Protein AF-U3U0E6-F1 (afdb_monomer_lite)

Foldseek 3Di:
DVQVLLVVLLVLLQVLCVVPVVLVCVVPCVVVVCCCVPVPVVSLLVLLVVLVLVPPPVLLVLCCLPPNDPVSVCCVPPGPVSSSVSNVSSLVSCCVVPVVCVVPSNLVSDDPVCSVVSVVVVVVVVVVSVVSVLLSVQSVVVVLVVVQLAPDFDWDQPDPVRPSRTDGPVSVVVVVVVVVCCCVVVVDPVLVSLLSQLVVLVVQLVCLVVVLVCCCPPVVDDNVVSVVSSCVSCVSSVSSNVSSVVSVPSDPNVVVVVVSVCSRVVRNVVVVVVVVVVQVPPPPCVVPPADDDPDDDDADDPDPPDDRVVVVVCSVPVPDDVVRVVVVVVVVVLVVLCVVCVQDKAALDDDPVLVVLLCCQANQDVNHRNVVVVVVVVVVVVVCCLPPDPLNVLVVVCVVPVVVSVVVVHPSVVSVVVVVVVVVVVVVVVQSSVCSNVSIRGSCPCVPVVLVVCLVPDQAEAEQCPPVNLVCQVVSSHQKYWHDDVVVVVVVVVVQVVCVVVVHDDDPDDDDDIDIGGD

pLDDT: mean 82.87, std 10.55, range [51.66, 96.69]

Radius of gyration: 38.77 Å; chains: 1; bounding box: 71×61×116 Å

Secondary structure (DSSP, 8-state):
-HHHHHHHHHHHHHHHHHH-GGGGGGGSHHHHHHHHHHHTHHHHHHHHHHHHHHTTTTHHHHTHHHH-HHHHHHHIIIIIHHHHHHHHHHHHHHHHH-GGGGG-HHHHTS-GGGHHHHHHHHHHHHHHHHHHHHHHHHHHHHHHHHHTSS-----EES-SS-TT-EE-HHHHHHHHHHHHHHHHHH-SHHHHHHHHHHHHHHHHHHHHHHHHHHHHHTS---HHHHHHHHHHHHHHHHHHHHHHHTTGGGSTHHHHHHHHHHHHHHHHHHHHHHHHHHHHT---GGGSPPPP-SS------S-TTS--HHHHHHHHH-S--HHHHHHHHHHHHHHHHHHHTTT--EE--SSHHHHHHHHHHH--GGGS-HHHHHHHHHHHHHHHHHHHSHHHHHHHHHHH-HHHHHHTT--HHHHHHHHHHHHHHHHHHHHHHHHHHHTEE-TTTTTTHHHHHHHTTS--EEEE--HHHHHHHHTTS-SEEEE--HHHHHHHHHHHHHHHHTT----S----PPEEEE-

Sequence (519 aa):
MMLLWFIILAVLGARSIINNSEVLKAMNPYWALHFFIQYKTVSFFALGAVVLAITGVEALYADMGHFGKFPIRLAWFVVVLPSLVLNYFGQGALLLEHPEAIKNPFFLLAPDWALIPMLILATLATVIASQAVISGVFSLTRQAVLLGYLPPMRIVHTSEEESGQIYIPVINWLLYFSVVIVIVGFEHSSNLAAAYGIAVTGTMVLTAILCSTVAIQNWHWNRYLVVLILIAMLCIDVSLFSANLVKVFSGGWLTLALIMFIVMTTWKSERFHLLRRMHEHGNSLEKSPPVRVPGTAIYMSRALNVIPFAMLHNLKHNKVQAFIATLVMMLLLRGVTMVYTNGSPINTGFSDNADLFGWFGIGRPLGIPTPVWLMAVVFALAWYMLHHTRLGRYIYALGGNEAATRLSGINVNRVKVIVYSLCGLLAALAGTIEVARLSSAQPTAGTGYELDAIAAVVLVVGFDGTADGVKAVESGKLSATVAQMPDKIGMIGVDTADKVLKGEKVQAINPVDLKLVTK

Structure (mmCIF, N/CA/C/O backbone):
data_AF-U3U0E6-F1
#
_entry.id   AF-U3U0E6-F1
#
loop_
_atom_site.group_PDB
_atom_site.id
_atom_site.type_symbol
_atom_site.label_atom_id
_atom_site.label_alt_id
_atom_site.label_comp_id
_atom_site.label_asym_id
_atom_site.label_entity_id
_atom_site.label_seq_id
_atom_site.pdbx_PDB_ins_code
_atom_site.Cartn_x
_atom_site.Cartn_y
_atom_site.Cartn_z
_atom_site.occupancy
_atom_site.B_iso_or_equiv
_atom_site.auth_seq_id
_atom_site.auth_comp_id
_atom_site.auth_asym_id
_atom_site.auth_atom_id
_atom_site.pdbx_PDB_model_num
ATOM 1 N N . MET A 1 1 ? -24.612 -9.609 3.028 1.00 88.00 1 MET A N 1
ATOM 2 C CA . MET A 1 1 ? -23.872 -10.487 3.961 1.00 88.00 1 MET A CA 1
ATOM 3 C C . MET A 1 1 ? -23.559 -9.764 5.273 1.00 88.00 1 MET A C 1
ATOM 5 O O . MET A 1 1 ? -24.195 -10.096 6.258 1.00 88.00 1 MET A O 1
ATOM 9 N N . MET A 1 2 ? -22.678 -8.751 5.310 1.00 90.44 2 MET A N 1
ATOM 10 C CA . MET A 1 2 ? -22.266 -8.109 6.580 1.00 90.44 2 MET A CA 1
ATOM 11 C C . MET A 1 2 ? -23.425 -7.540 7.416 1.00 90.44 2 MET A C 1
ATOM 13 O O . MET A 1 2 ? -23.400 -7.622 8.637 1.00 90.44 2 MET A O 1
ATOM 17 N N . LEU A 1 3 ? -24.478 -7.024 6.775 1.00 93.25 3 LEU A N 1
ATOM 18 C CA . LEU A 1 3 ? -25.683 -6.579 7.482 1.00 93.25 3 LEU A CA 1
ATOM 19 C C . LEU A 1 3 ? -26.368 -7.728 8.248 1.00 93.25 3 LEU A C 1
ATOM 21 O O . LEU A 1 3 ? -26.750 -7.552 9.398 1.00 93.25 3 LEU A O 1
ATOM 25 N N . LEU A 1 4 ? -26.468 -8.913 7.635 1.00 94.31 4 LEU A N 1
ATOM 26 C CA . LEU A 1 4 ? -27.022 -10.111 8.274 1.00 94.31 4 LEU A CA 1
ATOM 27 C C . LEU A 1 4 ? -26.171 -10.529 9.480 1.00 94.31 4 LEU A C 1
ATOM 29 O O . LEU A 1 4 ? -26.723 -10.842 10.529 1.00 94.31 4 LEU A O 1
ATOM 33 N N . TRP A 1 5 ? -24.842 -10.483 9.339 1.00 95.06 5 TRP A N 1
ATOM 34 C CA . TRP A 1 5 ? -23.906 -10.736 10.436 1.00 95.06 5 TRP A CA 1
ATOM 35 C C . TRP A 1 5 ? -24.186 -9.829 11.638 1.00 95.06 5 TRP A C 1
ATOM 37 O O . TRP A 1 5 ? -24.451 -10.331 12.727 1.00 95.06 5 TRP A O 1
ATOM 47 N N . PHE A 1 6 ? -24.227 -8.509 11.440 1.00 95.31 6 PHE A N 1
ATOM 48 C CA . PHE A 1 6 ? -24.470 -7.568 12.537 1.00 95.31 6 PHE A CA 1
ATOM 49 C C . PHE A 1 6 ? -25.872 -7.689 13.146 1.00 95.31 6 PHE A C 1
ATOM 51 O O . PHE A 1 6 ? -26.000 -7.641 14.366 1.00 95.31 6 PHE A O 1
ATOM 58 N N . ILE A 1 7 ? -26.909 -7.933 12.338 1.00 95.75 7 ILE A N 1
ATOM 59 C CA . ILE A 1 7 ? -28.266 -8.171 12.854 1.00 95.75 7 ILE A CA 1
ATOM 60 C C . ILE A 1 7 ? -28.297 -9.410 13.758 1.00 95.75 7 ILE A C 1
ATOM 62 O O . ILE A 1 7 ? -28.878 -9.359 14.838 1.00 95.75 7 ILE A O 1
ATOM 66 N N . ILE A 1 8 ? -27.649 -10.509 13.363 1.00 95.44 8 ILE A N 1
ATOM 67 C CA . ILE A 1 8 ? -27.600 -11.729 14.183 1.00 95.44 8 ILE A CA 1
ATOM 68 C C . ILE A 1 8 ? -26.853 -11.475 15.498 1.00 95.44 8 ILE A C 1
ATOM 70 O O . ILE A 1 8 ? -27.334 -11.886 16.554 1.00 95.44 8 ILE A O 1
ATOM 74 N N . LEU A 1 9 ? -25.728 -10.750 15.459 1.00 95.38 9 LEU A N 1
ATOM 75 C CA . LEU A 1 9 ? -25.005 -10.351 16.671 1.00 95.38 9 LEU A CA 1
ATOM 76 C C . LEU A 1 9 ? -25.882 -9.527 17.621 1.00 95.38 9 LEU A C 1
ATOM 78 O O . LEU A 1 9 ? -25.882 -9.787 18.826 1.00 95.38 9 LEU A O 1
ATOM 82 N N . ALA A 1 10 ? -26.638 -8.571 17.075 1.00 96.69 10 ALA A N 1
ATOM 83 C CA . ALA A 1 10 ? -27.550 -7.726 17.834 1.00 96.69 10 ALA A CA 1
ATOM 84 C C . ALA A 1 10 ? -28.692 -8.536 18.463 1.00 96.69 10 ALA A C 1
ATOM 86 O O . ALA A 1 10 ? -28.978 -8.362 19.643 1.00 96.69 10 ALA A O 1
ATOM 87 N N . VAL A 1 11 ? -29.315 -9.447 17.707 1.00 96.12 11 VAL A N 1
ATOM 88 C CA . VAL A 1 11 ? -30.431 -10.282 18.185 1.00 96.12 11 VAL A CA 1
ATOM 89 C C . VAL A 1 11 ? -29.986 -11.226 19.301 1.00 96.12 11 VAL A C 1
ATOM 91 O O . VAL A 1 11 ? -30.653 -11.311 20.331 1.00 96.12 11 VAL A O 1
ATOM 94 N N . LEU A 1 12 ? -28.855 -11.915 19.132 1.00 95.56 12 LEU A N 1
ATOM 95 C CA . LEU A 1 12 ? -28.332 -12.821 20.159 1.00 95.56 12 LEU A CA 1
ATOM 96 C C . LEU A 1 12 ? -27.872 -12.061 21.405 1.00 95.56 12 LEU A C 1
ATOM 98 O O . LEU A 1 12 ? -28.167 -12.476 22.525 1.00 95.56 12 LEU A O 1
ATOM 102 N N . GLY A 1 13 ? -27.220 -10.913 21.205 1.00 96.00 13 GLY A N 1
ATOM 103 C CA . GLY A 1 13 ? -26.839 -10.015 22.287 1.00 96.00 13 GLY A CA 1
ATOM 104 C C . GLY A 1 13 ? -28.048 -9.543 23.092 1.00 96.00 13 GLY A C 1
ATOM 105 O O . GLY A 1 13 ? -28.101 -9.732 24.305 1.00 96.00 13 GLY A O 1
ATOM 106 N N . ALA A 1 14 ? -29.065 -9.015 22.406 1.00 96.00 14 ALA A N 1
ATOM 107 C CA . ALA A 1 14 ? -30.305 -8.552 23.020 1.00 96.00 14 ALA A CA 1
ATOM 108 C C . ALA A 1 14 ? -31.036 -9.669 23.776 1.00 96.00 14 ALA A C 1
ATOM 110 O O . ALA A 1 14 ? -31.476 -9.446 24.901 1.00 96.00 14 ALA A O 1
ATOM 111 N N . ARG A 1 15 ? -31.118 -10.881 23.207 1.00 94.88 15 ARG A N 1
ATOM 112 C CA . ARG A 1 15 ? -31.719 -12.042 23.881 1.00 94.88 15 ARG A CA 1
ATOM 113 C C . ARG A 1 15 ? -31.037 -12.331 25.220 1.00 94.88 15 ARG A C 1
ATOM 115 O O . ARG A 1 15 ? -31.725 -12.517 26.216 1.00 94.88 15 ARG A O 1
ATOM 122 N N . SER A 1 16 ? -29.705 -12.346 25.252 1.00 94.31 16 SER A N 1
ATOM 123 C CA . SER A 1 16 ? -28.969 -12.618 26.490 1.00 94.31 16 SER A CA 1
ATOM 124 C C . SER A 1 16 ? -29.086 -11.476 27.506 1.00 94.31 16 SER A C 1
ATOM 126 O O . SER A 1 16 ? -29.188 -11.737 28.700 1.00 94.31 16 SER A O 1
ATOM 128 N N . ILE A 1 17 ? -29.129 -10.216 27.054 1.00 95.69 17 ILE A N 1
ATOM 129 C CA . ILE A 1 17 ? -29.351 -9.053 27.934 1.00 95.69 17 ILE A CA 1
ATOM 130 C C . ILE A 1 17 ? -30.744 -9.099 28.574 1.00 95.69 17 ILE A C 1
ATOM 132 O O . ILE A 1 17 ? -30.890 -8.734 29.736 1.00 95.69 17 ILE A O 1
ATOM 136 N N . ILE A 1 18 ? -31.771 -9.540 27.840 1.00 95.00 18 ILE A N 1
ATOM 137 C CA . ILE A 1 18 ? -33.128 -9.686 28.388 1.00 95.00 18 ILE A CA 1
ATOM 138 C C . ILE A 1 18 ? -33.148 -10.726 29.515 1.00 95.00 18 ILE A C 1
ATOM 140 O O . ILE A 1 18 ? -33.811 -10.498 30.525 1.00 95.00 18 ILE A O 1
ATOM 144 N N . ASN A 1 19 ? -32.399 -11.824 29.370 1.00 91.62 19 ASN A N 1
ATOM 145 C CA . ASN A 1 19 ? -32.288 -12.848 30.410 1.00 91.62 19 ASN A CA 1
ATOM 146 C C . ASN A 1 19 ? -31.588 -12.317 31.668 1.00 91.62 19 ASN A C 1
ATOM 148 O O . ASN A 1 19 ? -32.043 -12.584 32.777 1.00 91.62 19 ASN A O 1
ATOM 152 N N . ASN A 1 20 ? -30.520 -11.530 31.507 1.00 92.12 20 ASN A N 1
ATOM 153 C CA . ASN A 1 20 ? -29.811 -10.925 32.629 1.00 92.12 20 ASN A CA 1
ATOM 154 C C . ASN A 1 20 ? -29.525 -9.434 32.388 1.00 92.12 20 ASN A C 1
ATOM 156 O O . ASN A 1 20 ? -28.468 -9.033 31.891 1.00 92.12 20 ASN A O 1
ATOM 160 N N . SER A 1 21 ? -30.492 -8.600 32.783 1.00 93.12 21 SER A N 1
ATOM 161 C CA . SER A 1 21 ? -30.453 -7.146 32.582 1.00 93.12 21 SER A CA 1
ATOM 162 C C . SER A 1 21 ? -29.457 -6.423 33.492 1.00 93.12 21 SER A C 1
ATOM 164 O O . SER A 1 21 ? -29.158 -5.247 33.267 1.00 93.12 21 SER A O 1
ATOM 166 N N . GLU A 1 22 ? -28.883 -7.115 34.482 1.00 93.06 22 GLU A N 1
ATOM 167 C CA . GLU A 1 22 ? -27.881 -6.541 35.376 1.00 93.06 22 GLU A CA 1
ATOM 168 C C . GLU A 1 22 ? -26.630 -6.076 34.620 1.00 93.06 22 GLU A C 1
ATOM 170 O O . GLU A 1 22 ? -26.013 -5.082 35.012 1.00 93.06 22 GLU A O 1
ATOM 175 N N . VAL A 1 23 ? -26.310 -6.705 33.483 1.00 92.94 23 VAL A N 1
ATOM 176 C CA . VAL A 1 23 ? -25.166 -6.305 32.655 1.00 92.94 23 VAL A CA 1
ATOM 177 C C . VAL A 1 23 ? -25.248 -4.847 32.188 1.00 92.94 23 VAL A C 1
ATOM 179 O O . VAL A 1 23 ? -24.220 -4.199 32.010 1.00 92.94 23 VAL A O 1
ATOM 182 N N . LEU A 1 24 ? -26.453 -4.274 32.053 1.00 92.06 24 LEU A N 1
ATOM 183 C CA . LEU A 1 24 ? -26.635 -2.875 31.647 1.00 92.06 24 LEU A CA 1
ATOM 184 C C . LEU A 1 24 ? -26.053 -1.886 32.663 1.00 92.06 24 LEU A C 1
ATOM 186 O O . LEU A 1 24 ? -25.689 -0.769 32.291 1.00 92.06 24 LEU A O 1
ATOM 190 N N . LYS A 1 25 ? -25.872 -2.299 33.927 1.00 90.94 25 LYS A N 1
ATOM 191 C CA . LYS A 1 25 ? -25.176 -1.486 34.933 1.00 90.94 25 LYS A CA 1
ATOM 192 C C . LYS A 1 25 ? -23.745 -1.145 34.501 1.00 90.94 25 LYS A C 1
ATOM 194 O O . LYS A 1 25 ? -23.248 -0.099 34.913 1.00 90.94 25 LYS A O 1
ATOM 199 N N . ALA A 1 26 ? -23.122 -1.942 33.625 1.00 88.25 26 ALA A N 1
ATOM 200 C CA . ALA A 1 26 ? -21.796 -1.674 33.068 1.00 88.25 26 ALA A CA 1
ATOM 201 C C . ALA A 1 26 ? -21.711 -0.367 32.255 1.00 88.25 26 ALA A C 1
ATOM 203 O O . ALA A 1 26 ? -20.613 0.140 32.041 1.00 88.25 26 ALA A O 1
ATOM 204 N N . MET A 1 27 ? -22.842 0.227 31.843 1.00 88.00 27 MET A N 1
ATOM 205 C CA . MET A 1 27 ? -22.858 1.568 31.240 1.00 88.00 27 MET A CA 1
ATOM 206 C C . MET A 1 27 ? -22.451 2.671 32.226 1.00 88.00 27 MET A C 1
ATOM 208 O O . MET A 1 27 ? -22.037 3.751 31.806 1.00 88.00 27 MET A O 1
ATOM 212 N N . ASN A 1 28 ? -22.572 2.426 33.533 1.00 92.75 28 ASN A N 1
ATOM 213 C CA . ASN A 1 28 ? -22.134 3.372 34.546 1.00 92.75 28 ASN A CA 1
ATOM 214 C C . ASN A 1 28 ? -20.602 3.276 34.723 1.00 92.75 28 ASN A C 1
ATOM 216 O O . ASN A 1 28 ? -20.112 2.227 35.159 1.00 92.75 28 ASN A O 1
ATOM 220 N N . PRO A 1 29 ? -19.837 4.362 34.473 1.00 88.69 29 PRO A N 1
ATOM 221 C CA . PRO A 1 29 ? -18.374 4.367 34.590 1.00 88.69 29 PRO A CA 1
ATOM 222 C C . PRO A 1 29 ? -17.867 4.035 36.001 1.00 88.69 29 PRO A C 1
ATOM 224 O O . PRO A 1 29 ? -16.703 3.665 36.158 1.00 88.69 29 PRO A O 1
ATOM 227 N N . TYR A 1 30 ? -18.731 4.109 37.019 1.00 92.62 30 TYR A N 1
ATOM 228 C CA . TYR A 1 30 ? -18.443 3.629 38.368 1.00 92.62 30 TYR A CA 1
ATOM 229 C C . TYR A 1 30 ? -17.883 2.201 38.382 1.00 92.62 30 TYR A C 1
ATOM 231 O O . TYR A 1 30 ? -16.914 1.944 39.088 1.00 92.62 30 TYR A O 1
ATOM 239 N N . TRP A 1 31 ? -18.429 1.284 37.576 1.00 90.19 31 TRP A N 1
ATOM 240 C CA . TRP A 1 31 ? -17.968 -0.109 37.553 1.00 90.19 31 TRP A CA 1
ATOM 241 C C . TRP A 1 31 ? -16.559 -0.252 36.990 1.00 90.19 31 TRP A C 1
ATOM 243 O O . TRP A 1 31 ? -15.766 -1.027 37.520 1.00 90.19 31 TRP A O 1
ATOM 253 N N . ALA A 1 32 ? -16.221 0.536 35.967 1.00 87.88 32 ALA A N 1
ATOM 254 C CA . ALA A 1 32 ? -14.866 0.581 35.435 1.00 87.88 32 ALA A CA 1
ATOM 255 C C . ALA A 1 32 ? -13.889 1.120 36.492 1.00 87.88 32 ALA A C 1
ATOM 257 O O . ALA A 1 32 ? -12.872 0.487 36.768 1.00 87.88 32 ALA A O 1
ATOM 258 N N . LEU A 1 33 ? -14.220 2.241 37.144 1.00 89.00 33 LEU A N 1
ATOM 259 C CA . LEU A 1 33 ? -13.394 2.820 38.211 1.00 89.00 33 LEU A CA 1
ATOM 260 C C . LEU A 1 33 ? -13.222 1.859 39.393 1.00 89.00 33 LEU A C 1
ATOM 262 O O . LEU A 1 33 ? -12.104 1.651 39.858 1.00 89.00 33 LEU A O 1
ATOM 266 N N . HIS A 1 34 ? -14.309 1.234 39.846 1.00 91.44 34 HIS A N 1
ATOM 267 C CA . HIS A 1 34 ? -14.287 0.245 40.918 1.00 91.44 34 HIS A CA 1
ATOM 268 C C . HIS A 1 34 ? -13.407 -0.956 40.550 1.00 91.44 34 HIS A C 1
ATOM 270 O O . HIS A 1 34 ? -12.599 -1.396 41.364 1.00 91.44 34 HIS A O 1
ATOM 276 N N . PHE A 1 35 ? -13.492 -1.442 39.307 1.00 89.94 35 PHE A N 1
ATOM 277 C CA . PHE A 1 35 ? -12.628 -2.509 38.807 1.00 89.94 35 PHE A CA 1
ATOM 278 C C . PHE A 1 35 ? -11.141 -2.123 38.874 1.00 89.94 35 PHE A C 1
ATOM 280 O O . PHE A 1 35 ? -10.334 -2.905 39.377 1.00 89.94 35 PHE A O 1
ATOM 287 N N . PHE A 1 36 ? -10.776 -0.901 38.468 1.00 89.19 36 PHE A N 1
ATOM 288 C CA . PHE A 1 36 ? -9.393 -0.415 38.569 1.00 89.19 36 PHE A CA 1
ATOM 289 C C . PHE A 1 36 ? -8.897 -0.273 40.011 1.00 89.19 36 PHE A C 1
ATOM 291 O O . PHE A 1 36 ? -7.761 -0.644 40.314 1.00 89.19 36 PHE A O 1
ATOM 298 N N . ILE A 1 37 ? -9.737 0.250 40.907 1.00 92.69 37 ILE A N 1
ATOM 299 C CA . ILE A 1 37 ? -9.381 0.452 42.319 1.00 92.69 37 ILE A CA 1
ATOM 300 C C . ILE A 1 37 ? -9.207 -0.896 43.031 1.00 92.69 37 ILE A C 1
ATOM 302 O O . ILE A 1 37 ? -8.247 -1.074 43.786 1.00 92.69 37 ILE A O 1
ATOM 306 N N . GLN A 1 38 ? -10.106 -1.847 42.764 1.00 94.38 38 GLN A N 1
ATOM 307 C CA . GLN A 1 38 ? -10.139 -3.146 43.429 1.00 94.38 38 GLN A CA 1
ATOM 308 C C . GLN A 1 38 ? -9.045 -4.092 42.921 1.00 94.38 38 GLN A C 1
ATOM 310 O O . GLN A 1 38 ? -8.350 -4.718 43.719 1.00 94.38 38 GLN A O 1
ATOM 315 N N . TYR A 1 39 ? -8.877 -4.198 41.599 1.00 90.88 39 TYR A N 1
ATOM 316 C CA . TYR A 1 39 ? -8.040 -5.230 40.979 1.00 90.88 39 TYR A CA 1
ATOM 317 C C . TYR A 1 39 ? -6.659 -4.731 40.519 1.00 90.88 39 TYR A C 1
ATOM 319 O O . TYR A 1 39 ? -5.820 -5.551 40.139 1.00 90.88 39 TYR A O 1
ATOM 327 N N . LYS A 1 40 ? -6.391 -3.416 40.592 1.00 90.88 40 LYS A N 1
ATOM 328 C CA . LYS A 1 40 ? -5.098 -2.739 40.356 1.00 90.88 40 LYS A CA 1
ATOM 329 C C . LYS A 1 40 ? -4.299 -3.317 39.175 1.00 90.88 40 LYS A C 1
ATOM 331 O O . LYS A 1 40 ? -4.547 -2.980 38.016 1.00 90.88 40 LYS A O 1
ATOM 336 N N . THR A 1 41 ? -3.348 -4.204 39.460 1.00 86.81 41 THR A N 1
ATOM 337 C CA . THR A 1 41 ? -2.459 -4.838 38.480 1.00 86.81 41 THR A CA 1
ATOM 338 C C . THR A 1 41 ? -3.218 -5.694 37.465 1.00 86.81 41 THR A C 1
ATOM 340 O O . THR A 1 41 ? -2.915 -5.648 36.276 1.00 86.81 41 THR A O 1
ATOM 343 N N . VAL A 1 42 ? -4.234 -6.446 37.898 1.00 87.88 42 VAL A N 1
ATOM 344 C CA . VAL A 1 42 ? -5.032 -7.298 36.999 1.00 87.88 42 VAL A CA 1
ATOM 345 C C . VAL A 1 42 ? -5.824 -6.435 36.023 1.00 87.88 42 VAL A C 1
ATOM 347 O O . VAL A 1 42 ? -5.845 -6.714 34.827 1.00 87.88 42 VAL A O 1
ATOM 350 N N . SER A 1 43 ? -6.402 -5.333 36.502 1.00 87.00 43 SER A N 1
ATOM 351 C CA . SER A 1 43 ? -7.102 -4.363 35.658 1.00 87.00 43 SER A CA 1
ATOM 352 C C . SER A 1 43 ? -6.179 -3.663 34.650 1.00 87.00 43 SER A C 1
ATOM 354 O O . SER A 1 43 ? -6.599 -3.397 33.525 1.00 87.00 43 SER A O 1
ATOM 356 N N . PHE A 1 44 ? -4.904 -3.440 34.992 1.00 86.31 44 PHE A N 1
ATOM 357 C CA . PHE A 1 44 ? -3.905 -2.948 34.037 1.00 86.31 44 PHE A CA 1
ATOM 358 C C . PHE A 1 44 ? -3.625 -3.961 32.917 1.00 86.31 44 PHE A C 1
ATOM 360 O O . PHE A 1 44 ? -3.627 -3.596 31.745 1.00 86.31 44 PHE A O 1
ATOM 367 N N . PHE A 1 45 ? -3.457 -5.248 33.237 1.00 83.25 45 PHE A N 1
ATOM 368 C CA . PHE A 1 45 ? -3.289 -6.281 32.207 1.00 83.25 45 PHE A CA 1
ATOM 369 C C . PHE A 1 45 ? -4.559 -6.505 31.375 1.00 83.25 45 PHE A C 1
ATOM 371 O O . PHE A 1 45 ? -4.468 -6.744 30.168 1.00 83.25 45 PHE A O 1
ATOM 378 N N . ALA A 1 46 ? -5.739 -6.364 31.985 1.00 86.50 46 ALA A N 1
ATOM 379 C CA . ALA A 1 46 ? -7.023 -6.462 31.297 1.00 86.50 46 ALA A CA 1
ATOM 380 C C . ALA A 1 46 ? -7.191 -5.378 30.219 1.00 86.50 46 ALA A C 1
ATOM 382 O O . ALA A 1 46 ? -7.698 -5.681 29.139 1.00 86.50 46 ALA A O 1
ATOM 383 N N . LEU A 1 47 ? -6.688 -4.154 30.441 1.00 84.62 47 LEU A N 1
ATOM 384 C CA . LEU A 1 47 ? -6.668 -3.103 29.408 1.00 84.62 47 LEU A CA 1
ATOM 385 C C . LEU A 1 47 ? -5.965 -3.564 28.127 1.00 84.62 47 LEU A C 1
ATOM 387 O O . LEU A 1 47 ? -6.419 -3.259 27.025 1.00 84.62 47 LEU A O 1
ATOM 391 N N . GLY A 1 48 ? -4.903 -4.361 28.259 1.00 79.81 48 GLY A N 1
ATOM 392 C CA . GLY A 1 48 ? -4.192 -4.930 27.119 1.00 79.81 48 GLY A CA 1
ATOM 393 C C . GLY A 1 48 ? -5.029 -5.915 26.295 1.00 79.81 48 GLY A C 1
ATOM 394 O O . GLY A 1 48 ? -4.729 -6.119 25.122 1.00 79.81 48 GLY A O 1
ATOM 395 N N . ALA A 1 49 ? -6.054 -6.541 26.881 1.00 80.44 49 ALA A N 1
ATOM 396 C CA . ALA A 1 49 ? -7.005 -7.396 26.168 1.00 80.44 49 ALA A CA 1
ATOM 397 C C . ALA A 1 49 ? -8.163 -6.584 25.565 1.00 80.44 49 ALA A C 1
ATOM 399 O O . ALA A 1 49 ? -8.571 -6.854 24.438 1.00 80.44 49 ALA A O 1
ATOM 400 N N . VAL A 1 50 ? -8.635 -5.546 26.269 1.00 85.25 50 VAL A N 1
ATOM 401 C CA . VAL A 1 50 ? -9.715 -4.651 25.806 1.00 85.25 50 VAL A CA 1
ATOM 402 C C . VAL A 1 50 ? -9.366 -3.965 24.484 1.00 85.25 50 VAL A C 1
ATOM 404 O O . VAL A 1 50 ? -10.248 -3.778 23.650 1.00 85.25 50 VAL A O 1
ATOM 407 N N . VAL A 1 51 ? -8.086 -3.653 24.246 1.00 81.00 51 VAL A N 1
ATOM 408 C CA . VAL A 1 51 ? -7.622 -3.076 22.970 1.00 81.00 51 VAL A CA 1
ATOM 409 C C . VAL A 1 51 ? -8.119 -3.863 21.763 1.00 81.00 51 VAL A C 1
ATOM 411 O O . VAL A 1 51 ? -8.539 -3.247 20.788 1.00 81.00 51 VAL A O 1
ATOM 414 N N . LEU A 1 52 ? -8.150 -5.198 21.837 1.00 78.06 52 LEU A N 1
ATOM 415 C CA . LEU A 1 52 ? -8.581 -6.060 20.731 1.00 78.06 52 LEU A CA 1
ATOM 416 C C . LEU A 1 52 ? -10.036 -5.800 20.307 1.00 78.06 52 LEU A C 1
ATOM 418 O O . LEU A 1 52 ? -10.363 -6.004 19.144 1.00 78.06 52 LEU A O 1
ATOM 422 N N . ALA A 1 53 ? -10.891 -5.280 21.191 1.00 81.31 53 ALA A N 1
ATOM 423 C CA . ALA A 1 53 ? -12.265 -4.908 20.845 1.00 81.31 53 ALA A CA 1
ATOM 424 C C . ALA A 1 53 ? -12.360 -3.609 20.019 1.00 81.31 53 ALA A C 1
ATOM 426 O O . ALA A 1 53 ? -13.353 -3.386 19.333 1.00 81.31 53 ALA A O 1
ATOM 427 N N . ILE A 1 54 ? -11.340 -2.746 20.084 1.00 76.88 54 ILE A N 1
ATOM 428 C CA . ILE A 1 54 ? -11.283 -1.457 19.367 1.00 76.88 54 ILE A CA 1
ATOM 429 C C . ILE A 1 54 ? -10.520 -1.600 18.038 1.00 76.88 54 ILE A C 1
ATOM 431 O O . ILE A 1 54 ? -10.612 -0.750 17.148 1.00 76.88 54 ILE A O 1
ATOM 435 N N . THR A 1 55 ? -9.776 -2.694 17.875 1.00 76.44 55 THR A N 1
ATOM 436 C CA . THR A 1 55 ? -9.024 -2.968 16.650 1.00 76.44 55 THR A CA 1
ATOM 437 C C . THR A 1 55 ? -9.923 -3.045 15.415 1.00 76.44 55 THR A C 1
ATOM 439 O O . THR A 1 55 ? -11.039 -3.554 15.466 1.00 76.44 55 THR A O 1
ATOM 442 N N . GLY A 1 56 ? -9.447 -2.502 14.291 1.00 73.31 56 GLY A N 1
ATOM 443 C CA . GLY A 1 56 ? -10.196 -2.449 13.030 1.00 73.31 56 GLY A CA 1
ATOM 444 C C . GLY A 1 56 ? -10.907 -1.120 12.757 1.00 73.31 56 GLY A C 1
ATOM 445 O O . GLY A 1 56 ? -11.206 -0.831 11.599 1.00 73.31 56 GLY A O 1
ATOM 446 N N . VAL A 1 57 ? -11.090 -0.248 13.759 1.00 75.75 57 VAL A N 1
ATOM 447 C CA . VAL A 1 57 ? -11.620 1.112 13.521 1.00 75.75 57 VAL A CA 1
ATOM 448 C C . VAL A 1 57 ? -10.651 1.955 12.685 1.00 75.75 57 VAL A C 1
ATOM 450 O O . VAL A 1 57 ? -11.063 2.777 11.873 1.00 75.75 57 VAL A O 1
ATOM 453 N N . GLU A 1 58 ? -9.350 1.711 12.827 1.00 73.50 58 GLU A N 1
ATOM 454 C CA . GLU A 1 58 ? -8.301 2.333 12.012 1.00 73.50 58 GLU A CA 1
ATOM 455 C C . GLU A 1 58 ? -8.439 2.012 10.511 1.00 73.50 58 GLU A C 1
ATOM 457 O O . GLU A 1 58 ? -8.172 2.868 9.667 1.00 73.50 58 GLU A O 1
ATOM 462 N N . ALA A 1 59 ? -8.932 0.816 10.168 1.00 69.94 59 ALA A N 1
ATOM 463 C CA . ALA A 1 59 ? -9.105 0.385 8.785 1.00 69.94 59 ALA A CA 1
ATOM 464 C C . ALA A 1 59 ? -10.240 1.146 8.078 1.00 69.94 59 ALA A C 1
ATOM 466 O O . ALA A 1 59 ? -10.157 1.376 6.874 1.00 69.94 59 ALA A O 1
ATOM 467 N N . LEU A 1 60 ? -11.241 1.645 8.821 1.00 71.88 60 LEU A N 1
ATOM 468 C CA . LEU A 1 60 ? -12.301 2.505 8.266 1.00 71.88 60 LEU A CA 1
ATOM 469 C C . LEU A 1 60 ? -11.731 3.781 7.629 1.00 71.88 60 LEU A C 1
ATOM 471 O O . LEU A 1 60 ? -12.319 4.318 6.692 1.00 71.88 60 LEU A O 1
ATOM 475 N N . TYR A 1 61 ? -10.590 4.273 8.122 1.00 66.06 61 TYR A N 1
ATOM 476 C CA . TYR A 1 61 ? -9.932 5.455 7.565 1.00 66.06 61 TYR A CA 1
ATOM 477 C C . TYR A 1 61 ? -9.112 5.144 6.312 1.00 66.06 61 TYR A C 1
ATOM 479 O O . TYR A 1 61 ? -8.955 6.027 5.470 1.00 66.06 61 TYR A O 1
ATOM 487 N N . ALA A 1 62 ? -8.631 3.908 6.145 1.00 63.44 62 ALA A N 1
ATOM 488 C CA . ALA A 1 62 ? -7.971 3.489 4.909 1.00 63.44 62 ALA A CA 1
ATOM 489 C C . ALA A 1 62 ? -8.952 3.499 3.720 1.00 63.44 62 ALA A C 1
ATOM 491 O O . ALA A 1 62 ? -8.576 3.912 2.624 1.00 63.44 62 ALA A O 1
ATOM 492 N N . ASP A 1 63 ? -10.222 3.161 3.973 1.00 64.81 63 ASP A N 1
ATOM 493 C CA . ASP A 1 63 ? -11.295 3.113 2.968 1.00 64.81 63 ASP A CA 1
ATOM 494 C C . ASP A 1 63 ? -12.075 4.438 2.816 1.00 64.81 63 ASP A C 1
ATOM 496 O O . ASP A 1 63 ? -13.012 4.538 2.016 1.00 64.81 63 ASP A O 1
ATOM 500 N N . MET A 1 64 ? -11.684 5.508 3.529 1.00 66.44 64 MET A N 1
ATOM 501 C CA . MET A 1 64 ? -12.279 6.841 3.329 1.00 66.44 64 MET A CA 1
ATOM 502 C C . MET A 1 64 ? -12.116 7.348 1.892 1.00 66.44 64 MET A C 1
ATOM 504 O O . MET A 1 64 ? -12.934 8.153 1.444 1.00 66.44 64 MET A O 1
ATOM 508 N N . GLY A 1 65 ? -11.083 6.882 1.182 1.00 61.09 65 GLY A N 1
ATOM 509 C CA . GLY A 1 65 ? -10.850 7.208 -0.223 1.00 61.09 65 GLY A CA 1
ATOM 510 C C . GLY A 1 65 ? -11.916 6.663 -1.178 1.00 61.09 65 GLY A C 1
ATOM 511 O O . GLY A 1 65 ? -12.069 7.228 -2.255 1.00 61.09 65 GLY A O 1
ATOM 512 N N . HIS A 1 66 ? -12.659 5.622 -0.786 1.00 66.19 66 HIS A N 1
ATOM 513 C CA . HIS A 1 66 ? -13.623 4.925 -1.648 1.00 66.19 66 HIS A CA 1
ATOM 514 C C . HIS A 1 66 ? -15.066 5.330 -1.367 1.00 66.19 66 HIS A C 1
ATOM 516 O O . HIS A 1 66 ? -15.836 5.565 -2.288 1.00 66.19 66 HIS A O 1
ATOM 522 N N . PHE A 1 67 ? -15.449 5.418 -0.091 1.00 72.44 67 PHE A N 1
ATOM 523 C CA . PHE A 1 67 ? -16.854 5.621 0.294 1.00 72.44 67 PHE A CA 1
ATOM 524 C C . PHE A 1 67 ? -17.152 7.033 0.810 1.00 72.44 67 PHE A C 1
ATOM 526 O O . PHE A 1 67 ? -18.311 7.442 0.894 1.00 72.44 67 PHE A O 1
ATOM 533 N N . GLY A 1 68 ? -16.119 7.793 1.182 1.00 78.62 68 GLY A N 1
ATOM 534 C CA . GLY A 1 68 ? -16.271 9.098 1.815 1.00 78.62 68 GLY A CA 1
ATOM 535 C C . GLY A 1 68 ? -16.846 9.039 3.240 1.00 78.62 68 GLY A C 1
ATOM 536 O O . GLY A 1 68 ? -17.232 8.002 3.776 1.00 78.62 68 GLY A O 1
ATOM 537 N N . LYS A 1 69 ? -16.900 10.200 3.902 1.00 85.75 69 LYS A N 1
ATOM 538 C CA . LYS A 1 69 ? -17.199 10.288 5.345 1.00 85.75 69 LYS A CA 1
ATOM 539 C C . LYS A 1 69 ? -18.646 9.957 5.738 1.00 85.75 69 LYS A C 1
ATOM 541 O O . LYS A 1 69 ? -18.872 9.524 6.864 1.00 85.75 69 LYS A O 1
ATOM 546 N N . PHE A 1 70 ? -19.630 10.225 4.875 1.00 88.44 70 PHE A N 1
ATOM 547 C CA . PHE A 1 70 ? -21.050 10.107 5.240 1.00 88.44 70 PHE A CA 1
ATOM 548 C C . PHE A 1 70 ? -21.530 8.645 5.300 1.00 88.44 70 PHE A C 1
ATOM 550 O O . PHE A 1 70 ? -22.030 8.258 6.358 1.00 88.44 70 PHE A O 1
ATOM 557 N N . PRO A 1 71 ? -21.317 7.803 4.267 1.00 88.50 71 PRO A N 1
ATOM 558 C CA . PRO A 1 71 ? -21.720 6.395 4.312 1.00 88.50 71 PRO A CA 1
ATOM 559 C C . PRO A 1 71 ? -21.041 5.621 5.445 1.00 88.50 71 PRO A C 1
ATOM 561 O O . PRO A 1 71 ? -21.698 4.849 6.139 1.00 88.50 71 PRO A O 1
ATOM 564 N N . ILE A 1 72 ? -19.754 5.894 5.691 1.00 86.62 72 ILE A N 1
ATOM 565 C CA . ILE A 1 72 ? -18.989 5.279 6.785 1.00 86.62 72 ILE A CA 1
ATOM 566 C C . ILE A 1 72 ? -19.621 5.608 8.142 1.00 86.62 72 ILE A C 1
ATOM 568 O O . ILE A 1 72 ? -19.853 4.711 8.950 1.00 86.62 72 ILE A O 1
ATOM 572 N N . ARG A 1 73 ? -19.952 6.883 8.391 1.00 90.06 73 ARG A N 1
ATOM 573 C CA . ARG A 1 73 ? -20.609 7.301 9.640 1.00 90.06 73 ARG A CA 1
ATOM 574 C C . ARG A 1 73 ? -21.983 6.662 9.797 1.00 90.06 73 ARG A C 1
ATOM 576 O O . ARG A 1 73 ? -22.296 6.194 10.887 1.00 90.06 73 ARG A O 1
ATOM 583 N N . LEU A 1 74 ? -22.782 6.627 8.731 1.00 91.50 74 LEU A N 1
ATOM 584 C CA . LEU A 1 74 ? -24.110 6.021 8.767 1.00 91.50 74 LEU A CA 1
ATOM 585 C C . LEU A 1 74 ? -24.020 4.528 9.115 1.00 91.50 74 LEU A C 1
ATOM 587 O O . LEU A 1 74 ? -24.664 4.085 10.061 1.00 91.50 74 LEU A O 1
ATOM 591 N N . ALA A 1 75 ? -23.171 3.770 8.416 1.00 90.25 75 ALA A N 1
ATOM 592 C CA . ALA A 1 75 ? -22.974 2.346 8.682 1.00 90.25 75 ALA A CA 1
ATOM 593 C C . ALA A 1 75 ? -22.458 2.090 10.108 1.00 90.25 75 ALA A C 1
ATOM 595 O O . ALA A 1 75 ? -22.958 1.199 10.799 1.00 90.25 75 ALA A O 1
ATOM 596 N N . TRP A 1 76 ? -21.497 2.899 10.567 1.00 90.25 76 TRP A N 1
ATOM 597 C CA . TRP A 1 76 ? -20.922 2.777 11.902 1.00 90.25 76 TRP A CA 1
ATOM 598 C C . TRP A 1 76 ? -21.956 3.018 13.004 1.00 90.25 76 TRP A C 1
ATOM 600 O O . TRP A 1 76 ? -22.165 2.148 13.846 1.00 90.25 76 TRP A O 1
ATOM 610 N N . PHE A 1 77 ? -22.625 4.174 12.994 1.00 92.56 77 PHE A N 1
ATOM 611 C CA . PHE A 1 77 ? -23.508 4.580 14.090 1.00 92.56 77 PHE A CA 1
ATOM 612 C C . PHE A 1 77 ? -24.878 3.894 14.072 1.00 92.56 77 PHE A C 1
ATOM 614 O O . PHE A 1 77 ? -25.477 3.749 15.133 1.00 92.56 77 PHE A O 1
ATOM 621 N N . VAL A 1 78 ? -25.374 3.458 12.909 1.00 94.75 78 VAL A N 1
ATOM 622 C CA . VAL A 1 78 ? -26.701 2.823 12.800 1.00 94.75 78 VAL A CA 1
ATOM 623 C C . VAL A 1 78 ? -26.633 1.305 12.950 1.00 94.75 78 VAL A C 1
ATOM 625 O O . VAL A 1 78 ? -27.532 0.715 13.540 1.00 94.75 78 VAL A O 1
ATOM 628 N N . VAL A 1 79 ? -25.587 0.657 12.425 1.00 94.25 79 VAL A N 1
ATOM 629 C CA . VAL A 1 79 ? -25.531 -0.813 12.340 1.00 94.25 79 VAL A CA 1
ATOM 630 C C . VAL A 1 79 ? -24.416 -1.382 13.204 1.00 94.25 79 VAL A C 1
ATOM 632 O O . VAL A 1 79 ? -24.685 -2.185 14.095 1.00 94.25 79 VAL A O 1
ATOM 635 N N . VAL A 1 80 ? -23.167 -0.987 12.953 1.00 92.44 80 VAL A N 1
ATOM 636 C CA . VAL A 1 80 ? -21.994 -1.667 13.527 1.00 92.44 80 VAL A CA 1
ATOM 637 C C . VAL A 1 80 ? -21.896 -1.440 15.033 1.00 92.44 80 VAL A C 1
ATOM 639 O O . VAL A 1 80 ? -21.882 -2.404 15.796 1.00 92.44 80 VAL A O 1
ATOM 642 N N . LEU A 1 81 ? -21.873 -0.178 15.471 1.00 92.00 81 LEU A N 1
ATOM 643 C CA . LEU A 1 81 ? -21.702 0.180 16.876 1.00 92.00 81 LEU A CA 1
ATOM 644 C C . LEU A 1 81 ? -22.828 -0.390 17.761 1.00 92.00 81 LEU A C 1
ATOM 646 O O . LEU A 1 81 ? -22.493 -1.065 18.735 1.00 92.00 81 LEU A O 1
ATOM 650 N N . PRO A 1 82 ? -24.131 -0.221 17.441 1.00 95.25 82 PRO A N 1
ATOM 651 C CA . PRO A 1 82 ? -25.197 -0.796 18.264 1.00 95.25 82 PRO A CA 1
ATOM 652 C C . PRO A 1 82 ? -25.118 -2.323 18.350 1.00 95.25 82 PRO A C 1
ATOM 654 O O . PRO A 1 82 ? -25.274 -2.889 19.429 1.00 95.25 82 PRO A O 1
ATOM 657 N N . SER A 1 83 ? -24.819 -2.993 17.234 1.00 95.62 83 SER A N 1
ATOM 658 C CA . SER A 1 83 ? -24.741 -4.457 17.188 1.00 95.62 83 SER A CA 1
ATOM 659 C C . SER A 1 83 ? -23.581 -5.004 18.018 1.00 95.62 83 SER A C 1
ATOM 661 O O . SER A 1 83 ? -23.751 -5.994 18.726 1.00 95.62 83 SER A O 1
ATOM 663 N N . LEU A 1 84 ? -22.411 -4.356 17.966 1.00 92.88 84 LEU A N 1
ATOM 664 C CA . LEU A 1 84 ? -21.250 -4.744 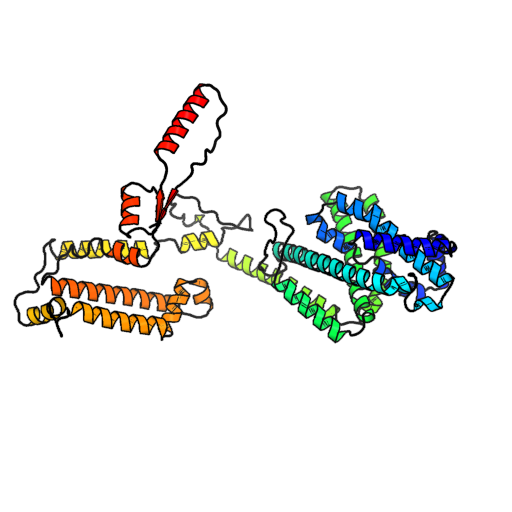18.769 1.00 92.88 84 LEU A CA 1
ATOM 665 C C . LEU A 1 84 ? -21.493 -4.513 20.261 1.00 92.88 84 LEU A C 1
ATOM 667 O O . LEU A 1 84 ? -21.197 -5.395 21.062 1.00 92.88 84 LEU A O 1
ATOM 671 N N . VAL A 1 85 ? -22.073 -3.368 20.637 1.00 93.12 85 VAL A N 1
ATOM 672 C CA . VAL A 1 85 ? -22.419 -3.078 22.038 1.00 93.12 85 VAL A CA 1
ATOM 673 C C . VAL A 1 85 ? -23.385 -4.131 22.577 1.00 93.12 85 VAL A C 1
ATOM 675 O O . VAL A 1 85 ? -23.108 -4.725 23.617 1.00 93.12 85 VAL A O 1
ATOM 678 N N . LEU A 1 86 ? -24.468 -4.426 21.849 1.00 95.69 86 LEU A N 1
ATOM 679 C CA . LEU A 1 86 ? -25.416 -5.474 22.235 1.00 95.69 86 LEU A CA 1
ATOM 680 C C . LEU A 1 86 ? -24.740 -6.840 22.355 1.00 95.69 86 LEU A C 1
ATOM 682 O O . LEU A 1 86 ? -25.030 -7.584 23.287 1.00 95.69 86 LEU A O 1
ATOM 686 N N . ASN A 1 87 ? -23.824 -7.175 21.446 1.00 95.25 87 ASN A N 1
ATOM 687 C CA . ASN A 1 87 ? -23.133 -8.456 21.484 1.00 95.25 87 ASN A CA 1
ATOM 688 C C . ASN A 1 87 ? -22.193 -8.585 22.693 1.00 95.25 87 ASN A C 1
ATOM 690 O O . ASN A 1 87 ? -22.262 -9.589 23.396 1.00 95.25 87 ASN A O 1
ATOM 694 N N . TYR A 1 88 ? -21.365 -7.575 22.976 1.00 93.56 88 TYR A N 1
ATOM 695 C CA . TYR A 1 88 ? -20.463 -7.596 24.134 1.00 93.56 88 TYR A CA 1
ATOM 696 C C . TYR A 1 88 ? -21.226 -7.599 25.462 1.00 93.56 88 TYR A C 1
ATOM 698 O O . TYR A 1 88 ? -20.882 -8.364 26.362 1.00 93.56 88 TYR A O 1
ATOM 706 N N . PHE A 1 89 ? -22.292 -6.801 25.579 1.00 94.62 89 PHE A N 1
ATOM 707 C CA . PHE A 1 89 ? -23.160 -6.829 26.758 1.00 94.62 89 PHE A CA 1
ATOM 708 C C . PHE A 1 89 ? -23.888 -8.174 26.876 1.00 94.62 89 PHE A C 1
ATOM 710 O O . PHE A 1 89 ? -23.983 -8.714 27.970 1.00 94.62 89 PHE A O 1
ATOM 717 N N . GLY A 1 90 ? -24.330 -8.771 25.768 1.00 95.81 90 GLY A N 1
ATOM 718 C CA . GLY A 1 90 ? -24.908 -10.114 25.768 1.00 95.81 90 GLY A CA 1
ATOM 719 C C . GLY A 1 90 ? -23.937 -11.183 26.271 1.00 95.81 90 GLY A C 1
ATOM 720 O O . GLY A 1 90 ? -24.307 -11.984 27.120 1.00 95.81 90 GLY A O 1
ATOM 721 N N . GLN A 1 91 ? -22.677 -11.156 25.827 1.00 94.81 91 GLN A N 1
ATOM 722 C CA . GLN A 1 91 ? -21.641 -12.056 26.350 1.00 94.81 91 GLN A CA 1
ATOM 723 C C . GLN A 1 91 ? -21.401 -11.840 27.852 1.00 94.81 91 GLN A C 1
ATOM 725 O O . GLN A 1 91 ? -21.239 -12.805 28.594 1.00 94.81 91 GLN A O 1
ATOM 730 N N . GLY A 1 92 ? -21.422 -10.587 28.319 1.00 93.69 92 GLY A N 1
ATOM 731 C CA . GLY A 1 92 ? -21.348 -10.270 29.747 1.00 93.69 92 GLY A CA 1
ATOM 732 C C . GLY A 1 92 ? -22.537 -10.822 30.541 1.00 93.69 92 GLY A C 1
ATOM 733 O O . GLY A 1 92 ? -22.333 -11.429 31.586 1.00 93.69 92 GLY A O 1
ATOM 734 N N . ALA A 1 93 ? -23.761 -10.675 30.026 1.00 94.88 93 ALA A N 1
ATOM 735 C CA . ALA A 1 93 ? -24.971 -11.231 30.634 1.00 94.88 93 ALA A CA 1
ATOM 736 C C . ALA A 1 93 ? -24.908 -12.759 30.744 1.00 94.88 93 ALA A C 1
ATOM 738 O O . ALA A 1 93 ? -25.210 -13.307 31.802 1.00 94.88 93 ALA A O 1
ATOM 739 N N . LEU A 1 94 ? -24.453 -13.435 29.683 1.00 94.44 94 LEU A N 1
ATOM 740 C CA . LEU A 1 94 ? -24.253 -14.883 29.681 1.00 94.44 94 LEU A CA 1
ATOM 741 C C . LEU A 1 94 ? -23.254 -15.317 30.761 1.00 94.44 94 LEU A C 1
ATOM 743 O O . LEU A 1 94 ? -23.494 -16.294 31.461 1.00 94.44 94 LEU A O 1
ATOM 747 N N . LEU A 1 95 ? -22.148 -14.585 30.923 1.00 94.44 95 LEU A N 1
ATOM 748 C CA . LEU A 1 95 ? -21.119 -14.903 31.918 1.00 94.44 95 LEU A CA 1
ATOM 749 C C . LEU A 1 95 ? -21.569 -14.671 33.365 1.00 94.44 95 LEU A C 1
ATOM 751 O O . LEU A 1 95 ? -21.047 -15.330 34.263 1.00 94.44 95 LEU A O 1
ATOM 755 N N . LEU A 1 96 ? -22.518 -13.759 33.600 1.00 92.62 96 LEU A N 1
ATOM 756 C CA . LEU A 1 96 ? -23.111 -13.556 34.925 1.00 92.62 96 LEU A CA 1
ATOM 757 C C . LEU A 1 96 ? -23.989 -14.742 35.352 1.00 92.62 96 LEU A C 1
ATOM 759 O O . LEU A 1 96 ? -24.064 -15.040 36.539 1.00 92.62 96 LEU A O 1
ATOM 763 N N . GLU A 1 97 ? -24.642 -15.412 34.400 1.00 91.62 97 GLU A N 1
ATOM 764 C CA . GLU A 1 97 ? -25.513 -16.567 34.661 1.00 91.62 97 GLU A CA 1
ATOM 765 C C . GLU A 1 97 ? -24.745 -17.899 34.610 1.00 91.62 97 GLU A C 1
ATOM 767 O O . GLU A 1 97 ? -24.922 -18.771 35.461 1.00 91.62 97 GLU A O 1
ATOM 772 N N . HIS A 1 98 ? -23.834 -18.035 33.645 1.00 92.44 98 HIS A N 1
ATOM 773 C CA . HIS A 1 98 ? -23.046 -19.239 33.396 1.00 92.44 98 HIS A CA 1
ATOM 774 C C . HIS A 1 98 ? -21.549 -18.903 33.277 1.00 92.44 98 HIS A C 1
ATOM 776 O O . HIS A 1 98 ? -21.023 -18.769 32.167 1.00 92.44 98 HIS A O 1
ATOM 782 N N . PRO A 1 99 ? -20.810 -18.831 34.403 1.00 91.88 99 PRO A N 1
ATOM 783 C CA . PRO A 1 99 ? -19.375 -18.519 34.402 1.00 91.88 99 PRO A CA 1
ATOM 784 C C . PRO A 1 99 ? -18.527 -19.493 33.567 1.00 91.88 99 PRO A C 1
ATOM 786 O O . PRO A 1 99 ? -17.477 -19.137 33.033 1.00 91.88 99 PRO A O 1
ATOM 789 N N . GLU A 1 100 ? -18.999 -20.730 33.412 1.00 91.38 100 GLU A N 1
ATOM 790 C CA . GLU A 1 100 ? -18.371 -21.788 32.613 1.00 91.38 100 GLU A CA 1
ATOM 791 C C . GLU A 1 100 ? -18.295 -21.445 31.114 1.00 91.38 100 GLU A C 1
ATOM 793 O O . GLU A 1 100 ? -17.418 -21.950 30.402 1.00 91.38 100 GLU A O 1
ATOM 798 N N . ALA A 1 101 ? -19.158 -20.538 30.637 1.00 89.88 101 ALA A N 1
ATOM 799 C CA . ALA A 1 101 ? -19.193 -20.088 29.249 1.00 89.88 101 ALA A CA 1
ATOM 800 C C . ALA A 1 101 ? -17.950 -19.278 28.835 1.00 89.88 101 ALA A C 1
ATOM 802 O O . ALA A 1 101 ? -17.756 -19.023 27.646 1.00 89.88 101 ALA A O 1
ATOM 803 N N . ILE A 1 102 ? -17.054 -18.942 29.776 1.00 88.19 102 ILE A N 1
ATOM 804 C CA . ILE A 1 102 ? -15.797 -18.221 29.515 1.00 88.19 102 ILE A CA 1
ATOM 805 C C . ILE A 1 102 ? -14.890 -18.914 28.488 1.00 88.19 102 ILE A C 1
ATOM 807 O O . ILE A 1 102 ? -14.071 -18.255 27.851 1.00 88.19 102 ILE A O 1
ATOM 811 N N . LYS A 1 103 ? -15.056 -20.229 28.281 1.00 86.19 103 LYS A N 1
ATOM 812 C CA . LYS A 1 103 ? -14.328 -20.982 27.249 1.00 86.19 103 LYS A CA 1
ATOM 813 C C . LYS A 1 103 ? -14.613 -20.464 25.843 1.00 86.19 103 LYS A C 1
ATOM 815 O O . LYS A 1 103 ? -13.701 -20.412 25.023 1.00 86.19 103 LYS A O 1
ATOM 820 N N . ASN A 1 104 ? -15.872 -20.135 25.549 1.00 87.25 104 ASN A N 1
ATOM 821 C CA . ASN A 1 104 ? -16.256 -19.604 24.247 1.00 87.25 104 ASN A CA 1
ATOM 822 C C . ASN A 1 104 ? -17.560 -18.783 24.310 1.00 87.25 104 ASN A C 1
ATOM 824 O O . ASN A 1 104 ? -18.596 -19.228 23.806 1.00 87.25 104 ASN A O 1
ATOM 828 N N . PRO A 1 105 ? -17.522 -17.576 24.907 1.00 90.19 105 PRO A N 1
ATOM 829 C CA . PRO A 1 105 ? -18.725 -16.780 25.159 1.00 90.19 105 PRO A CA 1
ATOM 830 C C . PRO A 1 105 ? -19.474 -16.425 23.877 1.00 90.19 105 PRO A C 1
ATOM 832 O O . PRO A 1 105 ? -20.693 -16.313 23.878 1.00 90.19 105 PRO A O 1
ATOM 835 N N . PHE A 1 106 ? -18.741 -16.261 22.772 1.00 90.94 106 PHE A N 1
ATOM 836 C CA . PHE A 1 106 ? -19.300 -15.881 21.483 1.00 90.94 106 PHE A CA 1
ATOM 837 C C . PHE A 1 106 ? -20.224 -16.959 20.904 1.00 90.94 106 PHE A C 1
ATOM 839 O O . PHE A 1 106 ? -21.367 -16.665 20.561 1.00 90.94 106 PHE A O 1
ATOM 846 N N . PHE A 1 107 ? -19.745 -18.204 20.800 1.00 90.38 107 PHE A N 1
ATOM 847 C CA . PHE A 1 107 ? -20.537 -19.290 20.215 1.00 90.38 107 PHE A CA 1
ATOM 848 C C . PHE A 1 107 ? -21.609 -19.802 21.179 1.00 90.38 107 PHE A C 1
ATOM 850 O O . PHE A 1 107 ? -22.709 -20.113 20.738 1.00 90.38 107 PHE A O 1
ATOM 857 N N . LEU A 1 108 ? -21.334 -19.814 22.488 1.00 91.44 108 LEU A N 1
ATOM 858 C CA . LEU A 1 108 ? -22.307 -20.232 23.506 1.00 91.44 108 LEU A CA 1
ATOM 859 C C . LEU A 1 108 ? -23.459 -19.230 23.699 1.00 91.44 108 LEU A C 1
ATOM 861 O O . LEU A 1 108 ? -24.464 -19.566 24.315 1.00 91.44 108 LEU A O 1
ATOM 865 N N . LEU A 1 109 ? -23.345 -18.017 23.145 1.00 91.00 109 LEU A N 1
ATOM 866 C CA . LEU A 1 109 ? -24.448 -17.054 23.071 1.00 91.00 109 LEU A CA 1
ATOM 867 C C . LEU A 1 109 ? -25.560 -17.517 22.112 1.00 91.00 109 LEU A C 1
ATOM 869 O O . LEU A 1 109 ? -26.713 -17.096 22.232 1.00 91.00 109 LEU A O 1
ATOM 873 N N . ALA A 1 110 ? -25.216 -18.342 21.120 1.00 92.19 110 ALA A N 1
ATOM 874 C CA . ALA A 1 110 ? -26.167 -18.888 20.167 1.00 92.19 110 ALA A CA 1
ATOM 875 C C . ALA A 1 110 ? -26.787 -20.192 20.697 1.00 92.19 110 ALA A C 1
ATOM 877 O O . ALA A 1 110 ? -26.104 -20.977 21.348 1.00 92.19 110 ALA A O 1
ATOM 878 N N . PRO A 1 111 ? -28.070 -20.468 20.395 1.00 90.88 111 PRO A N 1
ATOM 879 C CA . PRO A 1 111 ? -28.656 -21.771 20.693 1.00 90.88 111 PRO A CA 1
ATOM 880 C C . PRO A 1 111 ? -27.956 -22.876 19.889 1.00 90.88 111 PRO A C 1
ATOM 882 O O . PRO A 1 111 ? -27.515 -22.628 18.766 1.00 90.88 111 PRO A O 1
ATOM 885 N N . ASP A 1 112 ? -27.937 -24.103 20.414 1.00 90.44 112 ASP A N 1
ATOM 886 C CA . ASP A 1 112 ? -27.160 -25.223 19.851 1.00 90.44 112 ASP A CA 1
ATOM 887 C C . ASP A 1 112 ? -27.409 -25.469 18.354 1.00 90.44 112 ASP A C 1
ATOM 889 O O . ASP A 1 112 ? -26.479 -25.710 17.584 1.00 90.44 112 ASP A O 1
ATOM 893 N N . TRP A 1 113 ? -28.661 -25.333 17.902 1.00 94.00 113 TRP A N 1
ATOM 894 C CA . TRP A 1 113 ? -29.023 -25.505 16.490 1.00 94.00 113 TRP A CA 1
ATOM 895 C C . TRP A 1 113 ? -28.403 -24.440 15.567 1.00 94.00 113 TRP A C 1
ATOM 897 O O . TRP A 1 113 ? -28.188 -24.693 14.381 1.00 94.00 113 TRP A O 1
ATOM 907 N N . ALA A 1 114 ? -28.116 -23.244 16.091 1.00 92.38 114 ALA A N 1
ATOM 908 C CA . ALA A 1 114 ? -27.593 -22.107 15.337 1.00 92.38 114 ALA A CA 1
ATOM 909 C C . ALA A 1 114 ? -26.057 -22.059 15.302 1.00 92.38 114 ALA A C 1
ATOM 911 O O . ALA A 1 114 ? -25.505 -21.231 14.575 1.00 92.38 114 ALA A O 1
ATOM 912 N N . LEU A 1 115 ? -25.361 -22.950 16.019 1.00 91.69 115 LEU A N 1
ATOM 913 C CA . LEU A 1 115 ? -23.896 -22.979 16.084 1.00 91.69 115 LEU A CA 1
ATOM 914 C C . LEU A 1 115 ? -23.247 -23.162 14.706 1.00 91.69 115 LEU A C 1
ATOM 916 O O . LEU A 1 115 ? -22.368 -22.388 14.331 1.00 91.69 115 LEU A O 1
ATOM 920 N N . ILE A 1 116 ? -23.699 -24.151 13.925 1.00 93.25 116 ILE A N 1
ATOM 921 C CA . ILE A 1 116 ? -23.144 -24.423 12.588 1.00 93.25 116 ILE A CA 1
ATOM 922 C C . ILE A 1 116 ? -23.432 -23.257 11.621 1.00 93.25 116 ILE A C 1
ATOM 924 O O . ILE A 1 116 ? -22.483 -22.758 11.008 1.00 93.25 116 ILE A O 1
ATOM 928 N N . PRO A 1 117 ? -24.680 -22.752 11.497 1.00 93.81 117 PRO A N 1
ATOM 929 C CA . PRO A 1 117 ? -24.955 -21.552 10.705 1.00 93.81 117 PRO A CA 1
ATOM 930 C C . PRO A 1 117 ? -24.115 -20.337 11.116 1.00 93.81 117 PRO A C 1
ATOM 932 O O . PRO A 1 117 ? -23.583 -19.635 10.255 1.00 93.81 117 PRO A O 1
ATOM 935 N N . MET A 1 118 ? -23.960 -20.101 12.422 1.00 93.44 118 MET A N 1
ATOM 936 C CA . MET A 1 118 ? -23.152 -19.004 12.948 1.00 93.44 118 MET A CA 1
ATOM 937 C C . MET A 1 118 ? -21.674 -19.173 12.591 1.00 93.44 118 MET A C 1
ATOM 939 O O . MET A 1 118 ? -21.044 -18.196 12.200 1.00 93.44 118 MET A O 1
ATOM 943 N N . LEU A 1 119 ? -21.124 -20.385 12.678 1.00 93.25 119 LEU A N 1
ATOM 944 C CA . LEU A 1 119 ? -19.736 -20.673 12.314 1.00 93.25 119 LEU A CA 1
ATOM 945 C C . LEU A 1 119 ? -19.462 -20.387 10.833 1.00 93.25 119 LEU A C 1
ATOM 947 O O . LEU A 1 119 ? -18.454 -19.762 10.496 1.00 93.25 119 LEU A O 1
ATOM 951 N N . ILE A 1 120 ? -20.369 -20.804 9.946 1.00 94.62 120 ILE A N 1
ATOM 952 C CA . ILE A 1 120 ? -20.272 -20.520 8.508 1.00 94.62 120 ILE A CA 1
ATOM 953 C C . ILE A 1 120 ? -20.317 -19.008 8.275 1.00 94.62 120 ILE A C 1
ATOM 955 O O . ILE A 1 120 ? -19.471 -18.458 7.568 1.00 94.62 120 ILE A O 1
ATOM 959 N N . LEU A 1 121 ? -21.274 -18.320 8.901 1.00 94.88 121 LEU A N 1
ATOM 960 C CA . LEU A 1 121 ? -21.427 -16.877 8.756 1.00 94.88 121 LEU A CA 1
ATOM 961 C C . LEU A 1 121 ? -20.213 -16.111 9.300 1.00 94.88 121 LEU A C 1
ATOM 963 O O . LEU A 1 121 ? -19.735 -15.195 8.635 1.00 94.88 121 LEU A O 1
ATOM 967 N N . ALA A 1 122 ? -19.686 -16.512 10.459 1.00 92.94 122 ALA A N 1
ATOM 968 C CA . ALA A 1 122 ? -18.485 -15.939 11.057 1.00 92.94 122 ALA A CA 1
ATOM 969 C C . ALA A 1 122 ? -17.282 -16.110 10.127 1.00 92.94 122 ALA A C 1
ATOM 971 O O . ALA A 1 122 ? -16.574 -15.145 9.863 1.00 92.94 122 ALA A O 1
ATOM 972 N N . THR A 1 123 ? -17.107 -17.301 9.551 1.00 93.69 123 THR A N 1
ATOM 973 C CA . THR A 1 123 ? -16.008 -17.596 8.623 1.00 93.69 123 THR A CA 1
ATOM 974 C C . THR A 1 123 ? -16.091 -16.723 7.371 1.00 93.69 123 THR A C 1
ATOM 976 O O . THR A 1 123 ? -15.103 -16.109 6.969 1.00 93.69 123 THR A O 1
ATOM 979 N N . LEU A 1 124 ? -17.280 -16.594 6.776 1.00 94.50 124 LEU A N 1
ATOM 980 C CA . LEU A 1 124 ? -17.500 -15.699 5.640 1.00 94.50 124 LEU A CA 1
ATOM 981 C C . LEU A 1 124 ? -17.238 -14.228 6.018 1.00 94.50 124 LEU A C 1
ATOM 983 O O . LEU A 1 124 ? -16.660 -13.487 5.223 1.00 94.50 124 LEU A O 1
ATOM 987 N N . ALA A 1 125 ? -17.627 -13.797 7.225 1.00 92.25 125 ALA A N 1
ATOM 988 C CA . ALA A 1 125 ? -17.370 -12.439 7.707 1.00 92.25 125 ALA A CA 1
ATOM 989 C C . ALA A 1 125 ? -15.864 -12.193 7.885 1.00 92.25 125 ALA A C 1
ATOM 991 O O . ALA A 1 125 ? -15.368 -11.138 7.491 1.00 92.25 125 ALA A O 1
ATOM 992 N N . THR A 1 126 ? -15.118 -13.179 8.394 1.00 90.00 126 THR A N 1
ATOM 993 C CA . THR A 1 126 ? -13.653 -13.131 8.508 1.00 90.00 126 THR A CA 1
ATOM 994 C C . THR A 1 126 ? -12.978 -13.013 7.142 1.00 90.00 126 THR A C 1
ATOM 996 O O . THR A 1 126 ? -12.045 -12.225 6.995 1.00 90.00 126 THR A O 1
ATOM 999 N N . VAL A 1 127 ? -13.466 -13.727 6.119 1.00 92.81 127 VAL A N 1
ATOM 1000 C CA . VAL A 1 127 ? -12.951 -13.595 4.743 1.00 92.81 127 VAL A CA 1
ATOM 1001 C C . VAL A 1 127 ? -13.167 -12.175 4.216 1.00 92.81 127 VAL A C 1
ATOM 1003 O O . VAL A 1 127 ? -12.228 -11.571 3.700 1.00 92.81 127 VAL A O 1
ATOM 1006 N N . ILE A 1 128 ? -14.365 -11.606 4.390 1.00 90.38 128 ILE A N 1
ATOM 1007 C CA . ILE A 1 128 ? -14.670 -10.231 3.954 1.00 90.38 128 ILE A CA 1
ATOM 1008 C C . ILE A 1 128 ? -13.795 -9.211 4.698 1.00 90.38 128 ILE A C 1
ATOM 1010 O O . ILE A 1 128 ? -13.228 -8.316 4.072 1.00 90.38 128 ILE A O 1
ATOM 1014 N N . ALA A 1 129 ? -13.636 -9.365 6.015 1.00 86.25 129 ALA A N 1
ATOM 1015 C CA . ALA A 1 129 ? -12.780 -8.497 6.820 1.00 86.25 129 ALA A CA 1
ATOM 1016 C C . ALA A 1 129 ? -11.312 -8.554 6.358 1.00 86.25 129 ALA A C 1
ATOM 1018 O O . ALA A 1 129 ? -10.665 -7.516 6.229 1.00 86.25 129 ALA A O 1
ATOM 1019 N N . SER A 1 130 ? -10.801 -9.747 6.036 1.00 88.06 130 SER A N 1
ATOM 1020 C CA . SER A 1 130 ? -9.450 -9.915 5.492 1.00 88.06 130 SER A CA 1
ATOM 1021 C C . SER A 1 130 ? -9.269 -9.179 4.160 1.00 88.06 130 SER A C 1
ATOM 1023 O O . SER A 1 130 ? -8.256 -8.506 3.973 1.00 88.06 130 SER A O 1
ATOM 1025 N N . GLN A 1 131 ? -10.263 -9.226 3.265 1.00 88.00 131 GLN A N 1
ATOM 1026 C CA . GLN A 1 131 ? -10.210 -8.499 1.991 1.00 88.00 131 GLN A CA 1
ATOM 1027 C C . GLN A 1 131 ? -10.139 -6.978 2.180 1.00 88.00 131 GLN A C 1
ATOM 1029 O O . GLN A 1 131 ? -9.352 -6.318 1.500 1.00 88.00 131 GLN A O 1
ATOM 1034 N N . ALA A 1 132 ? -10.900 -6.425 3.131 1.00 83.44 132 ALA A N 1
ATOM 1035 C CA . ALA A 1 132 ? -10.848 -4.996 3.444 1.00 83.44 132 ALA A CA 1
ATOM 1036 C C . ALA A 1 132 ? -9.448 -4.571 3.922 1.00 83.44 132 ALA A C 1
ATOM 1038 O O . ALA A 1 132 ? -8.891 -3.587 3.438 1.00 83.44 132 ALA A O 1
ATOM 1039 N N . VAL A 1 133 ? -8.818 -5.365 4.796 1.00 84.94 133 VAL A N 1
ATOM 1040 C CA . VAL A 1 133 ? -7.450 -5.092 5.270 1.00 84.94 133 VAL A CA 1
ATOM 1041 C C . VAL A 1 133 ? -6.431 -5.169 4.129 1.00 84.94 133 VAL A C 1
ATOM 1043 O O . VAL A 1 133 ? -5.575 -4.292 4.022 1.00 84.94 133 VAL A O 1
ATOM 1046 N N . ILE A 1 134 ? -6.530 -6.166 3.242 1.00 88.50 134 ILE A N 1
ATOM 1047 C CA . ILE A 1 134 ? -5.637 -6.295 2.075 1.00 88.50 134 ILE A CA 1
ATOM 1048 C C . ILE A 1 134 ? -5.750 -5.057 1.166 1.00 88.50 134 ILE A C 1
ATOM 1050 O O . ILE A 1 134 ? -4.731 -4.477 0.783 1.00 88.50 134 ILE A O 1
ATOM 1054 N N . SER A 1 135 ? -6.976 -4.605 0.882 1.00 85.62 135 SER A N 1
ATOM 1055 C CA . SER A 1 135 ? -7.234 -3.372 0.123 1.00 85.62 135 SER A CA 1
ATOM 1056 C C . SER A 1 135 ? -6.644 -2.130 0.810 1.00 85.62 135 SER A C 1
ATOM 1058 O O . SER A 1 135 ? -5.966 -1.311 0.176 1.00 85.62 135 SER A O 1
ATOM 1060 N N . GLY A 1 136 ? -6.813 -2.020 2.132 1.00 85.19 136 GLY A N 1
ATOM 1061 C CA . GLY A 1 136 ? -6.223 -0.950 2.936 1.00 85.19 136 GLY A CA 1
ATOM 1062 C C . GLY A 1 136 ? -4.694 -0.913 2.833 1.00 85.19 136 GLY A C 1
ATOM 1063 O O . GLY A 1 136 ? -4.106 0.154 2.636 1.00 85.19 136 GLY A O 1
ATOM 1064 N N . VAL A 1 137 ? -4.035 -2.076 2.859 1.00 88.38 137 VAL A N 1
ATOM 1065 C CA . VAL A 1 137 ? -2.576 -2.174 2.691 1.00 88.38 137 VAL A CA 1
ATOM 1066 C C . VAL A 1 137 ? -2.137 -1.729 1.292 1.00 88.38 137 VAL A C 1
ATOM 1068 O O . VAL A 1 137 ? -1.127 -1.029 1.176 1.00 88.38 137 VAL A O 1
ATOM 1071 N N . PHE A 1 138 ? -2.875 -2.056 0.225 1.00 89.50 138 PHE A N 1
ATOM 1072 C CA . PHE A 1 138 ? -2.564 -1.546 -1.119 1.00 89.50 138 PHE A CA 1
ATOM 1073 C C . PHE A 1 138 ? -2.637 -0.016 -1.181 1.00 89.50 138 PHE A C 1
ATOM 1075 O O . PHE A 1 138 ? -1.732 0.623 -1.731 1.00 89.50 138 PHE A O 1
ATOM 1082 N N . SER A 1 139 ? -3.653 0.578 -0.554 1.00 86.44 139 SER A N 1
ATOM 1083 C CA . SER A 1 139 ? -3.826 2.033 -0.482 1.00 86.44 139 SER A CA 1
ATOM 1084 C C . SER A 1 139 ? -2.686 2.715 0.284 1.00 86.44 139 SER A C 1
ATOM 1086 O O . SER A 1 139 ? -2.064 3.650 -0.232 1.00 86.44 139 SER A O 1
ATOM 1088 N N . LEU A 1 140 ? -2.334 2.199 1.466 1.00 87.12 140 LEU A N 1
ATOM 1089 C CA . LEU A 1 140 ? -1.211 2.700 2.271 1.00 87.12 140 LEU A CA 1
ATOM 1090 C C . LEU A 1 140 ? 0.133 2.534 1.548 1.00 87.12 140 LEU A C 1
ATOM 1092 O O . LEU A 1 140 ? 0.966 3.442 1.548 1.00 87.12 140 LEU A O 1
ATOM 1096 N N . THR A 1 141 ? 0.331 1.412 0.853 1.00 90.19 141 THR A N 1
ATOM 1097 C CA . THR A 1 141 ? 1.541 1.169 0.055 1.00 90.19 141 THR A CA 1
ATOM 1098 C C . THR A 1 141 ? 1.646 2.178 -1.087 1.00 90.19 141 THR A C 1
ATOM 1100 O O . THR A 1 141 ? 2.706 2.773 -1.285 1.00 90.19 141 THR A O 1
ATOM 1103 N N . ARG A 1 142 ? 0.554 2.444 -1.819 1.00 87.12 142 ARG A N 1
ATOM 1104 C CA . ARG A 1 142 ? 0.532 3.482 -2.861 1.00 87.12 142 ARG A CA 1
ATOM 1105 C C . ARG A 1 142 ? 0.919 4.846 -2.292 1.00 87.12 142 ARG A C 1
ATOM 1107 O O . ARG A 1 142 ? 1.741 5.534 -2.894 1.00 87.12 142 ARG A O 1
ATOM 1114 N N . GLN A 1 143 ? 0.370 5.227 -1.139 1.00 86.81 143 GLN A N 1
ATOM 1115 C CA . GLN A 1 143 ? 0.724 6.482 -0.468 1.00 86.81 143 GLN A CA 1
ATOM 1116 C C . GLN A 1 143 ? 2.214 6.522 -0.094 1.00 86.81 143 GLN A C 1
ATOM 1118 O O . GLN A 1 143 ? 2.891 7.509 -0.381 1.00 86.81 143 GLN A O 1
ATOM 1123 N N . ALA A 1 144 ? 2.764 5.434 0.448 1.00 89.12 144 ALA A N 1
ATOM 1124 C CA . ALA A 1 144 ? 4.184 5.331 0.775 1.00 89.12 144 ALA A CA 1
ATOM 1125 C C . ALA A 1 144 ? 5.095 5.427 -0.467 1.00 89.12 144 ALA A C 1
ATOM 1127 O O . ALA A 1 144 ? 6.132 6.094 -0.420 1.00 89.12 144 ALA A O 1
ATOM 1128 N N . VAL A 1 145 ? 4.703 4.831 -1.600 1.00 87.62 145 VAL A N 1
ATOM 1129 C CA . VAL A 1 145 ? 5.415 4.959 -2.888 1.00 87.62 145 VAL A CA 1
ATOM 1130 C C . VAL A 1 145 ? 5.362 6.399 -3.413 1.00 87.62 145 VAL 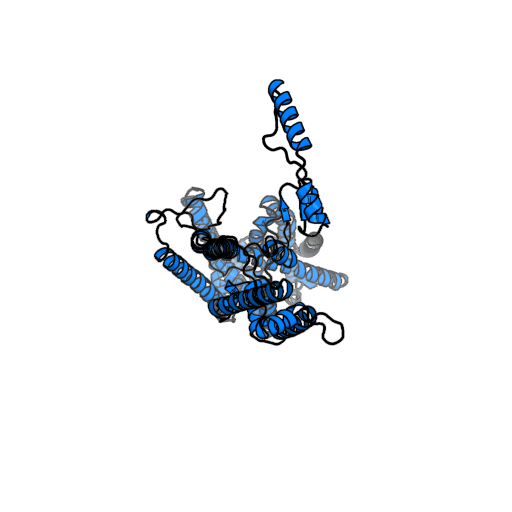A C 1
ATOM 1132 O O . VAL A 1 145 ? 6.370 6.914 -3.905 1.00 87.62 145 VAL A O 1
ATOM 1135 N N . LEU A 1 146 ? 4.217 7.081 -3.288 1.00 83.75 146 LEU A N 1
ATOM 1136 C CA . LEU A 1 146 ? 4.063 8.486 -3.689 1.00 83.75 146 LEU A CA 1
ATOM 1137 C C . LEU A 1 146 ? 4.925 9.422 -2.833 1.00 83.75 146 LEU A C 1
ATOM 1139 O O . LEU A 1 146 ? 5.615 10.286 -3.378 1.00 83.75 146 LEU A O 1
ATOM 1143 N N . LEU A 1 147 ? 4.955 9.196 -1.518 1.00 85.56 147 LEU A N 1
ATOM 1144 C CA . LEU A 1 147 ? 5.804 9.921 -0.569 1.00 85.56 147 LEU A CA 1
ATOM 1145 C C . LEU A 1 147 ? 7.290 9.549 -0.681 1.00 85.56 147 LEU A C 1
ATOM 1147 O O . LEU A 1 147 ? 8.148 10.252 -0.149 1.00 85.56 147 LEU A O 1
ATOM 1151 N N . GLY A 1 148 ? 7.621 8.475 -1.402 1.00 84.56 148 GLY A N 1
ATOM 1152 C CA . GLY A 1 148 ? 9.001 8.080 -1.652 1.00 84.56 148 GLY A CA 1
ATOM 1153 C C . GLY A 1 148 ? 9.649 7.190 -0.611 1.00 84.56 148 GLY A C 1
ATOM 1154 O O . GLY A 1 148 ? 10.869 7.068 -0.642 1.00 84.56 148 GLY A O 1
ATOM 1155 N N . TYR A 1 149 ? 8.865 6.612 0.292 1.00 88.12 149 TYR A N 1
ATOM 1156 C CA . TYR A 1 149 ? 9.348 5.678 1.306 1.00 88.12 149 TYR A CA 1
ATOM 1157 C C . TYR A 1 149 ? 9.507 4.253 0.770 1.00 88.12 149 TYR A C 1
ATOM 1159 O O . TYR A 1 149 ? 10.232 3.467 1.362 1.00 88.12 149 TYR A O 1
ATOM 1167 N N . LEU A 1 150 ? 8.851 3.914 -0.341 1.00 90.56 150 LEU A N 1
ATOM 1168 C CA . LEU A 1 150 ? 8.949 2.600 -0.974 1.00 90.56 150 LEU A CA 1
ATOM 1169 C C . LEU A 1 150 ? 9.363 2.713 -2.448 1.00 90.56 150 LEU A C 1
ATOM 1171 O O . LEU A 1 150 ? 9.118 3.751 -3.081 1.00 90.56 150 LEU A O 1
ATOM 1175 N N . PRO A 1 151 ? 9.982 1.656 -3.011 1.00 86.88 151 PRO A N 1
ATOM 1176 C CA . PRO A 1 151 ? 10.314 1.598 -4.426 1.00 86.88 151 PRO A CA 1
ATOM 1177 C C . PRO A 1 151 ? 9.082 1.731 -5.319 1.00 86.88 151 PRO A C 1
ATOM 1179 O O . PRO A 1 151 ? 7.992 1.309 -4.931 1.00 86.88 151 PRO A O 1
ATOM 1182 N N . PRO A 1 152 ? 9.233 2.285 -6.537 1.00 83.12 152 PRO A N 1
ATOM 1183 C CA . PRO A 1 152 ? 8.181 2.227 -7.538 1.00 83.12 152 PRO A CA 1
ATOM 1184 C C . PRO A 1 152 ? 7.774 0.772 -7.772 1.00 83.12 152 PRO A C 1
ATOM 1186 O O . PRO A 1 152 ? 8.590 -0.060 -8.161 1.00 83.12 152 PRO A O 1
ATOM 1189 N N . MET A 1 153 ? 6.504 0.476 -7.530 1.00 87.75 153 MET A N 1
ATOM 1190 C CA . MET A 1 153 ? 5.912 -0.838 -7.753 1.00 87.75 153 MET A CA 1
ATOM 1191 C C . MET A 1 153 ? 4.842 -0.737 -8.835 1.00 87.75 153 MET A C 1
ATOM 1193 O O . MET A 1 153 ? 4.277 0.334 -9.069 1.00 87.75 153 MET A O 1
ATOM 1197 N N . ARG A 1 154 ? 4.558 -1.858 -9.505 1.00 87.38 154 ARG A N 1
ATOM 1198 C CA . ARG A 1 154 ? 3.459 -1.937 -10.471 1.00 87.38 154 ARG A CA 1
ATOM 1199 C C . ARG A 1 154 ? 2.131 -1.818 -9.720 1.00 87.38 154 ARG A C 1
ATOM 1201 O O . ARG A 1 154 ? 1.756 -2.728 -8.988 1.00 87.38 154 ARG A O 1
ATOM 1208 N N . ILE A 1 155 ? 1.449 -0.699 -9.925 1.00 87.62 155 ILE A N 1
ATOM 1209 C CA . ILE A 1 155 ? 0.113 -0.408 -9.402 1.00 87.62 155 ILE A CA 1
ATOM 1210 C C . ILE A 1 155 ? -0.870 -0.672 -10.540 1.00 87.62 155 ILE A C 1
ATOM 1212 O O . ILE A 1 155 ? -0.816 0.004 -11.567 1.00 87.62 155 ILE A O 1
ATOM 1216 N N . VAL A 1 156 ? -1.719 -1.684 -10.387 1.00 86.75 156 VAL A N 1
ATOM 1217 C CA . VAL A 1 156 ? -2.778 -2.008 -11.348 1.00 86.75 156 VAL A CA 1
ATOM 1218 C C . VAL A 1 156 ? -4.067 -1.385 -10.832 1.00 86.75 156 VAL A C 1
ATOM 1220 O O . VAL A 1 156 ? -4.494 -1.707 -9.728 1.00 86.75 156 VAL A O 1
ATOM 1223 N N . HIS A 1 157 ? -4.669 -0.484 -11.603 1.00 82.81 157 HIS A N 1
ATOM 1224 C CA . HIS A 1 157 ? -6.005 0.024 -11.295 1.00 82.81 157 HIS A CA 1
ATOM 1225 C C . HIS A 1 157 ? -7.006 -1.000 -11.824 1.00 82.81 157 HIS A C 1
ATOM 1227 O O . HIS A 1 157 ? -6.932 -1.373 -12.994 1.00 82.81 157 HIS A O 1
ATOM 1233 N N . THR A 1 158 ? -7.856 -1.527 -10.949 1.00 81.56 158 THR A N 1
ATOM 1234 C CA . THR A 1 158 ? -8.814 -2.585 -11.303 1.00 81.56 158 THR A CA 1
ATOM 1235 C C . THR A 1 158 ? -10.151 -2.031 -11.783 1.00 81.56 158 THR A C 1
ATOM 1237 O O . THR A 1 158 ? -10.911 -2.770 -12.395 1.00 81.56 158 THR A O 1
ATOM 1240 N N . SER A 1 159 ? -10.422 -0.747 -11.536 1.00 75.19 159 SER A N 1
ATOM 1241 C CA . SER A 1 159 ? -11.578 -0.023 -12.065 1.00 75.19 159 SER A CA 1
ATOM 1242 C C . SER A 1 159 ? -11.122 1.168 -12.903 1.00 75.19 159 SER A C 1
ATOM 1244 O O . SER A 1 159 ? -10.139 1.832 -12.567 1.00 75.19 159 SER A O 1
ATOM 1246 N N . GLU A 1 160 ? -11.846 1.423 -13.991 1.00 64.38 160 GLU A N 1
ATOM 1247 C CA . GLU A 1 160 ? -11.658 2.593 -14.856 1.00 64.38 160 GLU A CA 1
ATOM 1248 C C . GLU A 1 160 ? -12.311 3.855 -14.267 1.00 64.38 160 GLU A C 1
ATOM 1250 O O . GLU A 1 160 ? -11.900 4.968 -14.589 1.00 64.38 160 GLU A O 1
ATOM 1255 N N . GLU A 1 161 ? -13.276 3.686 -13.360 1.00 61.72 161 GLU A N 1
ATOM 1256 C CA . GLU A 1 161 ? -14.049 4.775 -12.751 1.00 61.72 161 GLU A CA 1
ATOM 1257 C C . GLU A 1 161 ? -13.537 5.139 -11.347 1.00 61.72 161 GLU A C 1
ATOM 1259 O O . GLU A 1 161 ? -13.565 6.303 -10.950 1.00 61.72 161 GLU A O 1
ATOM 1264 N N . GLU A 1 162 ? -13.003 4.163 -10.602 1.00 65.06 162 GLU A N 1
ATOM 1265 C CA . GLU A 1 162 ? -12.655 4.322 -9.186 1.00 65.06 162 GLU A CA 1
ATOM 1266 C C . GLU A 1 162 ? -11.147 4.241 -8.932 1.00 65.06 162 GLU A C 1
ATOM 1268 O O . GLU A 1 162 ? -10.554 3.162 -8.840 1.00 65.06 162 GLU A O 1
ATOM 1273 N N . SER A 1 163 ? -10.519 5.402 -8.716 1.00 61.53 163 SER A N 1
ATOM 1274 C CA . SER A 1 163 ? -9.066 5.508 -8.490 1.00 61.53 163 SER A CA 1
ATOM 1275 C C . SER A 1 163 ? -8.556 4.776 -7.238 1.00 61.53 163 SER A C 1
ATOM 1277 O O . SER A 1 163 ? -7.357 4.502 -7.134 1.00 61.53 163 SER A O 1
ATOM 1279 N N . GLY A 1 164 ? -9.446 4.474 -6.286 1.00 62.53 164 GLY A N 1
ATOM 1280 C CA . GLY A 1 164 ? -9.127 3.742 -5.061 1.00 62.53 164 GLY A CA 1
ATOM 1281 C C . GLY A 1 164 ? -9.003 2.230 -5.261 1.00 62.53 164 GLY A C 1
ATOM 1282 O O . GLY A 1 164 ? -8.375 1.559 -4.441 1.00 62.53 164 GLY A O 1
ATOM 1283 N N . GLN A 1 165 ? -9.569 1.665 -6.331 1.00 76.50 165 GLN A N 1
ATOM 1284 C CA . GLN A 1 165 ? -9.517 0.222 -6.563 1.00 76.50 165 GLN A CA 1
ATOM 1285 C C . GLN A 1 165 ? -8.183 -0.167 -7.197 1.00 76.50 165 GLN A C 1
ATOM 1287 O O . GLN A 1 165 ? -7.970 -0.083 -8.409 1.00 76.50 165 GLN A O 1
ATOM 1292 N N . ILE A 1 166 ? -7.250 -0.540 -6.327 1.00 84.56 166 ILE A N 1
ATOM 1293 C CA . ILE A 1 166 ? -5.850 -0.735 -6.668 1.00 84.56 166 ILE A CA 1
ATOM 1294 C C . ILE A 1 166 ? -5.417 -2.134 -6.253 1.00 84.56 166 ILE A C 1
ATOM 1296 O O . ILE A 1 166 ? -5.603 -2.542 -5.113 1.00 84.56 166 ILE A O 1
ATOM 1300 N N . TYR A 1 167 ? -4.741 -2.825 -7.163 1.00 89.19 167 TYR A N 1
ATOM 1301 C CA . TYR A 1 167 ? -4.066 -4.085 -6.910 1.00 89.19 167 TYR A CA 1
ATOM 1302 C C . TYR A 1 167 ? -2.552 -3.915 -7.057 1.00 89.19 167 TYR A C 1
ATOM 1304 O O . TYR A 1 167 ? -2.054 -3.411 -8.071 1.00 89.19 167 TYR A O 1
ATOM 1312 N N . ILE A 1 168 ? -1.800 -4.351 -6.042 1.00 92.81 168 ILE A N 1
ATOM 1313 C CA . ILE A 1 168 ? -0.332 -4.332 -6.050 1.00 92.81 168 ILE A CA 1
ATOM 1314 C C . ILE A 1 168 ? 0.171 -5.779 -5.917 1.00 92.81 168 ILE A C 1
ATOM 1316 O O . ILE A 1 168 ? 0.263 -6.288 -4.797 1.00 92.81 168 ILE A O 1
ATOM 1320 N N . PRO A 1 169 ? 0.537 -6.454 -7.031 1.00 93.50 169 PRO A N 1
ATOM 1321 C CA . PRO A 1 169 ? 0.840 -7.888 -7.031 1.00 93.50 169 PRO A CA 1
ATOM 1322 C C . PRO A 1 169 ? 1.947 -8.289 -6.052 1.00 93.50 169 PRO A C 1
ATOM 1324 O O . PRO A 1 169 ? 1.844 -9.307 -5.375 1.00 93.50 169 PRO A O 1
ATOM 1327 N N . VAL A 1 170 ? 3.002 -7.472 -5.964 1.00 92.94 170 VAL A N 1
ATOM 1328 C CA . VAL A 1 170 ? 4.149 -7.727 -5.079 1.00 92.94 170 VAL A CA 1
ATOM 1329 C C . VAL A 1 170 ? 3.711 -7.741 -3.617 1.00 92.94 170 VAL A C 1
ATOM 1331 O O . VAL A 1 170 ? 4.104 -8.628 -2.869 1.00 92.94 170 VAL A O 1
ATOM 1334 N N . ILE A 1 171 ? 2.858 -6.793 -3.224 1.00 93.12 171 ILE A N 1
ATOM 1335 C CA . ILE A 1 171 ? 2.356 -6.688 -1.853 1.00 93.12 171 ILE A CA 1
ATOM 1336 C C . ILE A 1 171 ? 1.386 -7.823 -1.541 1.00 93.12 171 ILE A C 1
ATOM 1338 O O . ILE A 1 171 ? 1.437 -8.358 -0.443 1.00 93.12 171 ILE A O 1
ATOM 1342 N N . ASN A 1 172 ? 0.565 -8.248 -2.504 1.00 93.62 172 ASN A N 1
ATOM 1343 C CA . ASN A 1 172 ? -0.331 -9.387 -2.315 1.00 93.62 172 ASN A CA 1
ATOM 1344 C C . ASN A 1 172 ? 0.439 -10.680 -2.003 1.00 93.62 172 ASN A C 1
ATOM 1346 O O . ASN A 1 172 ? 0.140 -11.366 -1.029 1.00 93.62 172 ASN A O 1
ATOM 1350 N N . TRP A 1 173 ? 1.469 -10.985 -2.799 1.00 94.00 173 TRP A N 1
ATOM 1351 C CA . TRP A 1 173 ? 2.325 -12.147 -2.553 1.00 94.00 173 TRP A CA 1
ATOM 1352 C C . TRP A 1 173 ? 3.113 -12.018 -1.251 1.00 94.00 173 TRP A C 1
ATOM 1354 O O . TRP A 1 173 ? 3.206 -12.987 -0.503 1.00 94.00 173 TRP A O 1
ATOM 1364 N N . LEU A 1 174 ? 3.639 -10.828 -0.951 1.00 91.06 174 LEU A N 1
ATOM 1365 C CA . LEU A 1 174 ? 4.340 -10.573 0.306 1.00 91.06 174 LEU A CA 1
ATOM 1366 C C . LEU A 1 174 ? 3.419 -10.827 1.505 1.00 91.06 174 LEU A C 1
ATOM 1368 O O . LEU A 1 174 ? 3.796 -11.587 2.390 1.00 91.06 174 LEU A O 1
ATOM 1372 N N . LEU A 1 175 ? 2.201 -10.273 1.499 1.00 90.69 175 LEU A N 1
ATOM 1373 C CA . LEU A 1 175 ? 1.198 -10.509 2.540 1.00 90.69 175 LEU A CA 1
ATOM 1374 C C . LEU A 1 175 ? 0.873 -11.997 2.684 1.00 90.69 175 LEU A C 1
ATOM 1376 O O . LEU A 1 175 ? 0.852 -12.495 3.805 1.00 90.69 175 LEU A O 1
ATOM 1380 N N . TYR A 1 176 ? 0.679 -12.717 1.574 1.00 91.94 176 TYR A N 1
ATOM 1381 C CA . TYR A 1 176 ? 0.437 -14.160 1.601 1.00 91.94 176 TYR A CA 1
ATOM 1382 C C . TYR A 1 176 ? 1.563 -14.911 2.323 1.00 91.94 176 TYR A C 1
ATOM 1384 O O . TYR A 1 176 ? 1.304 -15.632 3.287 1.00 91.94 176 TYR A O 1
ATOM 1392 N N . PHE A 1 177 ? 2.820 -14.705 1.915 1.00 90.69 177 PHE A N 1
ATOM 1393 C CA . PHE A 1 177 ? 3.957 -15.370 2.555 1.00 90.69 177 PHE A CA 1
ATOM 1394 C C . PHE A 1 177 ? 4.119 -14.954 4.019 1.00 90.69 177 PHE A C 1
ATOM 1396 O O . PHE A 1 177 ? 4.371 -15.810 4.863 1.00 90.69 177 PHE A O 1
ATOM 1403 N N . SER A 1 178 ? 3.930 -13.672 4.347 1.00 84.94 178 SER A N 1
ATOM 1404 C CA . SER A 1 178 ? 3.974 -13.193 5.731 1.00 84.94 178 SER A CA 1
ATOM 1405 C C . SER A 1 178 ? 2.916 -13.863 6.602 1.00 84.94 178 SER A C 1
ATOM 1407 O O . SER A 1 178 ? 3.236 -14.301 7.702 1.00 84.94 178 SER A O 1
ATOM 1409 N N . VAL A 1 179 ? 1.682 -14.000 6.110 1.00 85.44 179 VAL A N 1
ATOM 1410 C CA . VAL A 1 179 ? 0.605 -14.685 6.835 1.00 85.44 179 VAL A CA 1
ATOM 1411 C C . VAL A 1 179 ? 0.937 -16.164 7.035 1.00 85.44 179 VAL A C 1
ATOM 1413 O O . VAL A 1 179 ? 0.799 -16.654 8.151 1.00 85.44 179 VAL A O 1
ATOM 1416 N N . VAL A 1 180 ? 1.442 -16.865 6.013 1.00 87.19 180 VAL A N 1
ATOM 1417 C CA . VAL A 1 180 ? 1.855 -18.275 6.150 1.00 87.19 180 VAL A CA 1
ATOM 1418 C C . VAL A 1 180 ? 2.973 -18.432 7.184 1.00 87.19 180 VAL A C 1
ATOM 1420 O O . VAL A 1 180 ? 2.872 -19.288 8.058 1.00 87.19 180 VAL A O 1
ATOM 1423 N N . ILE A 1 181 ? 4.006 -17.585 7.134 1.00 83.25 181 ILE A N 1
ATOM 1424 C CA . ILE A 1 181 ? 5.115 -17.603 8.102 1.00 83.25 181 ILE A CA 1
ATOM 1425 C C . ILE A 1 181 ? 4.597 -17.373 9.522 1.00 83.25 181 ILE A C 1
ATOM 1427 O O . ILE A 1 181 ? 5.009 -18.064 10.449 1.00 83.25 181 ILE A O 1
ATOM 1431 N N . VAL A 1 182 ? 3.682 -16.420 9.698 1.00 78.38 182 VAL A N 1
ATOM 1432 C CA . VAL A 1 182 ? 3.091 -16.111 11.001 1.00 78.38 182 VAL A CA 1
ATOM 1433 C C . VAL A 1 182 ? 2.248 -17.274 11.527 1.00 78.38 182 VAL A C 1
ATOM 1435 O O . VAL A 1 182 ? 2.376 -17.620 12.697 1.00 78.38 182 VAL A O 1
ATOM 1438 N N . ILE A 1 183 ? 1.423 -17.902 10.684 1.00 80.50 183 ILE A N 1
ATOM 1439 C CA . ILE A 1 183 ? 0.594 -19.052 11.077 1.00 80.50 183 ILE A CA 1
ATOM 1440 C C . ILE A 1 183 ? 1.476 -20.220 11.527 1.00 80.50 183 ILE A C 1
ATOM 1442 O O . ILE A 1 183 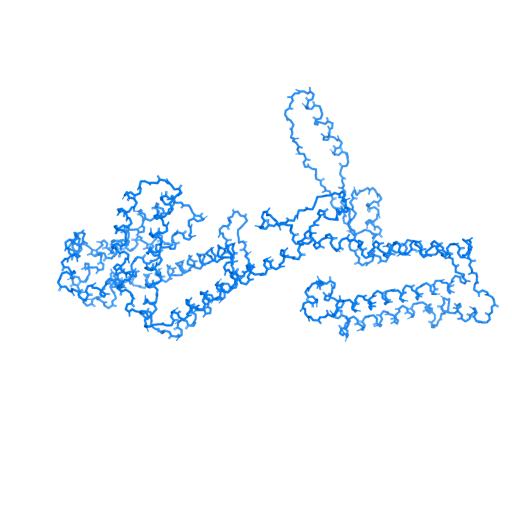? 1.242 -20.784 12.592 1.00 80.50 183 ILE A O 1
ATOM 1446 N N . VAL A 1 184 ? 2.509 -20.547 10.745 1.00 81.69 184 VAL A N 1
ATOM 1447 C CA . VAL A 1 184 ? 3.438 -21.644 11.059 1.00 81.69 184 VAL A CA 1
ATOM 1448 C C . VAL A 1 184 ? 4.309 -21.315 12.275 1.00 81.69 184 VAL A C 1
ATOM 1450 O O . VAL A 1 184 ? 4.615 -22.203 13.057 1.00 81.69 184 VAL A O 1
ATOM 1453 N N . GLY A 1 185 ? 4.713 -20.055 12.449 1.00 75.81 185 GLY A N 1
ATOM 1454 C CA . GLY A 1 185 ? 5.632 -19.653 13.514 1.00 75.81 185 GLY A CA 1
ATOM 1455 C C . GLY A 1 185 ? 4.987 -19.435 14.884 1.00 75.81 185 GLY A C 1
ATOM 1456 O O . GLY A 1 185 ? 5.664 -19.607 15.893 1.00 75.81 185 GLY A O 1
ATOM 1457 N N . PHE A 1 186 ? 3.715 -19.022 14.943 1.00 70.44 186 PHE A N 1
ATOM 1458 C CA . PHE A 1 186 ? 3.051 -18.671 16.207 1.00 70.44 186 PHE A CA 1
ATOM 1459 C C . PHE A 1 186 ? 2.044 -19.710 16.710 1.00 70.44 186 PHE A C 1
ATOM 1461 O O . PHE A 1 186 ? 1.746 -19.660 17.906 1.00 70.44 186 PHE A O 1
ATOM 1468 N N . GLU A 1 187 ? 1.563 -20.612 15.837 1.00 71.75 187 GLU A N 1
ATOM 1469 C CA . GLU A 1 187 ? 0.641 -21.753 16.051 1.00 71.75 187 GLU A CA 1
ATOM 1470 C C . GLU A 1 187 ? -0.728 -21.419 16.689 1.00 71.75 187 GLU A C 1
ATOM 1472 O O . GLU A 1 187 ? -1.775 -21.823 16.181 1.00 71.75 187 GLU A O 1
ATOM 1477 N N . HIS A 1 188 ? -0.749 -20.636 17.770 1.00 68.06 188 HIS A N 1
ATOM 1478 C CA . HIS A 1 188 ? -1.927 -20.193 18.509 1.00 68.06 188 HIS A CA 1
ATOM 1479 C C . HIS A 1 188 ? -2.266 -18.715 18.260 1.00 68.06 188 HIS A C 1
ATOM 1481 O O . HIS A 1 188 ? -1.415 -17.823 18.325 1.00 68.06 188 HIS A O 1
ATOM 1487 N N . SER A 1 189 ? -3.559 -18.430 18.072 1.00 66.25 189 SER A N 1
ATOM 1488 C CA . SER A 1 189 ? -4.096 -17.080 17.828 1.00 66.25 189 SER A CA 1
ATOM 1489 C C . SER A 1 189 ? -3.816 -16.083 18.962 1.00 66.25 189 SER A C 1
ATOM 1491 O O . SER A 1 189 ? -3.655 -14.887 18.708 1.00 66.25 189 SER A O 1
ATOM 1493 N N . SER A 1 190 ? -3.690 -16.560 20.204 1.00 65.00 190 SER A N 1
ATOM 1494 C CA . SER A 1 190 ? -3.361 -15.743 21.378 1.00 65.00 190 SER A CA 1
ATOM 1495 C C . SER A 1 190 ? -1.989 -15.072 21.277 1.00 65.00 190 SER A C 1
ATOM 1497 O O . SER A 1 190 ? -1.825 -13.945 21.745 1.00 65.00 190 SER A O 1
ATOM 1499 N N . ASN A 1 191 ? -1.019 -15.726 20.632 1.00 64.94 191 ASN A N 1
ATOM 1500 C CA . ASN A 1 191 ? 0.336 -15.195 20.494 1.00 64.94 191 ASN A CA 1
ATOM 1501 C C . ASN A 1 191 ? 0.394 -14.054 19.468 1.00 64.94 191 ASN A C 1
ATOM 1503 O O . ASN A 1 191 ? 1.169 -13.111 19.623 1.00 64.94 191 ASN A O 1
ATOM 1507 N N . LEU A 1 192 ? -0.473 -14.097 18.451 1.00 64.19 192 LEU A N 1
ATOM 1508 C CA . LEU A 1 192 ? -0.551 -13.059 17.424 1.00 64.19 192 LEU A CA 1
ATOM 1509 C C . LEU A 1 192 ? -1.252 -11.786 17.924 1.00 64.19 192 LEU A C 1
ATOM 1511 O O . LEU A 1 192 ? -0.870 -10.672 17.559 1.00 64.19 192 LEU A O 1
ATOM 1515 N N . ALA A 1 193 ? -2.243 -11.944 18.806 1.00 65.50 193 ALA A N 1
ATOM 1516 C CA . ALA A 1 193 ? -3.013 -10.839 19.376 1.00 65.50 193 ALA A CA 1
ATOM 1517 C C . ALA A 1 193 ? -2.141 -9.834 20.157 1.00 65.50 193 ALA A C 1
ATOM 1519 O O . ALA A 1 193 ? -2.435 -8.638 20.201 1.00 65.50 193 ALA A O 1
ATOM 1520 N N . ALA A 1 194 ? -1.037 -10.304 20.746 1.00 64.06 194 ALA A N 1
ATOM 1521 C CA . ALA A 1 194 ? -0.095 -9.480 21.494 1.00 64.06 194 ALA A CA 1
ATOM 1522 C C . ALA A 1 194 ? 0.648 -8.452 20.619 1.00 64.06 194 ALA A C 1
ATOM 1524 O O . ALA A 1 194 ? 0.752 -7.286 20.997 1.00 64.06 194 ALA A O 1
ATOM 1525 N N . ALA A 1 195 ? 1.126 -8.873 19.444 1.00 66.94 195 ALA A N 1
ATOM 1526 C CA . ALA A 1 195 ? 1.863 -8.022 18.508 1.00 66.94 195 ALA A CA 1
ATOM 1527 C C . ALA A 1 195 ? 0.980 -6.922 17.902 1.00 66.94 195 ALA A C 1
ATOM 1529 O O . ALA A 1 195 ? 1.399 -5.772 17.765 1.00 66.94 195 ALA A O 1
ATOM 1530 N N . TYR A 1 196 ? -0.262 -7.276 17.569 1.00 74.88 196 TYR A N 1
ATOM 1531 C CA . TYR A 1 196 ? -1.206 -6.371 16.924 1.00 74.88 196 TYR A CA 1
ATOM 1532 C C . TYR A 1 196 ? -1.594 -5.194 17.838 1.00 74.88 196 TYR A C 1
ATOM 1534 O O . TYR A 1 196 ? -1.601 -4.043 17.404 1.00 74.88 196 TYR A O 1
ATOM 1542 N N . GLY A 1 197 ? -1.838 -5.454 19.130 1.00 79.00 197 GLY A N 1
ATOM 1543 C CA . GLY A 1 197 ? -2.277 -4.426 20.081 1.00 79.00 197 GLY A CA 1
ATOM 1544 C C . GLY A 1 197 ? -1.292 -3.264 20.261 1.00 79.00 197 GLY A C 1
ATOM 1545 O O . GLY A 1 197 ? -1.721 -2.122 20.431 1.00 79.00 197 GLY A O 1
ATOM 1546 N N . ILE A 1 198 ? 0.018 -3.522 20.180 1.00 80.31 198 ILE A N 1
ATOM 1547 C CA . ILE A 1 198 ? 1.057 -2.486 20.320 1.00 80.31 198 ILE A CA 1
ATOM 1548 C C . ILE A 1 198 ? 1.065 -1.555 19.107 1.00 80.31 198 ILE A C 1
ATOM 1550 O O . ILE A 1 198 ? 1.133 -0.337 19.267 1.00 80.31 198 ILE A O 1
ATOM 1554 N N . ALA A 1 199 ? 0.977 -2.117 17.898 1.00 81.75 199 ALA A N 1
ATOM 1555 C CA . ALA A 1 199 ? 0.970 -1.331 16.670 1.00 81.75 199 ALA A CA 1
ATOM 1556 C C . ALA A 1 199 ? -0.237 -0.384 16.641 1.00 81.75 199 ALA A C 1
ATOM 1558 O O . ALA A 1 199 ? -0.063 0.821 16.466 1.00 81.75 199 ALA A O 1
ATOM 1559 N N . VAL A 1 200 ? -1.436 -0.902 16.917 1.00 84.56 200 VAL A N 1
ATOM 1560 C CA . VAL A 1 200 ? -2.670 -0.104 16.912 1.00 84.56 200 VAL A CA 1
ATOM 1561 C C . VAL A 1 200 ? -2.642 0.991 17.964 1.00 84.56 200 VAL A C 1
ATOM 1563 O O . VAL A 1 200 ? -2.806 2.161 17.634 1.00 84.56 200 VAL A O 1
ATOM 1566 N N . THR A 1 201 ? -2.356 0.659 19.223 1.00 87.31 201 THR A N 1
ATOM 1567 C CA . THR A 1 201 ? -2.312 1.677 20.287 1.00 87.31 201 THR A CA 1
ATOM 1568 C C . THR A 1 201 ? -1.227 2.725 20.042 1.00 87.31 201 THR A C 1
ATOM 1570 O O . THR A 1 201 ? -1.455 3.909 20.283 1.00 87.31 201 THR A O 1
ATOM 1573 N N . GLY A 1 202 ? -0.084 2.332 19.470 1.00 88.25 202 GLY A N 1
ATOM 1574 C CA . GLY A 1 202 ? 0.947 3.266 19.024 1.00 88.25 202 GLY A CA 1
ATOM 1575 C C . GLY A 1 202 ? 0.446 4.206 17.924 1.00 88.25 202 GLY A C 1
ATOM 1576 O O . GLY A 1 202 ? 0.665 5.416 17.996 1.00 88.25 202 GLY A O 1
ATOM 1577 N N . THR A 1 203 ? -0.280 3.681 16.930 1.00 87.75 203 THR A N 1
ATOM 1578 C CA . THR A 1 203 ? -0.888 4.523 15.888 1.00 87.75 203 THR A CA 1
ATOM 1579 C C . THR A 1 203 ? -1.962 5.454 16.441 1.00 87.75 203 THR A C 1
ATOM 1581 O O . THR A 1 203 ? -2.028 6.591 15.986 1.00 87.75 203 THR A O 1
ATOM 1584 N N . MET A 1 204 ? -2.747 5.045 17.442 1.00 89.19 204 MET A N 1
ATOM 1585 C CA . MET A 1 204 ? -3.743 5.907 18.093 1.00 89.19 204 MET A CA 1
ATOM 1586 C C . MET A 1 204 ? -3.072 7.108 18.772 1.00 89.19 204 MET A C 1
ATOM 1588 O O . MET A 1 204 ? -3.410 8.248 18.450 1.00 89.19 204 MET A O 1
ATOM 1592 N N . VAL A 1 205 ? -2.032 6.867 19.584 1.00 92.00 205 VAL A N 1
ATOM 1593 C CA . VAL A 1 205 ? -1.240 7.930 20.235 1.00 92.00 205 VAL A CA 1
ATOM 1594 C C . VAL A 1 205 ? -0.650 8.893 19.200 1.00 92.00 205 VAL A C 1
ATOM 1596 O O . VAL A 1 205 ? -0.800 10.111 19.314 1.00 92.00 205 VAL A O 1
ATOM 1599 N N . LEU A 1 206 ? -0.000 8.362 18.159 1.00 93.00 206 LEU A N 1
ATOM 1600 C CA . LEU A 1 206 ? 0.590 9.182 17.098 1.00 93.00 206 LEU A CA 1
ATOM 1601 C C . LEU A 1 206 ? -0.473 9.979 16.336 1.00 93.00 206 LEU A C 1
ATOM 1603 O O . LEU A 1 206 ? -0.265 11.155 16.037 1.00 93.00 206 LEU A O 1
ATOM 1607 N N . THR A 1 207 ? -1.622 9.370 16.049 1.00 90.88 207 THR A N 1
ATOM 1608 C CA . THR A 1 207 ? -2.720 10.017 15.324 1.00 90.88 207 THR A CA 1
ATOM 1609 C C . THR A 1 207 ? -3.357 11.121 16.160 1.00 90.88 207 THR A C 1
ATOM 1611 O O . THR A 1 207 ? -3.643 12.181 15.613 1.00 90.88 207 THR A O 1
ATOM 1614 N N . ALA A 1 208 ? -3.517 10.943 17.474 1.00 93.25 208 ALA A N 1
ATOM 1615 C CA . ALA A 1 208 ? -4.012 11.988 18.370 1.00 93.25 208 ALA A CA 1
ATOM 1616 C C . ALA A 1 208 ? -3.095 13.226 18.349 1.00 93.25 208 ALA A C 1
ATOM 1618 O O . ALA A 1 208 ? -3.568 14.360 18.211 1.00 93.25 208 ALA A O 1
ATOM 1619 N N . ILE A 1 209 ? -1.774 13.008 18.396 1.00 94.88 209 ILE A N 1
ATOM 1620 C CA . ILE A 1 209 ? -0.769 14.076 18.318 1.00 94.88 209 ILE A CA 1
ATOM 1621 C C . ILE A 1 209 ? -0.812 14.763 16.945 1.00 94.88 209 ILE A C 1
ATOM 1623 O O . ILE A 1 209 ? -0.925 15.986 16.879 1.00 94.88 209 ILE A O 1
ATOM 1627 N N . LEU A 1 210 ? -0.768 13.998 15.849 1.00 94.12 210 LEU A N 1
ATOM 1628 C CA . LEU A 1 210 ? -0.779 14.539 14.484 1.00 94.12 210 LEU A CA 1
ATOM 1629 C C . LEU A 1 210 ? -2.095 15.252 14.139 1.00 94.12 210 LEU A C 1
ATOM 1631 O O . LEU A 1 210 ? -2.090 16.295 13.493 1.00 94.12 210 LEU A O 1
ATOM 1635 N N . CYS A 1 211 ? -3.235 14.728 14.582 1.00 93.12 211 CYS A N 1
ATOM 1636 C CA . CYS A 1 211 ? -4.528 15.377 14.388 1.00 93.12 211 CYS A CA 1
ATOM 1637 C C . CYS A 1 211 ? -4.571 16.723 15.121 1.00 93.12 211 CYS A C 1
ATOM 1639 O O . CYS A 1 211 ? -5.029 17.721 14.568 1.00 93.12 211 CYS A O 1
ATOM 1641 N N . SER A 1 212 ? -4.006 16.783 16.329 1.00 94.56 212 SER A N 1
ATOM 1642 C CA . SER A 1 212 ? -3.918 18.020 17.108 1.00 94.56 212 SER A CA 1
ATOM 1643 C C . SER A 1 212 ? -3.000 19.058 16.459 1.00 94.56 212 SER A C 1
ATOM 1645 O O . SER A 1 212 ? -3.342 20.242 16.423 1.00 94.56 212 SER A O 1
ATOM 1647 N N . THR A 1 213 ? -1.860 18.645 15.889 1.00 94.69 213 THR A N 1
ATOM 1648 C CA . THR A 1 213 ? -0.985 19.577 15.157 1.00 94.69 213 THR A CA 1
ATOM 1649 C C . THR A 1 213 ? -1.671 20.119 13.907 1.00 94.69 213 THR A C 1
ATOM 1651 O O . THR A 1 213 ? -1.628 21.327 13.679 1.00 94.69 213 THR A O 1
ATOM 1654 N N . VAL A 1 214 ? -2.376 19.274 13.149 1.00 95.12 214 VAL A N 1
ATOM 1655 C CA . VAL A 1 214 ? -3.172 19.694 11.983 1.00 95.12 214 VAL A CA 1
ATOM 1656 C C . VAL A 1 214 ? -4.314 20.630 12.391 1.00 95.12 214 VAL A C 1
ATOM 1658 O O . VAL A 1 214 ? -4.520 21.653 11.739 1.00 95.12 214 VAL A O 1
ATOM 1661 N N . ALA A 1 215 ? -5.024 20.343 13.485 1.00 96.12 215 ALA A N 1
ATOM 1662 C CA . ALA A 1 215 ? -6.117 21.185 13.969 1.00 96.12 215 ALA A CA 1
ATOM 1663 C C . ALA A 1 215 ? -5.641 22.603 14.335 1.00 96.12 215 ALA A C 1
ATOM 1665 O O . ALA A 1 215 ? -6.332 23.582 14.054 1.00 96.12 215 ALA A O 1
ATOM 1666 N N . ILE A 1 216 ? -4.443 22.727 14.915 1.00 95.25 216 ILE A N 1
ATOM 1667 C CA . ILE A 1 216 ? -3.846 24.024 15.266 1.00 95.25 216 ILE A CA 1
ATOM 1668 C C . ILE A 1 216 ? -3.280 24.728 14.026 1.00 95.25 216 ILE A C 1
ATOM 1670 O O . ILE A 1 216 ? -3.553 25.908 13.811 1.00 95.25 216 ILE A O 1
ATOM 1674 N N . GLN A 1 217 ? -2.475 24.028 13.224 1.00 94.25 217 GLN A N 1
ATOM 1675 C CA . GLN A 1 217 ? -1.690 24.646 12.150 1.00 94.25 217 GLN A CA 1
ATOM 1676 C C . GLN A 1 217 ? -2.491 24.860 10.865 1.00 94.25 217 GLN A C 1
ATOM 1678 O O . GLN A 1 217 ? -2.364 25.916 10.253 1.00 94.25 217 GLN A O 1
ATOM 1683 N N . ASN A 1 218 ? -3.326 23.894 10.472 1.00 95.00 218 ASN A N 1
ATOM 1684 C CA . ASN A 1 218 ? -4.045 23.929 9.196 1.00 95.00 218 ASN A CA 1
ATOM 1685 C C . ASN A 1 218 ? -5.506 24.355 9.352 1.00 95.00 218 ASN A C 1
ATOM 1687 O O . ASN A 1 218 ? -6.046 24.995 8.455 1.00 95.00 218 ASN A O 1
ATOM 1691 N N . TRP A 1 219 ? -6.176 23.960 10.441 1.00 96.44 219 TRP A N 1
ATOM 1692 C CA . TRP A 1 219 ? -7.589 24.309 10.666 1.00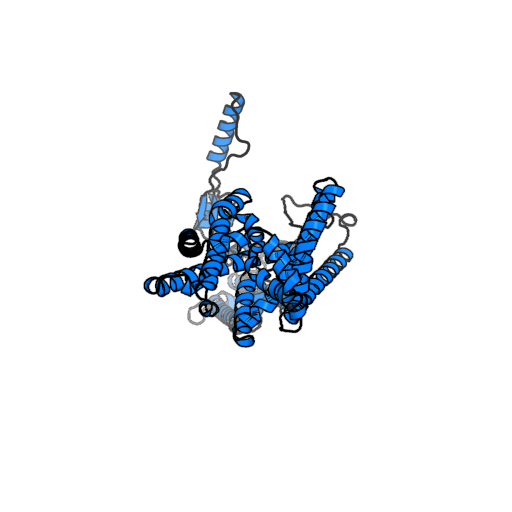 96.44 219 TRP A CA 1
ATOM 1693 C C . TRP A 1 219 ? -7.776 25.533 11.564 1.00 96.44 219 TRP A C 1
ATOM 1695 O O . TRP A 1 219 ? -8.900 26.012 11.702 1.00 96.44 219 TRP A O 1
ATOM 1705 N N . HIS A 1 220 ? -6.693 26.045 12.156 1.00 94.19 220 HIS A N 1
ATOM 1706 C CA . HIS A 1 220 ? -6.683 27.235 13.011 1.00 94.19 220 HIS A CA 1
ATOM 1707 C C . HIS A 1 220 ? -7.664 27.170 14.195 1.00 94.19 220 HIS A C 1
ATOM 1709 O O . HIS A 1 220 ? -8.242 28.178 14.601 1.00 94.19 220 HIS A O 1
ATOM 1715 N N . TRP A 1 221 ? -7.865 25.982 14.771 1.00 96.19 221 TRP A N 1
ATOM 1716 C CA . TRP A 1 221 ? -8.702 25.816 15.959 1.00 96.19 221 TRP A CA 1
ATOM 1717 C C . TRP A 1 221 ? -8.068 26.462 17.193 1.00 96.19 221 TRP A C 1
ATOM 1719 O O . TRP A 1 221 ? -6.853 26.652 17.284 1.00 96.19 221 TRP A O 1
ATOM 1729 N N . ASN A 1 222 ? -8.899 26.766 18.194 1.00 95.75 222 ASN A N 1
ATOM 1730 C CA . ASN A 1 222 ? -8.412 27.295 19.462 1.00 95.75 222 ASN A CA 1
ATOM 1731 C C . ASN A 1 222 ? -7.462 26.288 20.139 1.00 95.75 222 ASN A C 1
ATOM 1733 O O . ASN A 1 222 ? -7.877 25.215 20.574 1.00 95.75 222 ASN A O 1
ATOM 1737 N N . ARG A 1 223 ? -6.193 26.681 20.275 1.00 94.12 223 ARG A N 1
ATOM 1738 C CA . ARG A 1 223 ? -5.110 25.911 20.907 1.00 94.12 223 ARG A CA 1
ATOM 1739 C C . ARG A 1 223 ? -5.470 25.334 22.278 1.00 94.12 223 ARG A C 1
ATOM 1741 O O . ARG A 1 223 ? -5.128 24.187 22.537 1.00 94.12 223 ARG A O 1
ATOM 1748 N N . TYR A 1 224 ? -6.202 26.059 23.124 1.00 95.31 224 TYR A N 1
ATOM 1749 C CA . TYR A 1 224 ? -6.603 25.539 24.440 1.00 95.31 224 TYR A CA 1
ATOM 1750 C C . TYR A 1 224 ? -7.614 24.396 24.330 1.00 95.31 224 TYR A C 1
ATOM 1752 O O . TYR A 1 224 ? -7.487 23.390 25.024 1.00 95.31 224 TYR A O 1
ATOM 1760 N N . LEU A 1 225 ? -8.583 24.524 23.419 1.00 95.44 225 LEU A N 1
ATOM 1761 C CA . LEU A 1 225 ? -9.567 23.478 23.150 1.00 95.44 225 LEU A CA 1
ATOM 1762 C C . LEU A 1 225 ? -8.889 22.230 22.574 1.00 95.44 225 LEU A C 1
ATOM 1764 O O . LEU A 1 225 ? -9.184 21.120 23.004 1.00 95.44 225 LEU A O 1
ATOM 1768 N N . VAL A 1 226 ? -7.949 22.410 21.641 1.00 96.00 226 VAL A N 1
ATOM 1769 C CA . VAL A 1 226 ? -7.197 21.290 21.058 1.00 96.00 226 VAL A CA 1
ATOM 1770 C C . VAL A 1 226 ? -6.351 20.582 22.115 1.00 96.00 226 VAL A C 1
ATOM 1772 O O . VAL A 1 226 ? -6.369 19.359 22.173 1.00 96.00 226 VAL A O 1
ATOM 1775 N N . VAL A 1 227 ? -5.660 21.321 22.989 1.00 95.62 227 VAL A N 1
ATOM 1776 C CA . VAL A 1 227 ? -4.879 20.727 24.087 1.00 95.62 227 VAL A CA 1
ATOM 1777 C C . VAL A 1 227 ? -5.777 19.961 25.060 1.00 95.62 227 VAL A C 1
ATOM 1779 O O . VAL A 1 227 ? -5.414 18.862 25.467 1.00 95.62 227 VAL A O 1
ATOM 1782 N N . LEU A 1 228 ? -6.962 20.484 25.392 1.00 96.19 228 LEU A N 1
ATOM 1783 C CA . LEU A 1 228 ? -7.928 19.777 26.237 1.00 96.19 228 LEU A CA 1
ATOM 1784 C C . LEU A 1 228 ? -8.370 18.447 25.603 1.00 96.19 228 LEU A C 1
ATOM 1786 O O . LEU A 1 228 ? -8.364 17.416 26.274 1.00 96.19 228 LEU A O 1
ATOM 1790 N N . ILE A 1 229 ? -8.712 18.463 24.310 1.00 95.50 229 ILE A N 1
ATOM 1791 C CA . ILE A 1 229 ? -9.091 17.256 23.559 1.00 95.50 229 ILE A CA 1
ATOM 1792 C C . ILE A 1 229 ? -7.920 16.268 23.510 1.00 95.50 229 ILE A C 1
ATOM 1794 O O . ILE A 1 229 ? -8.111 15.083 23.771 1.00 95.50 229 ILE A O 1
ATOM 1798 N N . LEU A 1 230 ? -6.706 16.748 23.234 1.00 95.94 230 LEU A N 1
ATOM 1799 C CA . LEU A 1 230 ? -5.505 15.918 23.187 1.00 95.94 230 LEU A CA 1
ATOM 1800 C C . LEU A 1 230 ? -5.238 15.238 24.533 1.00 95.94 230 LEU A C 1
ATOM 1802 O O . LEU A 1 230 ? -4.955 14.046 24.553 1.00 95.94 230 LEU A O 1
ATOM 1806 N N . ILE A 1 231 ? -5.353 15.963 25.649 1.00 96.19 231 ILE A N 1
ATOM 1807 C CA . ILE A 1 231 ? -5.183 15.391 26.993 1.00 96.19 231 ILE A CA 1
ATOM 1808 C C . ILE A 1 231 ? -6.233 14.308 27.248 1.00 96.19 231 ILE A C 1
ATOM 1810 O O . ILE A 1 231 ? -5.886 13.231 27.732 1.00 96.19 231 ILE A O 1
ATOM 1814 N N . ALA A 1 232 ? -7.496 14.561 26.894 1.00 94.19 232 ALA A N 1
ATOM 1815 C CA . ALA A 1 232 ? -8.563 13.577 27.051 1.00 94.19 232 ALA A CA 1
ATOM 1816 C C . ALA A 1 232 ? -8.297 12.300 26.231 1.00 94.19 232 ALA A C 1
ATOM 1818 O O . ALA A 1 232 ? -8.462 11.198 26.751 1.00 94.19 232 ALA A O 1
ATOM 1819 N N . MET A 1 233 ? -7.833 12.435 24.983 1.00 93.75 233 MET A N 1
ATOM 1820 C CA . MET A 1 233 ? -7.485 11.293 24.127 1.00 93.75 233 MET A CA 1
ATOM 1821 C C . MET A 1 233 ? -6.248 10.546 24.639 1.00 93.75 233 MET A C 1
ATOM 1823 O O . MET A 1 233 ? -6.296 9.334 24.829 1.00 93.75 233 MET A O 1
ATOM 1827 N N . LEU A 1 234 ? -5.160 11.260 24.947 1.00 94.88 234 LEU A N 1
ATOM 1828 C CA . LEU A 1 234 ? -3.919 10.652 25.432 1.00 94.88 234 LEU A CA 1
ATOM 1829 C C . LEU A 1 234 ? -4.089 9.966 26.787 1.00 94.88 234 LEU A C 1
ATOM 1831 O O . LEU A 1 234 ? -3.407 8.979 27.038 1.00 94.88 234 LEU A O 1
ATOM 1835 N N . CYS A 1 235 ? -4.998 10.435 27.646 1.00 92.31 235 CYS A N 1
ATOM 1836 C CA . CYS A 1 235 ? -5.300 9.757 28.905 1.00 92.31 235 CYS A CA 1
ATOM 1837 C C . CYS A 1 235 ? -5.773 8.312 28.675 1.00 92.31 235 CYS A C 1
ATOM 1839 O O . CYS A 1 235 ? -5.375 7.418 29.413 1.00 92.31 235 CYS A O 1
ATOM 1841 N N . ILE A 1 236 ? -6.557 8.070 27.622 1.00 89.06 236 ILE A N 1
ATOM 1842 C CA . ILE A 1 236 ? -7.029 6.731 27.254 1.00 89.06 236 ILE A CA 1
ATOM 1843 C C . ILE A 1 236 ? -5.945 5.992 26.459 1.00 89.06 236 ILE A C 1
ATOM 1845 O O . ILE A 1 236 ? -5.559 4.875 26.813 1.00 89.06 236 ILE A O 1
ATOM 1849 N N . ASP A 1 237 ? -5.410 6.629 25.416 1.00 91.19 237 ASP A N 1
ATOM 1850 C CA . ASP A 1 237 ? -4.503 5.988 24.462 1.00 91.19 237 ASP A CA 1
ATOM 1851 C C . ASP A 1 237 ? -3.174 5.579 25.109 1.00 91.19 237 ASP A C 1
ATOM 1853 O O . ASP A 1 237 ? -2.690 4.471 24.880 1.00 91.19 237 ASP A O 1
ATOM 1857 N N . VAL A 1 238 ? -2.596 6.427 25.971 1.00 92.62 238 VAL A N 1
ATOM 1858 C CA . VAL A 1 238 ? -1.341 6.118 26.675 1.00 92.62 238 VAL A CA 1
ATOM 1859 C C . VAL A 1 238 ? -1.545 4.995 27.685 1.00 92.62 238 VAL A C 1
ATOM 1861 O O . VAL A 1 238 ? -0.660 4.151 27.828 1.00 92.62 238 VAL A O 1
ATOM 1864 N N . SER A 1 239 ? -2.697 4.923 28.358 1.00 89.81 239 SER A N 1
ATOM 1865 C CA . SER A 1 239 ? -3.010 3.805 29.255 1.00 89.81 239 SER A CA 1
ATOM 1866 C C . SER A 1 239 ? -3.120 2.481 28.495 1.00 89.81 239 SER A C 1
ATOM 1868 O O . SER A 1 239 ? -2.519 1.489 28.911 1.00 89.81 239 SER A O 1
ATOM 1870 N N . LEU A 1 240 ? -3.814 2.469 27.353 1.00 88.75 240 LEU A N 1
ATOM 1871 C CA . LEU A 1 240 ? -3.935 1.286 26.492 1.00 88.75 240 LEU A CA 1
ATOM 1872 C C . LEU A 1 240 ? -2.586 0.874 25.878 1.00 88.75 240 LEU A C 1
ATOM 1874 O O . LEU A 1 240 ? -2.264 -0.317 25.829 1.00 88.75 240 LEU A O 1
ATOM 1878 N N . PHE A 1 241 ? -1.776 1.845 25.450 1.00 89.62 241 PHE A N 1
ATOM 1879 C CA . PHE A 1 241 ? -0.423 1.612 24.945 1.00 89.62 241 PHE A CA 1
ATOM 1880 C C . PHE A 1 241 ? 0.486 1.030 26.033 1.00 89.62 241 PHE A C 1
ATOM 1882 O O . PHE A 1 241 ? 1.139 0.008 25.823 1.00 89.62 241 PHE A O 1
ATOM 1889 N N . SER A 1 242 ? 0.462 1.616 27.234 1.00 89.31 242 SER A N 1
ATOM 1890 C CA . SER A 1 242 ? 1.268 1.163 28.374 1.00 89.31 242 SER A CA 1
ATOM 1891 C C . SER A 1 242 ? 0.930 -0.268 28.787 1.00 89.31 242 SER A C 1
ATOM 1893 O O . SER A 1 242 ? 1.834 -1.061 29.040 1.00 89.31 242 SER A O 1
ATOM 1895 N N . ALA A 1 243 ? -0.355 -0.636 28.783 1.00 87.19 243 ALA A N 1
ATOM 1896 C CA . ALA A 1 243 ? -0.797 -2.002 29.068 1.00 87.19 243 ALA A CA 1
ATOM 1897 C C . ALA A 1 243 ? -0.280 -3.033 28.046 1.00 87.19 243 ALA A C 1
ATOM 1899 O O . ALA A 1 243 ? -0.102 -4.207 28.379 1.00 87.19 243 ALA A O 1
ATOM 1900 N N . ASN A 1 244 ? -0.010 -2.612 26.806 1.00 83.38 244 ASN A N 1
ATOM 1901 C CA . ASN A 1 244 ? 0.524 -3.484 25.761 1.00 83.38 244 ASN A CA 1
ATOM 1902 C C . ASN A 1 244 ? 2.056 -3.468 25.664 1.00 83.38 244 ASN A C 1
ATOM 1904 O O . ASN A 1 244 ? 2.618 -4.423 25.130 1.00 83.38 244 ASN A O 1
ATOM 1908 N N . LEU A 1 245 ? 2.750 -2.478 26.242 1.00 83.25 245 LEU A N 1
ATOM 1909 C CA . LEU A 1 245 ? 4.221 -2.436 26.272 1.00 83.25 245 LEU A CA 1
ATOM 1910 C C . LEU A 1 245 ? 4.844 -3.675 26.930 1.00 83.25 245 LEU A C 1
ATOM 1912 O O . LEU A 1 245 ? 5.919 -4.113 26.526 1.00 83.25 245 LEU A O 1
ATOM 1916 N N . VAL A 1 246 ? 4.155 -4.294 27.893 1.00 76.94 246 VAL A N 1
ATOM 1917 C CA . VAL A 1 246 ? 4.639 -5.521 28.554 1.00 76.94 246 VAL A CA 1
ATOM 1918 C C . VAL A 1 246 ? 4.785 -6.685 27.561 1.00 76.94 246 VAL A C 1
ATOM 1920 O O . VAL A 1 246 ? 5.607 -7.575 27.761 1.00 76.94 246 VAL A O 1
ATOM 1923 N N . LYS A 1 247 ? 4.040 -6.654 26.451 1.00 74.81 247 LYS A N 1
ATOM 1924 C CA . LYS A 1 247 ? 4.043 -7.689 25.410 1.00 74.81 247 LYS A CA 1
ATOM 1925 C C . LYS A 1 247 ? 5.100 -7.459 24.320 1.00 74.81 247 LYS A C 1
ATOM 1927 O O . LYS A 1 247 ? 5.196 -8.255 23.387 1.00 74.81 247 LYS A O 1
ATOM 1932 N N . VAL A 1 248 ? 5.900 -6.386 24.409 1.00 74.12 248 VAL A N 1
ATOM 1933 C CA . VAL A 1 248 ? 6.893 -6.021 23.378 1.00 74.12 248 VAL A CA 1
ATOM 1934 C C . VAL A 1 248 ? 7.918 -7.129 23.154 1.00 74.12 248 VAL A C 1
ATOM 1936 O O . VAL A 1 248 ? 8.263 -7.423 22.013 1.00 74.12 248 VAL A O 1
ATOM 1939 N N . PHE A 1 249 ? 8.360 -7.780 24.230 1.00 67.75 249 PHE A N 1
ATOM 1940 C CA . PHE A 1 249 ? 9.383 -8.827 24.180 1.00 67.75 249 PHE A CA 1
ATOM 1941 C C . PHE A 1 249 ? 8.828 -10.215 23.836 1.00 67.75 249 PHE A C 1
ATOM 1943 O O . PHE A 1 249 ? 9.593 -11.157 23.658 1.00 67.75 249 PHE A O 1
ATOM 1950 N N . SER A 1 250 ? 7.506 -10.354 23.736 1.00 66.06 250 SER A N 1
ATOM 1951 C CA . SER A 1 250 ? 6.826 -11.646 23.614 1.00 66.06 250 SER A CA 1
ATOM 1952 C C . SER A 1 250 ? 6.667 -12.135 22.167 1.00 66.06 250 SER A C 1
ATOM 1954 O O . SER A 1 250 ? 6.041 -13.170 21.958 1.00 66.06 250 SER A O 1
ATOM 1956 N N . GLY A 1 251 ? 7.194 -11.430 21.153 1.00 62.00 251 GLY A N 1
ATOM 1957 C CA . GLY A 1 251 ? 7.023 -11.852 19.757 1.00 62.00 251 GLY A CA 1
ATOM 1958 C C . GLY A 1 251 ? 8.006 -11.263 18.741 1.00 62.00 251 GLY A C 1
ATOM 1959 O O . GLY A 1 251 ? 8.561 -10.185 18.923 1.00 62.00 251 GLY A O 1
ATOM 1960 N N . GLY A 1 252 ? 8.165 -11.961 17.611 1.00 59.53 252 GLY A N 1
ATOM 1961 C CA . GLY A 1 252 ? 9.005 -11.572 16.464 1.00 59.53 252 GLY A CA 1
ATOM 1962 C C . GLY A 1 252 ? 8.438 -10.452 15.577 1.00 59.53 252 GLY A C 1
ATOM 1963 O O . GLY A 1 252 ? 8.817 -10.332 14.419 1.00 59.53 252 GLY A O 1
ATOM 1964 N N . TRP A 1 253 ? 7.506 -9.638 16.072 1.00 71.12 253 TRP A N 1
ATOM 1965 C CA . TRP A 1 253 ? 6.930 -8.523 15.309 1.00 71.12 253 TRP A CA 1
ATOM 1966 C C . TRP A 1 253 ? 7.863 -7.303 15.283 1.00 71.12 253 TRP A C 1
ATOM 1968 O O . TRP A 1 253 ? 7.912 -6.582 14.286 1.00 71.12 253 TRP A O 1
ATOM 1978 N N . LEU A 1 254 ? 8.646 -7.101 16.352 1.00 72.06 254 LEU A N 1
ATOM 1979 C CA . LEU A 1 254 ? 9.609 -6.004 16.456 1.00 72.06 254 LEU A CA 1
ATOM 1980 C C . LEU A 1 254 ? 10.681 -6.111 15.364 1.00 72.06 254 LEU A C 1
ATOM 1982 O O . LEU A 1 254 ? 11.078 -5.104 14.783 1.00 72.06 254 LEU A O 1
ATOM 1986 N N . THR A 1 255 ? 11.115 -7.333 15.040 1.00 73.06 255 THR A N 1
ATOM 1987 C CA . THR A 1 255 ? 12.090 -7.575 13.970 1.00 73.06 255 THR A CA 1
ATOM 1988 C C . THR A 1 255 ? 11.508 -7.220 12.601 1.00 73.06 255 THR A C 1
ATOM 1990 O O . THR A 1 255 ? 12.182 -6.556 11.820 1.00 73.06 255 THR A O 1
ATOM 1993 N N . LEU A 1 256 ? 10.243 -7.561 12.326 1.00 74.81 256 LEU A N 1
ATOM 1994 C CA . LEU A 1 256 ? 9.556 -7.180 11.084 1.00 74.81 256 LEU A CA 1
ATOM 1995 C C . LEU A 1 256 ? 9.373 -5.660 10.964 1.00 74.81 256 LEU A C 1
ATOM 1997 O O . LEU A 1 256 ? 9.645 -5.088 9.906 1.00 74.81 256 LEU A O 1
ATOM 2001 N N . ALA A 1 257 ? 8.964 -4.996 12.048 1.00 78.69 257 ALA A N 1
ATOM 2002 C CA . ALA A 1 257 ? 8.833 -3.541 12.089 1.00 78.69 257 ALA A CA 1
ATOM 2003 C C . ALA A 1 257 ? 10.184 -2.847 11.855 1.00 78.69 257 ALA A C 1
ATOM 2005 O O . ALA A 1 257 ? 10.262 -1.893 11.080 1.00 78.69 257 ALA A O 1
ATOM 2006 N N . LEU A 1 258 ? 11.259 -3.361 12.463 1.00 84.12 258 LEU A N 1
ATOM 2007 C CA . LEU A 1 258 ? 12.615 -2.851 12.277 1.00 84.12 258 LEU A CA 1
ATOM 2008 C C . LEU A 1 258 ? 13.098 -3.039 10.833 1.00 84.12 258 LEU A C 1
ATOM 2010 O O . LEU A 1 258 ? 13.644 -2.104 10.255 1.00 84.12 258 LEU A O 1
ATOM 2014 N N . ILE A 1 259 ? 12.857 -4.206 10.227 1.00 86.44 259 ILE A N 1
ATOM 2015 C CA . ILE A 1 259 ? 13.195 -4.466 8.819 1.00 86.44 259 ILE A CA 1
ATOM 2016 C C . ILE A 1 259 ? 12.474 -3.468 7.911 1.00 86.44 259 ILE A C 1
ATOM 2018 O O . ILE A 1 259 ? 13.114 -2.831 7.075 1.00 86.44 259 ILE A O 1
ATOM 2022 N N . MET A 1 260 ? 11.165 -3.279 8.094 1.00 85.81 260 MET A N 1
ATOM 2023 C CA . MET A 1 260 ? 10.399 -2.314 7.302 1.00 85.81 260 MET A CA 1
ATOM 2024 C C . MET A 1 260 ? 10.881 -0.878 7.515 1.00 85.81 260 MET A C 1
ATOM 2026 O O . MET A 1 260 ? 11.009 -0.128 6.549 1.00 85.81 260 MET A O 1
ATOM 2030 N N . PHE A 1 261 ? 11.211 -0.501 8.752 1.00 89.25 261 PHE A N 1
ATOM 2031 C CA . PHE A 1 261 ? 11.780 0.807 9.059 1.00 89.25 261 PHE A CA 1
ATOM 2032 C C . PHE A 1 261 ? 13.126 1.023 8.356 1.00 89.25 261 PHE A C 1
ATOM 2034 O O . PHE A 1 261 ? 13.328 2.067 7.733 1.00 89.25 261 PHE A O 1
ATOM 2041 N N . ILE A 1 262 ? 14.024 0.032 8.386 1.00 91.88 262 ILE A N 1
ATOM 2042 C CA . ILE A 1 262 ? 15.307 0.068 7.671 1.00 91.88 262 ILE A CA 1
ATOM 2043 C C . ILE A 1 262 ? 15.059 0.209 6.168 1.00 91.88 262 ILE A C 1
ATOM 2045 O O . ILE A 1 262 ? 15.569 1.140 5.556 1.00 91.88 262 ILE A O 1
ATOM 2049 N N . VAL A 1 263 ? 14.209 -0.631 5.572 1.00 90.12 263 VAL A N 1
ATOM 2050 C CA . VAL A 1 263 ? 13.887 -0.557 4.137 1.00 90.12 263 VAL A CA 1
ATOM 2051 C C . VAL A 1 263 ? 13.365 0.829 3.755 1.00 90.12 263 VAL A C 1
ATOM 2053 O O . VAL A 1 263 ? 13.854 1.425 2.794 1.00 90.12 263 VAL A O 1
ATOM 2056 N N . MET A 1 264 ? 12.412 1.375 4.515 1.00 92.12 264 MET A N 1
ATOM 2057 C CA . MET A 1 264 ? 11.806 2.674 4.219 1.00 92.12 264 MET A CA 1
ATOM 2058 C C . MET A 1 264 ? 12.787 3.840 4.389 1.00 92.12 264 MET A C 1
ATOM 2060 O O . MET A 1 264 ? 12.801 4.766 3.573 1.00 92.12 264 MET A O 1
ATOM 2064 N N . THR A 1 265 ? 13.611 3.815 5.440 1.00 91.00 265 THR A N 1
ATOM 2065 C CA . THR A 1 265 ? 14.600 4.871 5.709 1.00 91.00 265 THR A CA 1
ATOM 2066 C C . THR A 1 265 ? 15.763 4.819 4.724 1.00 91.00 265 THR A C 1
ATOM 2068 O O . THR A 1 265 ? 16.104 5.858 4.155 1.00 91.00 265 THR A O 1
ATOM 2071 N N . THR A 1 266 ? 16.303 3.631 4.439 1.00 91.38 266 THR A N 1
ATOM 2072 C CA . THR A 1 266 ? 17.327 3.424 3.409 1.00 91.38 266 THR A CA 1
ATOM 2073 C C . THR A 1 266 ? 16.807 3.867 2.047 1.00 91.38 266 THR A C 1
ATOM 2075 O O . THR A 1 266 ? 17.457 4.672 1.388 1.00 91.38 266 THR A O 1
ATOM 2078 N N . TRP A 1 267 ? 15.607 3.441 1.638 1.00 90.31 267 TRP A N 1
ATOM 2079 C CA . TRP A 1 267 ? 15.061 3.818 0.333 1.00 90.31 267 TRP A CA 1
ATOM 2080 C C . TRP A 1 267 ? 14.872 5.330 0.196 1.00 90.31 267 TRP A C 1
ATOM 2082 O O . TRP A 1 267 ? 15.274 5.924 -0.807 1.00 90.31 267 TRP A O 1
ATOM 2092 N N . LYS A 1 268 ? 14.298 5.976 1.217 1.00 88.06 268 LYS A N 1
ATOM 2093 C CA . LYS A 1 268 ? 14.108 7.430 1.226 1.00 88.06 268 LYS A CA 1
ATOM 2094 C C . LYS A 1 268 ? 15.445 8.173 1.152 1.00 88.06 268 LYS A C 1
ATOM 2096 O O . LYS A 1 268 ? 15.563 9.115 0.366 1.00 88.06 268 LYS A O 1
ATOM 2101 N N . SER A 1 269 ? 16.430 7.751 1.947 1.00 86.62 269 SER A N 1
ATOM 2102 C CA . SER A 1 269 ? 17.762 8.361 1.998 1.00 86.62 269 SER A CA 1
ATOM 2103 C C . SER A 1 269 ? 18.499 8.213 0.666 1.00 86.62 269 SER A C 1
ATOM 2105 O O . SER A 1 269 ? 18.874 9.206 0.043 1.00 86.62 269 SER A O 1
ATOM 2107 N N . GLU A 1 270 ? 18.623 6.985 0.162 1.00 85.25 270 GLU A N 1
ATOM 2108 C CA . GLU A 1 270 ? 19.342 6.696 -1.081 1.00 85.25 270 GLU A CA 1
ATOM 2109 C C . GLU A 1 270 ? 18.672 7.342 -2.292 1.00 85.25 270 GLU A C 1
ATOM 2111 O O . GLU A 1 270 ? 19.346 7.915 -3.148 1.00 85.25 270 GLU A O 1
ATOM 2116 N N . ARG A 1 271 ? 17.333 7.348 -2.350 1.00 79.56 271 ARG A N 1
ATOM 2117 C CA . ARG A 1 271 ? 16.604 8.071 -3.397 1.00 79.56 271 ARG A CA 1
ATOM 2118 C C . ARG A 1 271 ? 16.917 9.564 -3.360 1.00 79.56 271 ARG A C 1
ATOM 2120 O O . ARG A 1 271 ? 17.083 10.171 -4.417 1.00 79.56 271 ARG A O 1
ATOM 2127 N N . PHE A 1 272 ? 16.977 10.167 -2.175 1.00 77.69 272 PHE A N 1
ATOM 2128 C CA . PHE A 1 272 ? 17.311 11.580 -2.032 1.00 77.69 272 PHE A CA 1
ATOM 2129 C C . PHE A 1 272 ? 18.749 11.866 -2.490 1.00 77.69 272 PHE A C 1
ATOM 2131 O O . PHE A 1 272 ? 18.971 12.808 -3.253 1.00 77.69 272 PHE A O 1
ATOM 2138 N N . HIS A 1 273 ? 19.711 11.016 -2.118 1.00 79.19 273 HIS A N 1
ATOM 2139 C CA . HIS A 1 273 ? 21.097 11.115 -2.583 1.00 79.19 273 HIS A CA 1
ATOM 2140 C C . HIS A 1 273 ? 21.233 10.930 -4.099 1.00 79.19 273 HIS A C 1
ATOM 2142 O O . HIS A 1 273 ? 21.943 11.702 -4.746 1.00 79.19 273 HIS A O 1
ATOM 2148 N N . LEU A 1 274 ? 20.526 9.956 -4.679 1.00 75.50 274 LEU A N 1
ATOM 2149 C CA . LEU A 1 274 ? 20.478 9.727 -6.121 1.00 75.50 274 LEU A CA 1
ATOM 2150 C C . LEU A 1 274 ? 19.930 10.960 -6.841 1.00 75.50 274 LEU A C 1
ATOM 2152 O O . LEU A 1 274 ? 20.576 11.473 -7.751 1.00 75.50 274 LEU A O 1
ATOM 2156 N N . LEU A 1 275 ? 18.775 11.474 -6.403 1.00 68.88 275 LEU A N 1
ATOM 2157 C CA . LEU A 1 275 ? 18.178 12.674 -6.984 1.00 68.88 275 LEU A CA 1
ATOM 2158 C C . LEU A 1 275 ? 19.152 13.852 -6.903 1.00 68.88 275 LEU A C 1
ATOM 2160 O O . LEU A 1 275 ? 19.374 14.504 -7.919 1.00 68.88 275 LEU A O 1
ATOM 2164 N N . ARG A 1 276 ? 19.801 14.079 -5.756 1.00 70.38 276 ARG A N 1
ATOM 2165 C CA . ARG A 1 276 ? 20.788 15.154 -5.584 1.00 70.38 276 ARG A CA 1
ATOM 2166 C C . ARG A 1 276 ? 21.992 15.018 -6.527 1.00 70.38 276 ARG A C 1
ATOM 2168 O O . ARG A 1 276 ? 22.314 15.977 -7.220 1.00 70.38 276 ARG A O 1
ATOM 2175 N N . ARG A 1 277 ? 22.601 13.830 -6.640 1.00 70.19 277 ARG A N 1
ATOM 2176 C CA . ARG A 1 277 ? 23.718 13.584 -7.580 1.00 70.19 277 ARG A CA 1
ATOM 2177 C C . ARG A 1 277 ? 23.314 13.774 -9.038 1.00 70.19 277 ARG A C 1
ATOM 2179 O O . ARG A 1 277 ? 24.109 14.251 -9.846 1.00 70.19 277 ARG A O 1
ATOM 2186 N N . MET A 1 278 ? 22.084 13.395 -9.380 1.00 61.44 278 MET A N 1
ATOM 2187 C CA . MET A 1 278 ? 21.555 13.610 -10.723 1.00 61.44 278 MET A CA 1
ATOM 2188 C C . MET A 1 278 ? 21.361 15.109 -11.021 1.00 61.44 278 MET A C 1
ATOM 2190 O O . MET A 1 278 ? 21.547 15.512 -12.165 1.00 61.44 278 MET A O 1
ATOM 2194 N N . HIS A 1 279 ? 21.054 15.945 -10.019 1.00 62.06 279 HIS A N 1
ATOM 2195 C CA . HIS A 1 279 ? 20.968 17.405 -10.189 1.00 62.06 279 HIS A CA 1
ATOM 2196 C C . HIS A 1 279 ? 22.337 18.058 -10.391 1.00 62.06 279 HIS A C 1
ATOM 2198 O O . HIS A 1 279 ? 22.456 18.953 -11.220 1.00 62.06 279 HIS A O 1
ATOM 2204 N N . GLU A 1 280 ? 23.373 17.591 -9.690 1.00 62.25 280 GLU A N 1
ATOM 2205 C CA . GLU A 1 280 ? 24.741 18.121 -9.828 1.00 62.25 280 GLU A CA 1
ATOM 2206 C C . GLU A 1 280 ? 25.323 17.914 -11.242 1.00 62.25 280 GLU A C 1
ATOM 2208 O O . GLU A 1 280 ? 26.186 18.675 -11.669 1.00 62.25 280 GLU A O 1
ATOM 2213 N N . HIS A 1 281 ? 24.809 16.940 -12.004 1.00 53.94 281 HIS A N 1
ATOM 2214 C CA . HIS A 1 281 ? 25.213 16.657 -13.391 1.00 53.94 281 HIS A CA 1
ATOM 2215 C C . HIS A 1 281 ? 24.260 17.237 -14.457 1.00 53.94 281 HIS A C 1
ATOM 2217 O O . HIS A 1 281 ? 24.456 17.012 -15.656 1.00 53.94 281 HIS A O 1
ATOM 2223 N N . GLY A 1 282 ? 23.208 17.959 -14.057 1.00 53.75 282 GLY A N 1
ATOM 2224 C CA . GLY A 1 282 ? 22.287 18.618 -14.981 1.00 53.75 282 GLY A CA 1
ATOM 2225 C C . GLY A 1 282 ? 22.911 19.885 -15.565 1.00 53.75 282 GLY A C 1
ATOM 2226 O O . GLY A 1 282 ? 22.802 20.953 -14.974 1.00 53.75 282 GLY A O 1
ATOM 2227 N N . ASN A 1 283 ? 23.562 19.784 -16.728 1.00 53.62 283 ASN A N 1
ATOM 2228 C CA . ASN A 1 283 ? 24.064 20.953 -17.457 1.00 53.62 283 ASN A CA 1
ATOM 2229 C C . ASN A 1 283 ? 22.936 21.982 -17.667 1.00 53.62 283 ASN A C 1
ATOM 2231 O O . ASN A 1 283 ? 21.888 21.640 -18.217 1.00 53.62 283 ASN A O 1
ATOM 2235 N N . SER A 1 284 ? 23.157 23.240 -17.260 1.00 56.06 284 SER A N 1
ATOM 2236 C CA . SER A 1 284 ? 22.196 24.323 -17.506 1.00 56.06 284 SER A CA 1
ATOM 2237 C C . SER A 1 284 ? 21.997 24.509 -19.014 1.00 56.06 284 SER A C 1
ATOM 2239 O O . SER A 1 284 ? 22.944 24.826 -19.739 1.00 56.06 284 SER A O 1
ATOM 2241 N N . LEU A 1 285 ? 20.755 24.323 -19.475 1.00 57.75 285 LEU A N 1
ATOM 2242 C CA . LEU A 1 285 ? 20.326 24.559 -20.860 1.00 57.75 285 LEU A CA 1
ATOM 2243 C C . LEU A 1 285 ? 20.542 26.017 -21.306 1.00 57.75 285 LEU A C 1
ATOM 2245 O O . LEU A 1 285 ? 20.557 26.284 -22.504 1.00 57.75 285 LEU A O 1
ATOM 2249 N N . GLU A 1 286 ? 20.748 26.948 -20.370 1.00 57.84 286 GLU A N 1
ATOM 2250 C CA . GLU A 1 286 ? 21.035 28.358 -20.664 1.00 57.84 286 GLU A CA 1
ATOM 2251 C C . GLU A 1 286 ? 22.402 28.555 -21.326 1.00 57.84 286 GLU A C 1
ATOM 2253 O O . GLU A 1 286 ? 22.558 29.445 -22.157 1.00 57.84 286 GLU A O 1
ATOM 2258 N N . LYS A 1 287 ? 23.393 27.708 -21.010 1.00 60.59 287 LYS A N 1
ATOM 2259 C CA . LYS A 1 287 ? 24.746 27.829 -21.581 1.00 60.59 287 LYS A CA 1
ATOM 2260 C C . LYS A 1 287 ? 24.827 27.354 -23.034 1.00 60.59 287 LYS A C 1
ATOM 2262 O O . LYS A 1 287 ? 25.806 27.638 -23.719 1.00 60.59 287 LYS A O 1
ATOM 2267 N N . SER A 1 288 ? 23.851 26.580 -23.506 1.00 61.00 288 SER A N 1
ATOM 2268 C CA . SER A 1 288 ? 23.828 26.022 -24.863 1.00 61.00 288 SER A CA 1
ATOM 2269 C C . SER A 1 288 ? 22.382 25.743 -25.291 1.00 61.00 288 SER A C 1
ATOM 2271 O O . SER A 1 288 ? 21.902 24.617 -25.119 1.00 61.00 288 SER A O 1
ATOM 2273 N N . PRO A 1 289 ? 21.665 26.748 -25.829 1.00 62.22 289 PRO A N 1
ATOM 2274 C CA . PRO A 1 289 ? 20.261 26.597 -26.187 1.00 62.22 289 PRO A CA 1
ATOM 2275 C C . PRO A 1 289 ? 20.084 25.535 -27.291 1.00 62.22 289 PRO A C 1
ATOM 2277 O O . PRO A 1 289 ? 20.778 25.578 -28.311 1.00 62.22 289 PRO A O 1
ATOM 2280 N N . PRO A 1 290 ? 19.179 24.554 -27.113 1.00 65.00 290 PRO A N 1
ATOM 2281 C CA . PRO A 1 290 ? 18.966 23.505 -28.101 1.00 65.00 290 PRO A CA 1
ATOM 2282 C C . PRO A 1 290 ? 18.187 24.015 -29.320 1.00 65.00 290 PRO A C 1
ATOM 2284 O O . PRO A 1 290 ? 17.354 24.916 -29.222 1.00 65.00 290 PRO A O 1
ATOM 2287 N N . VAL A 1 291 ? 18.419 23.376 -30.470 1.00 66.88 291 VAL A N 1
ATOM 2288 C CA . VAL A 1 291 ? 17.624 23.579 -31.691 1.00 66.88 291 VAL A CA 1
ATOM 2289 C C . VAL A 1 291 ? 16.174 23.191 -31.403 1.00 66.88 291 VAL A C 1
ATOM 2291 O O . VAL A 1 291 ? 15.911 22.090 -30.915 1.00 66.88 291 VAL A O 1
ATOM 2294 N N . ARG A 1 292 ? 15.237 24.098 -31.689 1.00 66.75 292 ARG A N 1
ATOM 2295 C CA . ARG A 1 292 ? 13.800 23.857 -31.528 1.00 66.75 292 ARG A CA 1
ATOM 2296 C C . ARG A 1 292 ? 13.240 23.242 -32.806 1.00 66.75 292 ARG A C 1
ATOM 2298 O O . ARG A 1 292 ? 13.504 23.743 -33.893 1.00 66.75 292 ARG A O 1
ATOM 2305 N N . VAL A 1 293 ? 12.460 22.179 -32.657 1.00 70.00 293 VAL A N 1
ATOM 2306 C CA . VAL A 1 293 ? 11.710 21.543 -33.747 1.00 70.00 293 VAL A CA 1
ATOM 2307 C C . VAL A 1 293 ? 10.211 21.766 -33.529 1.00 70.00 293 VAL A C 1
ATOM 2309 O O . VAL A 1 293 ? 9.786 21.824 -32.372 1.00 70.00 293 VAL A O 1
ATOM 2312 N N . PRO A 1 294 ? 9.406 21.923 -34.595 1.00 58.81 294 PRO A N 1
ATOM 2313 C CA . PRO A 1 294 ? 7.957 22.047 -34.466 1.00 58.81 294 PRO A CA 1
ATOM 2314 C C . PRO A 1 294 ? 7.352 20.765 -33.868 1.00 58.81 294 PRO A C 1
ATOM 2316 O O . PRO A 1 294 ? 7.672 19.660 -34.300 1.00 58.81 294 PRO A O 1
ATOM 2319 N N . GLY A 1 295 ? 6.499 20.920 -32.852 1.00 66.69 295 GLY A N 1
ATOM 2320 C CA . GLY A 1 295 ? 5.861 19.826 -32.112 1.00 66.69 295 GLY A CA 1
ATOM 2321 C C . GLY A 1 295 ? 5.810 20.082 -30.601 1.00 66.69 295 GLY A C 1
ATOM 2322 O O . GLY A 1 295 ? 6.532 20.928 -30.072 1.00 66.69 295 GLY A O 1
ATOM 2323 N N . THR A 1 296 ? 4.956 19.345 -29.887 1.00 74.94 296 THR A N 1
ATOM 2324 C CA . THR A 1 296 ? 4.825 19.434 -28.424 1.00 74.94 296 THR A CA 1
ATOM 2325 C C . THR A 1 296 ? 5.254 18.118 -27.789 1.00 74.94 296 THR A C 1
ATOM 2327 O O . THR A 1 296 ? 4.631 17.084 -28.007 1.00 74.94 296 THR A O 1
ATOM 2330 N N . ALA A 1 297 ? 6.317 18.153 -26.985 1.00 66.56 297 ALA A N 1
ATOM 2331 C CA . ALA A 1 297 ? 6.742 17.023 -26.166 1.00 66.56 297 ALA A CA 1
ATOM 2332 C C . ALA A 1 297 ? 6.377 17.289 -24.701 1.00 66.56 297 ALA A C 1
ATOM 2334 O O . ALA A 1 297 ? 6.759 18.316 -24.139 1.00 66.56 297 ALA A O 1
ATOM 2335 N N . ILE A 1 298 ? 5.650 16.358 -24.081 1.00 74.06 298 ILE A N 1
ATOM 2336 C CA . ILE A 1 298 ? 5.261 16.436 -22.670 1.00 74.06 298 ILE A CA 1
ATOM 2337 C C . ILE A 1 298 ? 6.205 15.541 -21.866 1.00 74.06 298 ILE A C 1
ATOM 2339 O O . ILE A 1 298 ? 6.214 14.323 -22.034 1.00 74.06 298 ILE A O 1
ATOM 2343 N N . TYR A 1 299 ? 6.993 16.138 -20.970 1.00 73.31 299 TYR A N 1
ATOM 2344 C CA . TYR A 1 299 ? 7.861 15.404 -20.049 1.00 73.31 299 TYR A CA 1
ATOM 2345 C C . TYR A 1 299 ? 7.299 15.495 -18.636 1.00 73.31 299 TYR A C 1
ATOM 2347 O O . TYR A 1 299 ? 7.342 16.551 -18.007 1.00 73.31 299 TYR A O 1
ATOM 2355 N N . MET A 1 300 ? 6.789 14.378 -18.121 1.00 65.69 300 MET A N 1
ATOM 2356 C CA . MET A 1 300 ? 6.304 14.324 -16.746 1.00 65.69 300 MET A CA 1
ATOM 2357 C C . MET A 1 300 ? 7.482 14.401 -15.769 1.00 65.69 300 MET A C 1
ATOM 2359 O O . MET A 1 300 ? 8.390 13.569 -15.800 1.00 65.69 300 MET A O 1
ATOM 2363 N N . SER A 1 301 ? 7.449 15.386 -14.876 1.00 66.75 301 SER A N 1
ATOM 2364 C CA . SER A 1 301 ? 8.385 15.515 -13.760 1.00 66.75 301 SER A CA 1
ATOM 2365 C C . SER A 1 301 ? 7.613 15.645 -12.459 1.00 66.75 301 SER A C 1
ATOM 2367 O O . SER A 1 301 ? 6.588 16.315 -12.394 1.00 66.75 301 SER A O 1
ATOM 2369 N N . ARG A 1 302 ? 8.122 14.999 -11.407 1.00 58.06 302 ARG A N 1
ATOM 2370 C CA . ARG A 1 302 ? 7.598 15.149 -10.042 1.00 58.06 302 ARG A CA 1
ATOM 2371 C C . ARG A 1 302 ? 8.226 16.329 -9.294 1.00 58.06 302 ARG A C 1
ATOM 2373 O O . ARG A 1 302 ? 7.769 16.649 -8.205 1.00 58.06 302 ARG A O 1
ATOM 2380 N N . ALA A 1 303 ? 9.281 16.939 -9.836 1.00 62.09 303 ALA A N 1
ATOM 2381 C CA . ALA A 1 303 ? 9.989 18.052 -9.216 1.00 62.09 303 ALA A CA 1
ATOM 2382 C C . ALA A 1 303 ? 9.758 19.336 -10.024 1.00 62.09 303 ALA A C 1
ATOM 2384 O O . ALA A 1 303 ? 9.964 19.342 -11.237 1.00 62.09 303 ALA A O 1
ATOM 2385 N N . LEU A 1 304 ? 9.326 20.401 -9.340 1.00 52.22 304 LEU A N 1
ATOM 2386 C CA . LEU A 1 304 ? 8.874 21.657 -9.955 1.00 52.22 304 LEU A CA 1
ATOM 2387 C C . LEU A 1 304 ? 10.021 22.580 -10.404 1.00 52.22 304 LEU A C 1
ATOM 2389 O O . LEU A 1 304 ? 9.809 23.422 -11.265 1.00 52.22 304 LEU A O 1
ATOM 2393 N N . ASN A 1 305 ? 11.241 22.379 -9.893 1.00 61.53 305 ASN A N 1
ATOM 2394 C CA . ASN A 1 305 ? 12.393 23.261 -10.140 1.00 61.53 305 ASN A CA 1
ATOM 2395 C C . ASN A 1 305 ? 13.564 22.533 -10.821 1.00 61.53 305 ASN A C 1
ATOM 2397 O O . ASN A 1 305 ? 14.728 22.795 -10.525 1.00 61.53 305 ASN A O 1
ATOM 2401 N N . VAL A 1 306 ? 13.265 21.549 -11.673 1.00 63.81 306 VAL A N 1
ATOM 2402 C CA . VAL A 1 306 ? 14.273 20.637 -12.232 1.00 63.81 306 VAL A CA 1
ATOM 2403 C C . VAL A 1 306 ? 13.951 20.341 -13.685 1.00 63.81 306 VAL A C 1
ATOM 2405 O O . VAL A 1 306 ? 12.809 20.017 -14.011 1.00 63.81 306 VAL A O 1
ATOM 2408 N N . ILE A 1 307 ? 14.966 20.388 -14.550 1.00 68.88 307 ILE A N 1
ATOM 2409 C CA . ILE A 1 307 ? 14.826 19.942 -15.938 1.00 68.88 307 ILE A CA 1
ATOM 2410 C C . ILE A 1 307 ? 14.537 18.430 -15.921 1.00 68.88 307 ILE A C 1
ATOM 2412 O O . ILE A 1 307 ? 15.350 17.668 -15.390 1.00 68.88 307 ILE A O 1
ATOM 2416 N N . PRO A 1 308 ? 13.416 17.957 -16.497 1.00 71.12 308 PRO A N 1
ATOM 2417 C CA . PRO A 1 308 ? 13.099 16.535 -16.511 1.00 71.12 308 PRO A CA 1
ATOM 2418 C C . PRO A 1 308 ? 14.225 15.736 -17.181 1.00 71.12 308 PRO A C 1
ATOM 2420 O O . PRO A 1 308 ? 14.609 16.023 -18.315 1.00 71.12 308 PRO A O 1
ATOM 2423 N N . PHE A 1 309 ? 14.736 14.686 -16.532 1.00 70.06 309 PHE A N 1
ATOM 2424 C CA . PHE A 1 309 ? 15.808 13.869 -17.124 1.00 70.06 309 PHE A CA 1
ATOM 2425 C C . PHE A 1 309 ? 15.404 13.241 -18.456 1.00 70.06 309 PHE A C 1
ATOM 2427 O O . PHE A 1 309 ? 16.234 13.130 -19.352 1.00 70.06 309 PHE A O 1
ATOM 2434 N N . ALA A 1 310 ? 14.125 12.894 -18.616 1.00 71.12 310 ALA A N 1
ATOM 2435 C CA . ALA A 1 310 ? 13.585 12.425 -19.885 1.00 71.12 310 ALA A CA 1
ATOM 2436 C C . ALA A 1 310 ? 13.771 13.461 -21.010 1.00 71.12 310 ALA A C 1
ATOM 2438 O O . ALA A 1 310 ? 14.090 13.075 -22.129 1.00 71.12 310 ALA A O 1
ATOM 2439 N N . MET A 1 311 ? 13.666 14.761 -20.707 1.00 72.31 311 MET A N 1
ATOM 2440 C CA . MET A 1 311 ? 13.924 15.851 -21.653 1.00 72.31 311 MET A CA 1
ATOM 2441 C C . MET A 1 311 ? 15.414 15.975 -21.976 1.00 72.31 311 MET A C 1
ATOM 2443 O O . MET A 1 311 ? 15.771 16.055 -23.146 1.00 72.31 311 MET A O 1
ATOM 2447 N N . LEU A 1 312 ? 16.299 15.943 -20.972 1.00 70.94 312 LEU A N 1
ATOM 2448 C CA . LEU A 1 312 ? 17.754 15.972 -21.197 1.00 70.94 312 LEU A CA 1
ATOM 2449 C C . LEU A 1 312 ? 18.228 14.767 -22.018 1.00 70.94 312 LEU A C 1
ATOM 2451 O O . LEU A 1 312 ? 19.045 14.910 -22.924 1.00 70.94 312 LEU A O 1
ATOM 2455 N N . HIS A 1 313 ? 17.693 13.581 -21.731 1.00 68.50 313 HIS A N 1
ATOM 2456 C CA . HIS A 1 313 ? 17.984 12.364 -22.479 1.00 68.50 313 HIS A CA 1
ATOM 2457 C C . HIS A 1 313 ? 17.426 12.450 -23.903 1.00 68.50 313 HIS A C 1
ATOM 2459 O O . HIS A 1 313 ? 18.132 12.128 -24.851 1.00 68.50 313 HIS A O 1
ATOM 2465 N N . ASN A 1 314 ? 16.204 12.958 -24.079 1.00 69.38 314 ASN A N 1
ATOM 2466 C CA . ASN A 1 314 ? 15.632 13.210 -25.398 1.00 69.38 314 ASN A CA 1
ATOM 2467 C C . ASN A 1 314 ? 16.504 14.181 -26.207 1.00 69.38 314 ASN A C 1
ATOM 2469 O O . ASN A 1 314 ? 16.915 13.847 -27.309 1.00 69.38 314 ASN A O 1
ATOM 2473 N N . LEU A 1 315 ? 16.911 15.312 -25.626 1.00 67.31 315 LEU A N 1
ATOM 2474 C CA . LEU A 1 315 ? 17.814 16.279 -26.260 1.00 67.31 315 LEU A CA 1
ATOM 2475 C C . LEU A 1 315 ? 19.190 15.687 -26.604 1.00 67.31 315 LEU A C 1
ATOM 2477 O O . LEU A 1 315 ? 19.782 16.061 -27.618 1.00 67.31 315 LEU A O 1
ATOM 2481 N N . LYS A 1 316 ? 19.701 14.768 -25.775 1.00 64.12 316 LYS A N 1
ATOM 2482 C CA . LYS A 1 316 ? 20.977 14.071 -25.997 1.00 64.12 316 LYS A CA 1
ATOM 2483 C C . LYS A 1 316 ? 20.885 12.995 -27.084 1.00 64.12 316 LYS A C 1
ATOM 2485 O O . LYS A 1 316 ? 21.867 12.774 -27.785 1.00 64.12 316 LYS A O 1
ATOM 2490 N N . HIS A 1 317 ? 19.737 12.332 -27.221 1.00 61.66 317 HIS A N 1
ATOM 2491 C CA . HIS A 1 317 ? 19.561 11.178 -28.106 1.00 61.66 317 HIS A CA 1
ATOM 2492 C C . HIS A 1 317 ? 18.836 11.484 -29.425 1.00 61.66 317 HIS A C 1
ATOM 2494 O O . HIS A 1 317 ? 19.047 10.760 -30.391 1.00 61.66 317 HIS A O 1
ATOM 2500 N N . ASN A 1 318 ? 18.059 12.567 -29.521 1.00 60.78 318 ASN A N 1
ATOM 2501 C CA . ASN A 1 318 ? 17.303 12.916 -30.733 1.00 60.78 318 ASN A CA 1
ATOM 2502 C C . ASN A 1 318 ? 18.084 13.717 -31.788 1.00 60.78 318 ASN A C 1
ATOM 2504 O O . ASN A 1 318 ? 17.486 14.276 -32.705 1.00 60.78 318 ASN A O 1
ATOM 2508 N N . LYS A 1 319 ? 19.418 13.760 -31.737 1.00 56.50 319 LYS A N 1
ATOM 2509 C CA . LYS A 1 319 ? 20.213 14.438 -32.776 1.00 56.50 319 LYS A CA 1
ATOM 2510 C C . LYS A 1 319 ? 20.634 13.484 -33.897 1.00 56.50 319 LYS A C 1
ATOM 2512 O O . LYS A 1 319 ? 21.811 13.192 -34.041 1.00 56.50 319 LYS A O 1
ATOM 2517 N N . VAL A 1 320 ? 19.651 13.108 -34.719 1.00 51.66 320 VAL A N 1
ATOM 2518 C CA . VAL A 1 320 ? 19.700 12.254 -35.928 1.00 51.66 320 VAL A CA 1
ATOM 2519 C C . VAL A 1 320 ? 19.347 10.787 -35.646 1.00 51.66 320 VAL A C 1
ATOM 2521 O O . VAL A 1 320 ? 20.170 9.978 -35.225 1.00 51.66 320 VAL A O 1
ATOM 2524 N N . GLN A 1 321 ? 18.087 10.435 -35.922 1.00 55.97 321 GLN A N 1
ATOM 2525 C CA . GLN A 1 321 ? 17.635 9.046 -36.012 1.00 55.97 321 GLN A CA 1
ATOM 2526 C C . GLN A 1 321 ? 18.522 8.306 -37.023 1.00 55.97 321 GLN A C 1
ATOM 2528 O O . GLN A 1 321 ? 18.806 8.851 -38.087 1.00 55.97 321 GLN A O 1
ATOM 2533 N N . ALA A 1 322 ? 18.968 7.082 -36.719 1.00 62.94 322 ALA A N 1
ATOM 2534 C CA . ALA A 1 322 ? 19.904 6.353 -37.587 1.00 62.94 322 ALA A CA 1
ATOM 2535 C C . ALA A 1 322 ? 19.400 6.219 -39.038 1.00 62.94 322 ALA A C 1
ATOM 2537 O O . ALA A 1 322 ? 20.190 6.231 -39.979 1.00 62.94 322 ALA A O 1
ATOM 2538 N N . PHE A 1 323 ? 18.079 6.193 -39.218 1.00 64.88 323 PHE A N 1
ATOM 2539 C CA . PHE A 1 323 ? 17.418 6.311 -40.514 1.00 64.88 323 PHE A CA 1
ATOM 2540 C C . PHE A 1 323 ? 17.806 7.593 -41.279 1.00 64.88 323 PHE A C 1
ATOM 2542 O O . PHE A 1 323 ? 18.251 7.527 -42.417 1.00 64.88 323 PHE A O 1
ATOM 2549 N N . ILE A 1 324 ? 17.721 8.761 -40.641 1.00 66.62 324 ILE A N 1
ATOM 2550 C CA . ILE A 1 324 ? 18.098 10.042 -41.254 1.00 66.62 324 ILE A CA 1
ATOM 2551 C C . ILE A 1 324 ? 19.605 10.067 -41.541 1.00 66.62 324 ILE A C 1
ATOM 2553 O O . ILE A 1 324 ? 20.014 10.493 -42.615 1.00 66.62 324 ILE A O 1
ATOM 2557 N N . ALA A 1 325 ? 20.438 9.567 -40.620 1.00 69.38 325 ALA A N 1
ATOM 2558 C CA . ALA A 1 325 ? 21.891 9.522 -40.815 1.00 69.38 325 ALA A CA 1
ATOM 2559 C C . ALA A 1 325 ? 22.286 8.660 -42.025 1.00 69.38 325 ALA A C 1
ATOM 2561 O O . ALA A 1 325 ? 23.137 9.057 -42.818 1.00 69.38 325 ALA A O 1
ATOM 2562 N N . THR A 1 326 ? 21.659 7.491 -42.175 1.00 74.88 326 THR A N 1
ATOM 2563 C CA . THR A 1 326 ? 21.918 6.571 -43.293 1.00 74.88 326 THR A CA 1
ATOM 2564 C C . THR A 1 326 ? 21.399 7.123 -44.617 1.00 74.88 326 THR A C 1
ATOM 2566 O O . THR A 1 326 ? 22.109 7.031 -45.614 1.00 74.88 326 THR A O 1
ATOM 2569 N N . LEU A 1 327 ? 20.237 7.783 -44.626 1.00 75.75 327 LEU A N 1
ATOM 2570 C CA . LEU A 1 327 ? 19.693 8.431 -45.821 1.00 75.75 327 LEU A CA 1
ATOM 2571 C C . LEU A 1 327 ? 20.549 9.626 -46.267 1.00 75.75 327 LEU A C 1
ATOM 2573 O O . LEU A 1 327 ? 20.852 9.764 -47.450 1.00 75.75 327 LEU A O 1
ATOM 2577 N N . VAL A 1 328 ? 21.027 10.445 -45.325 1.00 76.50 328 VAL A N 1
ATOM 2578 C CA . VAL A 1 328 ? 21.980 11.530 -45.615 1.00 76.50 328 VAL A CA 1
ATOM 2579 C C . VAL A 1 328 ? 23.300 10.972 -46.148 1.00 76.50 328 VAL A C 1
ATOM 2581 O O . VAL A 1 328 ? 23.806 11.467 -47.153 1.00 76.50 328 VAL A O 1
ATOM 2584 N N . MET A 1 329 ? 23.843 9.917 -45.531 1.00 82.00 329 MET A N 1
ATOM 2585 C CA . MET A 1 329 ? 25.069 9.271 -46.011 1.00 82.00 329 MET A CA 1
ATOM 2586 C C . MET A 1 329 ? 24.893 8.689 -47.419 1.00 82.00 329 MET A C 1
ATOM 2588 O O . MET A 1 329 ? 25.784 8.825 -48.252 1.00 82.00 329 MET A O 1
ATOM 2592 N N . MET A 1 330 ? 23.736 8.091 -47.712 1.00 81.00 330 MET A N 1
ATOM 2593 C CA . MET A 1 330 ? 23.397 7.591 -49.045 1.00 81.00 330 MET A CA 1
ATOM 2594 C C . MET A 1 330 ? 23.373 8.720 -50.081 1.00 81.00 330 MET A C 1
ATOM 2596 O O . MET A 1 330 ? 23.985 8.581 -51.137 1.00 81.00 330 MET A O 1
ATOM 2600 N N . LEU A 1 331 ? 22.704 9.841 -49.786 1.00 81.62 331 LEU A N 1
ATOM 2601 C CA . LEU A 1 331 ? 22.654 11.002 -50.683 1.00 81.62 331 LEU A CA 1
ATOM 2602 C C . LEU A 1 331 ? 24.050 11.582 -50.940 1.00 81.62 331 LEU A C 1
ATOM 2604 O O . LEU A 1 331 ? 24.377 11.904 -52.081 1.00 81.62 331 LEU A O 1
ATOM 2608 N N . LEU A 1 332 ? 24.889 11.659 -49.902 1.00 84.50 332 LEU A N 1
ATOM 2609 C CA . LEU A 1 332 ? 26.282 12.089 -50.027 1.00 84.50 332 LEU A CA 1
ATOM 2610 C C . LEU A 1 332 ? 27.088 11.139 -50.916 1.00 84.50 332 LEU A C 1
ATOM 2612 O O . LEU A 1 332 ? 27.715 11.592 -51.870 1.00 84.50 332 LEU A O 1
ATOM 2616 N N . LEU A 1 333 ? 27.046 9.831 -50.644 1.00 85.94 333 LEU A N 1
ATOM 2617 C CA . LEU A 1 333 ? 27.766 8.833 -51.439 1.00 85.94 333 LEU A CA 1
ATOM 2618 C C . LEU A 1 333 ? 27.299 8.827 -52.893 1.00 85.94 333 LEU A C 1
ATOM 2620 O O . LEU A 1 333 ? 28.132 8.829 -53.790 1.00 85.94 333 LEU A O 1
ATOM 2624 N N . ARG A 1 334 ? 25.988 8.908 -53.139 1.00 82.56 334 ARG A N 1
ATOM 2625 C CA . ARG A 1 334 ? 25.429 9.002 -54.491 1.00 82.56 334 ARG A CA 1
ATOM 2626 C C . ARG A 1 334 ? 25.882 10.277 -55.203 1.00 82.56 334 ARG A C 1
ATOM 2628 O O . ARG A 1 334 ? 26.233 10.215 -56.377 1.00 82.56 334 ARG A O 1
ATOM 2635 N N . GLY A 1 335 ? 25.932 11.411 -54.502 1.00 84.25 335 GLY A N 1
ATOM 2636 C CA . GLY A 1 335 ? 26.496 12.656 -55.027 1.00 84.25 335 GLY A CA 1
ATOM 2637 C C . GLY A 1 335 ? 27.970 12.507 -55.416 1.00 84.25 335 GLY A C 1
ATOM 2638 O O . GLY A 1 335 ? 28.354 12.875 -56.524 1.00 84.25 335 GLY A O 1
ATOM 2639 N N . VAL A 1 336 ? 28.780 11.887 -54.552 1.00 87.50 336 VAL A N 1
ATOM 2640 C CA . VAL A 1 336 ? 30.194 11.583 -54.835 1.00 87.50 336 VAL A CA 1
ATOM 2641 C C . VAL A 1 336 ? 30.329 10.659 -56.047 1.00 87.50 336 VAL A C 1
ATOM 2643 O O . VAL A 1 336 ? 31.142 10.930 -56.928 1.00 87.50 336 VAL A O 1
ATOM 2646 N N . THR A 1 337 ? 29.511 9.607 -56.146 1.00 85.06 337 THR A N 1
ATOM 2647 C CA . THR A 1 337 ? 29.500 8.705 -57.305 1.00 85.06 337 THR A CA 1
ATOM 2648 C C . THR A 1 337 ? 29.115 9.444 -58.586 1.00 85.06 337 THR A C 1
ATOM 2650 O O . THR A 1 337 ? 29.768 9.252 -59.607 1.00 85.06 337 THR A O 1
ATOM 2653 N N . MET A 1 338 ? 28.112 10.326 -58.556 1.00 85.31 338 MET A N 1
ATOM 2654 C CA . MET A 1 338 ? 27.707 11.128 -59.720 1.00 85.31 338 MET A CA 1
ATOM 2655 C C . MET A 1 338 ? 28.835 12.038 -60.215 1.00 85.31 338 MET A C 1
ATOM 2657 O O . MET A 1 338 ? 29.066 12.112 -61.419 1.00 85.31 338 MET A O 1
ATOM 2661 N N . VAL A 1 339 ? 29.568 12.681 -59.299 1.00 87.50 339 VAL A N 1
ATOM 2662 C CA . VAL A 1 339 ? 30.734 13.512 -59.644 1.00 87.50 339 VAL A CA 1
ATOM 2663 C C . VAL A 1 339 ? 31.863 12.658 -60.218 1.00 87.50 339 VAL A C 1
ATOM 2665 O O . VAL A 1 339 ? 32.415 12.994 -61.258 1.00 87.50 339 VAL A O 1
ATOM 2668 N N . TYR A 1 340 ? 32.180 11.528 -59.583 1.00 87.69 340 TYR A N 1
ATOM 2669 C CA . TYR A 1 340 ? 33.254 10.638 -60.033 1.00 87.69 340 TYR A CA 1
ATOM 2670 C C . TYR A 1 340 ? 32.989 10.037 -61.422 1.00 87.69 340 TYR A C 1
ATOM 2672 O O . TYR A 1 340 ? 33.906 9.868 -62.219 1.00 87.69 340 TYR A O 1
ATOM 2680 N N . THR A 1 341 ? 31.728 9.727 -61.719 1.00 87.31 341 THR A N 1
ATOM 2681 C CA . THR A 1 341 ? 31.310 9.090 -62.977 1.00 87.31 341 THR A CA 1
ATOM 2682 C C . THR A 1 341 ? 30.897 10.084 -64.065 1.00 87.31 341 THR A C 1
ATOM 2684 O O . THR A 1 341 ? 30.536 9.662 -65.161 1.00 87.31 341 THR A O 1
ATOM 2687 N N . ASN A 1 342 ? 30.907 11.396 -63.789 1.00 86.31 342 ASN A N 1
ATOM 2688 C CA . ASN A 1 342 ? 30.296 12.425 -64.646 1.00 86.31 342 ASN A CA 1
ATOM 2689 C C . ASN A 1 342 ? 28.848 12.077 -65.057 1.00 86.31 342 ASN A C 1
ATOM 2691 O O . ASN A 1 342 ? 28.427 12.330 -66.186 1.00 86.31 342 ASN A O 1
ATOM 2695 N N . GLY A 1 343 ? 28.105 11.412 -64.165 1.00 81.50 343 GLY A N 1
ATOM 2696 C CA . GLY A 1 343 ? 26.752 10.907 -64.423 1.00 81.50 343 GLY A CA 1
ATOM 2697 C C . GLY A 1 343 ? 26.649 9.812 -65.496 1.00 81.50 343 GLY A C 1
ATOM 2698 O O . GLY A 1 343 ? 25.537 9.434 -65.860 1.00 81.50 343 GLY A O 1
ATOM 2699 N N . SER A 1 344 ? 27.771 9.295 -66.004 1.00 85.56 344 SER A N 1
ATOM 2700 C CA . SER A 1 344 ? 27.802 8.298 -67.076 1.00 85.56 344 SER A CA 1
ATOM 2701 C C . SER A 1 344 ? 27.952 6.872 -66.525 1.00 85.56 344 SER A C 1
ATOM 2703 O O . SER A 1 344 ? 28.697 6.662 -65.566 1.00 85.56 344 SER A O 1
ATOM 2705 N N . PRO A 1 345 ? 27.277 5.864 -67.109 1.00 85.94 345 PRO A N 1
ATOM 2706 C CA . PRO A 1 345 ? 27.481 4.466 -66.734 1.00 85.94 345 PRO A CA 1
ATOM 2707 C C . PRO A 1 345 ? 28.912 4.001 -67.033 1.00 85.94 345 PRO A C 1
ATOM 2709 O O . PRO A 1 345 ? 29.456 4.313 -68.093 1.00 85.94 345 PRO A O 1
ATOM 2712 N N . ILE A 1 346 ? 29.506 3.216 -66.131 1.00 86.25 346 ILE A N 1
ATOM 2713 C CA . ILE A 1 346 ? 30.830 2.609 -66.333 1.00 86.25 346 ILE A CA 1
ATOM 2714 C C . ILE A 1 346 ? 30.651 1.150 -66.751 1.00 86.25 346 ILE A C 1
ATOM 2716 O O . ILE A 1 346 ? 30.169 0.330 -65.972 1.00 86.25 346 ILE A O 1
ATOM 2720 N N . ASN A 1 347 ? 31.069 0.811 -67.969 1.00 83.88 347 ASN A N 1
ATOM 2721 C CA . ASN A 1 347 ? 30.998 -0.561 -68.471 1.00 83.88 347 ASN A CA 1
ATOM 2722 C C . ASN A 1 347 ? 32.109 -1.439 -67.880 1.00 83.88 347 ASN A C 1
ATOM 2724 O O . ASN A 1 347 ? 33.242 -0.996 -67.708 1.00 83.88 347 ASN A O 1
ATOM 2728 N N . THR A 1 348 ? 31.783 -2.707 -67.623 1.00 80.19 348 THR A N 1
ATOM 2729 C CA . THR A 1 348 ? 32.715 -3.706 -67.058 1.00 80.19 348 THR A CA 1
ATOM 2730 C C . THR A 1 348 ? 33.786 -4.193 -68.050 1.00 80.19 348 THR A C 1
ATOM 2732 O O . THR A 1 348 ? 34.770 -4.806 -67.642 1.00 80.19 348 THR A O 1
ATOM 2735 N N . GLY A 1 349 ? 33.645 -3.849 -69.337 1.00 79.06 349 GLY A N 1
ATOM 2736 C CA . GLY A 1 349 ? 34.585 -4.186 -70.410 1.00 79.06 349 GLY A CA 1
ATOM 2737 C C . GLY A 1 349 ? 34.302 -5.539 -71.072 1.00 79.06 349 GLY A C 1
ATOM 2738 O O . GLY A 1 349 ? 33.315 -6.193 -70.761 1.00 79.06 349 GLY A O 1
ATOM 2739 N N . PHE A 1 350 ? 35.179 -5.942 -71.998 1.00 76.31 350 PHE A N 1
ATOM 2740 C CA . PHE A 1 350 ? 35.070 -7.178 -72.799 1.00 76.31 350 PHE A CA 1
ATOM 2741 C C . PHE A 1 350 ? 36.272 -8.114 -72.574 1.00 76.31 350 PHE A C 1
ATOM 2743 O O . PHE A 1 350 ? 36.862 -8.622 -73.521 1.00 76.31 350 PHE A O 1
ATOM 2750 N N . SER A 1 351 ? 36.716 -8.252 -71.324 1.00 82.44 351 SER A N 1
ATOM 2751 C CA . SER A 1 351 ? 37.840 -9.133 -70.964 1.00 82.44 351 SER A CA 1
ATOM 2752 C C . SER A 1 351 ? 37.341 -10.469 -70.417 1.00 82.44 351 SER A C 1
ATOM 2754 O O . SER A 1 351 ? 36.246 -10.514 -69.863 1.00 82.44 351 SER A O 1
ATOM 2756 N N . ASP A 1 352 ? 38.175 -11.512 -70.439 1.00 79.19 352 ASP A N 1
ATOM 2757 C CA . ASP A 1 352 ? 37.850 -12.813 -69.825 1.00 79.19 352 ASP A CA 1
ATOM 2758 C C . ASP A 1 352 ? 37.424 -12.672 -68.347 1.00 79.19 352 ASP A C 1
ATOM 2760 O O . ASP A 1 352 ? 36.537 -13.371 -67.858 1.00 79.19 352 ASP A O 1
ATOM 2764 N N . ASN A 1 353 ? 38.002 -11.703 -67.628 1.00 80.94 353 ASN A N 1
ATOM 2765 C CA . ASN A 1 353 ? 37.620 -11.386 -66.249 1.00 80.94 353 ASN A CA 1
ATOM 2766 C C . ASN A 1 353 ? 36.228 -10.738 -66.147 1.00 80.94 353 ASN A C 1
ATOM 2768 O O . ASN A 1 353 ? 35.531 -10.943 -65.153 1.00 80.94 353 ASN A O 1
ATOM 2772 N N . ALA A 1 354 ? 35.819 -9.961 -67.153 1.00 79.88 354 ALA A N 1
ATOM 2773 C CA . ALA A 1 354 ? 34.481 -9.377 -67.227 1.00 79.88 354 ALA A CA 1
ATOM 2774 C C . ALA A 1 354 ? 33.425 -10.454 -67.521 1.00 79.88 354 ALA A C 1
ATOM 2776 O O . ALA A 1 354 ? 32.350 -10.421 -66.925 1.00 79.88 354 ALA A O 1
ATOM 2777 N N . ASP A 1 355 ? 33.761 -11.457 -68.335 1.00 80.62 355 ASP A N 1
ATOM 2778 C CA . ASP A 1 355 ? 32.886 -12.603 -68.603 1.00 80.62 355 ASP A CA 1
ATOM 2779 C C . ASP A 1 355 ? 32.725 -13.497 -67.362 1.00 80.62 355 ASP A C 1
ATOM 2781 O O . ASP A 1 355 ? 31.609 -13.891 -67.009 1.00 80.62 355 ASP A O 1
ATOM 2785 N N . LEU A 1 356 ? 33.818 -13.742 -66.627 1.00 82.00 356 LEU A N 1
ATOM 2786 C CA . LEU A 1 356 ? 33.774 -14.415 -65.322 1.00 82.00 356 LEU A CA 1
ATOM 2787 C C . LEU A 1 356 ? 32.936 -13.635 -64.299 1.00 82.00 356 LEU A C 1
ATOM 2789 O O . LEU A 1 356 ? 32.195 -14.234 -63.518 1.00 82.00 356 LEU A O 1
ATOM 2793 N N . PHE A 1 357 ? 33.018 -12.304 -64.304 1.00 85.62 357 PHE A N 1
ATOM 2794 C CA . PHE A 1 357 ? 32.197 -11.457 -63.443 1.00 85.62 357 PHE A CA 1
ATOM 2795 C C . PHE A 1 357 ? 30.714 -11.493 -63.851 1.00 85.62 357 PHE A C 1
ATOM 2797 O O . PHE A 1 357 ? 29.844 -11.665 -62.997 1.00 85.62 357 PHE A O 1
ATOM 2804 N N . GLY A 1 358 ? 30.412 -11.427 -65.151 1.00 83.06 358 GLY A N 1
ATOM 2805 C CA . GLY A 1 358 ? 29.054 -11.533 -65.693 1.00 83.06 358 GLY A CA 1
ATOM 2806 C C . GLY A 1 358 ? 28.388 -12.883 -65.404 1.00 83.06 358 GLY A C 1
ATOM 2807 O O . GLY A 1 358 ? 27.173 -12.948 -65.188 1.00 83.06 358 GLY A O 1
ATOM 2808 N N . TRP A 1 359 ? 29.172 -13.960 -65.286 1.00 84.56 359 TRP A N 1
ATOM 2809 C CA . TRP A 1 359 ? 28.674 -15.279 -64.885 1.00 84.56 359 TRP A CA 1
ATOM 2810 C C . TRP A 1 359 ? 28.001 -15.275 -63.499 1.00 84.56 359 TRP A C 1
ATOM 2812 O O . TRP A 1 359 ? 27.016 -15.990 -63.294 1.00 84.56 359 TRP A O 1
ATOM 2822 N N . PHE A 1 360 ? 28.439 -14.421 -62.565 1.00 84.06 360 PHE A N 1
ATOM 2823 C CA . PHE A 1 360 ? 27.771 -14.267 -61.264 1.00 84.06 360 PHE A CA 1
ATOM 2824 C C . PHE A 1 360 ? 26.375 -13.630 -61.369 1.00 84.06 360 PHE A C 1
ATOM 2826 O O . PHE A 1 360 ? 25.517 -13.907 -60.529 1.00 84.06 360 PHE A O 1
ATOM 2833 N N . GLY A 1 361 ? 26.128 -12.807 -62.391 1.00 83.81 361 GLY A N 1
ATOM 2834 C CA . GLY A 1 361 ? 24.840 -12.144 -62.611 1.00 83.81 361 GLY A CA 1
ATOM 2835 C C . GLY A 1 361 ? 23.871 -12.946 -63.483 1.00 83.81 361 GLY A C 1
ATOM 2836 O O . GLY A 1 361 ? 22.682 -13.023 -63.172 1.00 83.81 361 GLY A O 1
ATOM 2837 N N . ILE A 1 362 ? 24.370 -13.544 -64.571 1.00 83.69 362 ILE A N 1
ATOM 2838 C CA . ILE A 1 362 ? 23.546 -14.140 -65.644 1.00 83.69 362 ILE A CA 1
ATOM 2839 C C . ILE A 1 362 ? 23.692 -15.672 -65.714 1.00 83.69 362 ILE A C 1
ATOM 2841 O O . ILE A 1 362 ? 22.874 -16.345 -66.346 1.00 83.69 362 ILE A O 1
ATOM 2845 N N . GLY A 1 363 ? 24.690 -16.252 -65.038 1.00 86.75 363 GLY A N 1
ATOM 2846 C CA . GLY A 1 363 ? 24.916 -17.697 -6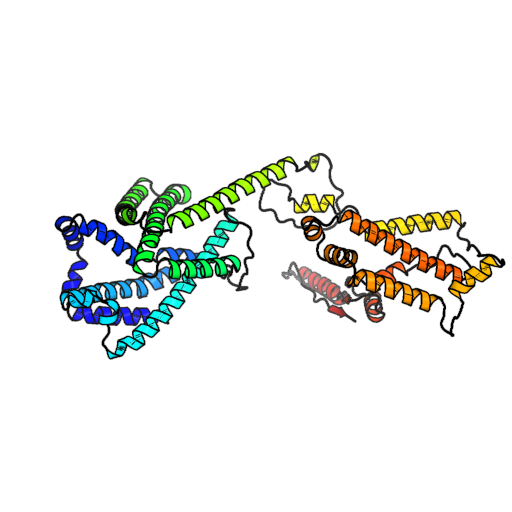5.007 1.00 86.75 363 GLY A CA 1
ATOM 2847 C C . GLY A 1 363 ? 23.699 -18.481 -64.508 1.00 86.75 363 GLY A C 1
ATOM 2848 O O . GLY A 1 363 ? 22.888 -17.990 -63.719 1.00 86.75 363 GLY A O 1
ATOM 2849 N N . ARG A 1 364 ? 23.545 -19.715 -65.001 1.00 89.06 364 ARG A N 1
ATOM 2850 C CA . ARG A 1 364 ? 22.415 -20.597 -64.662 1.00 89.06 364 ARG A CA 1
ATOM 2851 C C . ARG A 1 364 ? 22.870 -22.004 -64.269 1.00 89.06 364 ARG A C 1
ATOM 2853 O O . ARG A 1 364 ? 22.595 -22.959 -65.002 1.00 89.06 364 ARG A O 1
ATOM 2860 N N . PRO A 1 365 ? 23.578 -22.166 -63.139 1.00 86.31 365 PRO A N 1
ATOM 2861 C CA . PRO A 1 365 ? 23.894 -23.494 -62.632 1.00 86.31 365 PRO A CA 1
ATOM 2862 C C . PRO A 1 365 ? 22.595 -24.270 -62.364 1.00 86.31 365 PRO A C 1
ATOM 2864 O O . PRO A 1 365 ? 21.693 -23.786 -61.678 1.00 86.31 365 PRO A O 1
ATOM 2867 N N . LEU A 1 366 ? 22.492 -25.476 -62.936 1.00 84.88 366 LEU A N 1
ATOM 2868 C CA . LEU A 1 366 ? 21.313 -26.352 -62.835 1.00 84.88 366 LEU A CA 1
ATOM 2869 C C . LEU A 1 366 ? 20.002 -25.711 -63.345 1.00 84.88 366 LEU A C 1
ATOM 2871 O O . LEU A 1 366 ? 18.918 -26.058 -62.887 1.00 84.88 366 LEU A O 1
ATOM 2875 N N . GLY A 1 367 ? 20.089 -24.760 -64.285 1.00 85.94 367 GLY A N 1
ATOM 2876 C CA . GLY A 1 367 ? 18.924 -24.082 -64.872 1.00 85.94 367 GLY A CA 1
ATOM 2877 C C . GLY A 1 367 ? 18.331 -22.954 -64.018 1.00 85.94 367 GLY A C 1
ATOM 2878 O O . GLY A 1 367 ? 17.430 -22.257 -64.482 1.00 85.94 367 GLY A O 1
ATOM 2879 N N . ILE A 1 368 ? 18.860 -22.721 -62.813 1.00 87.81 368 ILE A N 1
ATOM 2880 C CA . ILE A 1 368 ? 18.420 -21.665 -61.892 1.00 87.81 368 ILE A CA 1
ATOM 2881 C C . ILE A 1 368 ? 19.437 -20.512 -61.927 1.00 87.81 368 ILE A C 1
ATOM 2883 O O . ILE A 1 368 ? 20.637 -20.781 -61.871 1.00 87.81 368 ILE A O 1
ATOM 2887 N N . PRO A 1 369 ? 19.008 -19.235 -61.994 1.00 89.62 369 PRO A N 1
ATOM 2888 C CA . PRO A 1 369 ? 19.928 -18.098 -61.983 1.00 89.62 369 PRO A CA 1
ATOM 2889 C C . PRO A 1 369 ? 20.859 -18.084 -60.759 1.00 89.62 369 PRO A C 1
ATOM 2891 O O . PRO A 1 369 ? 20.400 -18.241 -59.626 1.00 89.62 369 PRO A O 1
ATOM 2894 N N . THR A 1 370 ? 22.152 -17.821 -60.966 1.00 88.75 370 THR A N 1
ATOM 2895 C CA . THR A 1 370 ? 23.172 -17.711 -59.904 1.00 88.75 370 THR A CA 1
ATOM 2896 C C . THR A 1 370 ? 22.765 -16.778 -58.745 1.00 88.75 370 THR A C 1
ATOM 2898 O O . THR A 1 370 ? 22.983 -17.162 -57.591 1.00 88.75 370 THR A O 1
ATOM 2901 N N . PRO A 1 371 ? 22.098 -15.621 -58.969 1.00 89.44 371 PRO A N 1
ATOM 2902 C CA . PRO A 1 371 ? 21.610 -14.774 -57.874 1.00 89.44 371 PRO A CA 1
ATOM 2903 C C . PRO A 1 371 ? 20.656 -15.475 -56.895 1.00 89.44 371 PRO A C 1
ATOM 2905 O O . PRO A 1 371 ? 20.671 -15.171 -55.704 1.00 89.44 371 PRO A O 1
ATOM 2908 N N . VAL A 1 372 ? 19.857 -16.444 -57.360 1.00 88.69 372 VAL A N 1
ATOM 2909 C CA . VAL A 1 372 ? 18.927 -17.205 -56.505 1.00 88.69 372 VAL A CA 1
ATOM 2910 C C . VAL A 1 372 ? 19.696 -18.126 -55.559 1.00 88.69 372 VAL A C 1
ATOM 2912 O O . VAL A 1 372 ? 19.363 -18.218 -54.378 1.00 88.69 372 VAL A O 1
ATOM 2915 N N . TRP A 1 373 ? 20.763 -18.764 -56.045 1.00 88.69 373 TRP A N 1
ATOM 2916 C CA . TRP A 1 373 ? 21.645 -19.580 -55.211 1.00 88.69 373 TRP A CA 1
ATOM 2917 C C . TRP A 1 373 ? 22.368 -18.742 -54.157 1.00 88.69 373 TRP A C 1
ATOM 2919 O O . TRP A 1 373 ? 22.397 -19.118 -52.986 1.00 88.69 373 TRP A O 1
ATOM 2929 N N . LEU A 1 374 ? 22.894 -17.578 -54.549 1.00 89.12 374 LEU A N 1
ATOM 2930 C CA . LEU A 1 374 ? 23.524 -16.639 -53.617 1.00 89.12 374 LEU A CA 1
ATOM 2931 C C . LEU A 1 374 ? 22.538 -16.173 -52.542 1.00 89.12 374 LEU A C 1
ATOM 2933 O O . LEU A 1 374 ? 22.872 -16.197 -51.358 1.00 89.12 374 LEU A O 1
ATOM 2937 N N . MET A 1 375 ? 21.309 -15.826 -52.932 1.00 89.69 375 MET A N 1
ATOM 2938 C CA . MET A 1 375 ? 20.244 -15.480 -51.994 1.00 89.69 375 MET A CA 1
ATOM 2939 C C . MET A 1 375 ? 19.970 -16.623 -51.010 1.00 89.69 375 MET A C 1
ATOM 2941 O O . MET A 1 375 ? 19.919 -16.377 -49.809 1.00 89.69 375 MET A O 1
ATOM 2945 N N . ALA A 1 376 ? 19.838 -17.866 -51.484 1.00 91.62 376 ALA A N 1
ATOM 2946 C CA . ALA A 1 376 ? 19.580 -19.021 -50.623 1.00 91.62 376 ALA A CA 1
ATOM 2947 C C . ALA A 1 376 ? 20.699 -19.238 -49.588 1.00 91.62 376 ALA A C 1
ATOM 2949 O O . ALA A 1 376 ? 20.417 -19.462 -48.410 1.00 91.62 376 ALA A O 1
ATOM 2950 N N . VAL A 1 377 ? 21.965 -19.105 -50.001 1.00 93.25 377 VAL A N 1
ATOM 2951 C CA . VAL A 1 377 ? 23.124 -19.209 -49.101 1.00 93.25 377 VAL A CA 1
ATOM 2952 C C . VAL A 1 377 ? 23.119 -18.084 -48.067 1.00 93.25 377 VAL A C 1
ATOM 2954 O O . VAL A 1 377 ? 23.251 -18.348 -46.871 1.00 93.25 377 VAL A O 1
ATOM 2957 N N . VAL A 1 378 ? 22.920 -16.836 -48.498 1.00 92.75 378 VAL A N 1
ATOM 2958 C CA . VAL A 1 378 ? 22.838 -15.676 -47.597 1.00 92.75 378 VAL A CA 1
ATOM 2959 C C . VAL A 1 378 ? 21.698 -15.847 -46.596 1.00 92.75 378 VAL A C 1
ATOM 2961 O O . VAL A 1 378 ? 21.883 -15.593 -45.406 1.00 92.75 378 VAL A O 1
ATOM 2964 N N . PHE A 1 379 ? 20.540 -16.328 -47.048 1.00 92.31 379 PHE A N 1
ATOM 2965 C CA . PHE A 1 379 ? 19.379 -16.551 -46.196 1.00 92.31 379 PHE A CA 1
ATOM 2966 C C . PHE A 1 379 ? 19.634 -17.656 -45.167 1.00 92.31 379 PHE A C 1
ATOM 2968 O O . PHE A 1 379 ? 19.334 -17.470 -43.990 1.00 92.31 379 PHE A O 1
ATOM 2975 N N . ALA A 1 380 ? 20.260 -18.766 -45.569 1.00 93.75 380 ALA A N 1
ATOM 2976 C CA . ALA A 1 380 ? 20.643 -19.842 -44.658 1.00 93.75 380 ALA A CA 1
ATOM 2977 C C . ALA A 1 380 ? 21.650 -19.366 -43.595 1.00 93.75 380 ALA A C 1
ATOM 2979 O O . ALA A 1 380 ? 21.487 -19.657 -42.408 1.00 93.75 380 ALA A O 1
ATOM 2980 N N . LEU A 1 381 ? 22.656 -18.580 -43.997 1.00 93.81 381 LEU A N 1
ATOM 2981 C CA . LEU A 1 381 ? 23.641 -17.997 -43.082 1.00 93.81 381 LEU A CA 1
ATOM 2982 C C . LEU A 1 381 ? 22.998 -17.006 -42.106 1.00 93.81 381 LEU A C 1
ATOM 2984 O O . LEU A 1 381 ? 23.261 -17.070 -40.905 1.00 93.81 381 LEU A O 1
ATOM 2988 N N . ALA A 1 382 ? 22.134 -16.115 -42.598 1.00 91.31 382 ALA A N 1
ATOM 2989 C CA . ALA A 1 382 ? 21.415 -15.153 -41.769 1.00 91.31 382 ALA A CA 1
ATOM 2990 C C . ALA A 1 382 ? 20.462 -15.856 -40.793 1.00 91.31 382 ALA A C 1
ATOM 2992 O O . ALA A 1 382 ? 20.445 -15.531 -39.605 1.00 91.31 382 ALA A O 1
ATOM 2993 N N . TRP A 1 383 ? 19.721 -16.862 -41.264 1.00 93.56 383 TRP A N 1
ATOM 2994 C CA . TRP A 1 383 ? 18.837 -17.678 -40.439 1.00 93.56 383 TRP A CA 1
ATOM 2995 C C . TRP A 1 383 ? 19.609 -18.376 -39.317 1.00 93.56 383 TRP A C 1
ATOM 2997 O O . TRP A 1 383 ? 19.234 -18.244 -38.148 1.00 93.56 383 TRP A O 1
ATOM 3007 N N . TYR A 1 384 ? 20.726 -19.030 -39.649 1.00 94.25 384 TYR A N 1
ATOM 3008 C CA . TYR A 1 384 ? 21.581 -19.697 -38.671 1.00 94.25 384 TYR A CA 1
ATOM 3009 C C . TYR A 1 384 ? 22.175 -18.704 -37.666 1.00 94.25 384 TYR A C 1
ATOM 3011 O O . TYR A 1 384 ? 22.126 -18.930 -36.457 1.00 94.25 384 TYR A O 1
ATOM 3019 N N . MET A 1 385 ? 22.677 -17.560 -38.140 1.00 94.62 385 MET A N 1
ATOM 3020 C CA . MET A 1 385 ? 23.202 -16.503 -37.278 1.00 94.62 385 MET A CA 1
ATOM 3021 C C . MET A 1 385 ? 22.137 -16.009 -36.290 1.00 94.62 385 MET A C 1
ATOM 3023 O O . MET A 1 385 ? 22.417 -15.890 -35.095 1.00 94.62 385 MET A O 1
ATOM 3027 N N . LEU A 1 386 ? 20.922 -15.731 -36.762 1.00 92.31 386 LEU A N 1
ATOM 3028 C CA . LEU A 1 386 ? 19.859 -15.163 -35.936 1.00 92.31 386 LEU A CA 1
ATOM 3029 C C . LEU A 1 386 ? 19.275 -16.169 -34.935 1.00 92.31 386 LEU A C 1
ATOM 3031 O O . LEU A 1 386 ? 18.989 -15.774 -33.805 1.00 92.31 386 LEU A O 1
ATOM 3035 N N . HIS A 1 387 ? 19.141 -17.447 -35.305 1.00 92.12 387 HIS A N 1
ATOM 3036 C CA . HIS A 1 387 ? 18.493 -18.458 -34.457 1.00 92.12 387 HIS A CA 1
ATOM 3037 C C . HIS A 1 387 ? 19.469 -19.245 -33.577 1.00 92.12 387 HIS A C 1
ATOM 3039 O O . HIS A 1 387 ? 19.130 -19.591 -32.446 1.00 92.12 387 HIS A O 1
ATOM 3045 N N . HIS A 1 388 ? 20.690 -19.505 -34.053 1.00 91.75 388 HIS A N 1
ATOM 3046 C CA . HIS A 1 388 ? 21.611 -20.436 -33.394 1.00 91.75 388 HIS A CA 1
ATOM 3047 C C . HIS A 1 388 ? 22.829 -19.776 -32.732 1.00 91.75 388 HIS A C 1
ATOM 3049 O O . HIS A 1 388 ? 23.587 -20.457 -32.041 1.00 91.75 388 HIS A O 1
ATOM 3055 N N . THR A 1 389 ? 23.026 -18.455 -32.853 1.00 94.19 389 THR A N 1
ATOM 3056 C CA . THR A 1 389 ? 24.186 -17.774 -32.243 1.00 94.19 389 THR A CA 1
ATOM 3057 C C . THR A 1 389 ? 23.825 -16.847 -31.077 1.00 94.19 389 THR A C 1
ATOM 3059 O O . THR A 1 389 ? 22.690 -16.402 -30.899 1.00 94.19 389 THR A O 1
ATOM 3062 N N . ARG A 1 390 ? 24.827 -16.515 -30.246 1.00 91.06 390 ARG A N 1
ATOM 3063 C CA . ARG A 1 390 ? 24.692 -15.488 -29.189 1.00 91.06 390 ARG A CA 1
ATOM 3064 C C . ARG A 1 390 ? 24.424 -14.101 -29.775 1.00 91.06 390 ARG A C 1
ATOM 3066 O O . ARG A 1 390 ? 23.684 -13.330 -29.176 1.00 91.06 390 ARG A O 1
ATOM 3073 N N . LEU A 1 391 ? 24.999 -13.811 -30.944 1.00 91.12 391 LEU A N 1
ATOM 3074 C CA . LEU A 1 391 ? 24.822 -12.535 -31.629 1.00 91.12 391 LEU A CA 1
ATOM 3075 C C . LEU A 1 391 ? 23.349 -12.314 -31.993 1.00 91.12 391 LEU A C 1
ATOM 3077 O O . LEU A 1 391 ? 22.826 -11.249 -31.692 1.00 91.12 391 LEU A O 1
ATOM 3081 N N . GLY A 1 392 ? 22.663 -13.332 -32.524 1.00 90.69 392 GLY A N 1
ATOM 3082 C CA . GLY A 1 392 ? 21.228 -13.265 -32.821 1.00 90.69 392 GLY A CA 1
ATOM 3083 C C . GLY A 1 392 ? 20.383 -12.867 -31.607 1.00 90.69 392 GLY A C 1
ATOM 3084 O O . GLY A 1 392 ? 19.617 -11.908 -31.668 1.00 90.69 392 GLY A O 1
ATOM 3085 N N . ARG A 1 393 ? 20.610 -13.509 -30.453 1.00 89.81 393 ARG A N 1
ATOM 3086 C CA . ARG A 1 393 ? 19.934 -13.152 -29.190 1.00 89.81 393 ARG A CA 1
ATOM 3087 C C . ARG A 1 393 ? 20.199 -11.710 -28.756 1.00 89.81 393 ARG A C 1
ATOM 3089 O O . ARG A 1 393 ? 19.283 -11.043 -28.287 1.00 89.81 393 ARG A O 1
ATOM 3096 N N . TYR A 1 394 ? 21.427 -11.218 -28.919 1.00 92.88 394 TYR A N 1
ATOM 3097 C CA . TYR A 1 394 ? 21.765 -9.830 -28.594 1.00 92.88 394 TYR A CA 1
ATOM 3098 C C . TYR A 1 394 ? 21.127 -8.828 -29.556 1.00 92.88 394 TYR A C 1
ATOM 3100 O O . TYR A 1 394 ? 20.736 -7.753 -29.115 1.00 92.88 394 TYR A O 1
ATOM 3108 N N . ILE A 1 395 ? 20.991 -9.180 -30.837 1.00 90.88 395 ILE A N 1
ATOM 3109 C CA . ILE A 1 395 ? 20.301 -8.359 -31.839 1.00 90.88 395 ILE A CA 1
ATOM 3110 C C . ILE A 1 395 ? 18.813 -8.232 -31.484 1.00 90.88 395 ILE A C 1
ATOM 3112 O O . ILE A 1 395 ? 18.304 -7.115 -31.422 1.00 90.88 395 ILE A O 1
ATOM 3116 N N . TYR A 1 396 ? 18.136 -9.341 -31.164 1.00 87.06 396 TYR A N 1
ATOM 3117 C CA . TYR A 1 396 ? 16.729 -9.313 -30.740 1.00 87.06 396 TYR A CA 1
ATOM 3118 C C . TYR A 1 396 ? 16.526 -8.567 -29.414 1.00 87.06 396 TYR A C 1
ATOM 3120 O O . TYR A 1 396 ? 15.609 -7.755 -29.301 1.00 87.06 396 TYR A O 1
ATOM 3128 N N . ALA A 1 397 ? 17.399 -8.787 -28.423 1.00 82.00 397 ALA A N 1
ATOM 3129 C CA . ALA A 1 397 ? 17.341 -8.069 -27.149 1.00 82.00 397 ALA A CA 1
ATOM 3130 C C . ALA A 1 397 ? 17.519 -6.553 -27.344 1.00 82.00 397 ALA A C 1
ATOM 3132 O O . ALA A 1 397 ? 16.740 -5.761 -26.809 1.00 82.00 397 ALA A O 1
ATOM 3133 N N . LEU A 1 398 ? 18.496 -6.158 -28.171 1.00 85.94 398 LEU A N 1
ATOM 3134 C CA . LEU A 1 398 ? 18.740 -4.765 -28.527 1.00 85.94 398 LEU A CA 1
ATOM 3135 C C . LEU A 1 398 ? 17.528 -4.133 -29.226 1.00 85.94 398 LEU A C 1
ATOM 3137 O O . LEU A 1 398 ? 17.173 -3.004 -28.894 1.00 85.94 398 LEU A O 1
ATOM 3141 N N . GLY A 1 399 ? 16.896 -4.857 -30.156 1.00 75.62 399 GLY A N 1
ATOM 3142 C CA . GLY A 1 399 ? 15.701 -4.402 -30.872 1.00 75.62 399 GLY A CA 1
ATOM 3143 C C . GLY A 1 399 ? 14.470 -4.236 -29.975 1.00 75.62 399 GLY A C 1
ATOM 3144 O O . GLY A 1 399 ? 13.669 -3.338 -30.208 1.00 75.62 399 GLY A O 1
ATOM 3145 N N . GLY A 1 400 ? 14.338 -5.055 -28.927 1.00 75.19 400 GLY A N 1
ATOM 3146 C CA . GLY A 1 400 ? 13.248 -4.940 -27.956 1.00 75.19 400 GLY A CA 1
ATOM 3147 C C . GLY A 1 400 ? 13.455 -3.813 -26.941 1.00 75.19 400 GLY A C 1
ATOM 3148 O O . GLY A 1 400 ? 12.548 -3.018 -26.702 1.00 75.19 400 GLY A O 1
ATOM 3149 N N . ASN A 1 401 ? 14.638 -3.739 -26.315 1.00 78.25 401 ASN A N 1
ATOM 3150 C CA . ASN A 1 401 ? 14.955 -2.691 -25.342 1.00 78.25 401 ASN A CA 1
ATOM 3151 C C . ASN A 1 401 ? 16.472 -2.492 -25.171 1.00 78.25 401 ASN A C 1
ATOM 3153 O O . ASN A 1 401 ? 17.156 -3.252 -24.476 1.00 78.25 401 ASN A O 1
ATOM 3157 N N . GLU A 1 402 ? 16.994 -1.409 -25.746 1.00 79.75 402 GLU A N 1
ATOM 3158 C CA . GLU A 1 402 ? 18.415 -1.055 -25.676 1.00 79.75 402 GLU A CA 1
ATOM 3159 C C . GLU A 1 402 ? 18.917 -0.825 -24.240 1.00 79.75 402 GLU A C 1
ATOM 3161 O O . GLU A 1 402 ? 20.006 -1.278 -23.876 1.00 79.75 402 GLU A O 1
ATOM 3166 N N . ALA A 1 403 ? 18.131 -0.135 -23.410 1.00 65.69 403 ALA A N 1
ATOM 3167 C CA . ALA A 1 403 ? 18.531 0.208 -22.049 1.00 65.69 403 ALA A CA 1
ATOM 3168 C C . ALA A 1 403 ? 18.613 -1.040 -21.160 1.00 65.69 403 ALA A C 1
ATOM 3170 O O . ALA A 1 403 ? 19.603 -1.222 -20.451 1.00 65.69 403 ALA A O 1
ATOM 3171 N N . ALA A 1 404 ? 17.619 -1.929 -21.253 1.00 66.50 404 ALA A N 1
ATOM 3172 C CA . ALA A 1 404 ? 17.634 -3.211 -20.552 1.00 66.50 404 ALA A CA 1
ATOM 3173 C C . ALA A 1 404 ? 18.817 -4.075 -21.010 1.00 66.50 404 ALA A C 1
ATOM 3175 O O . ALA A 1 404 ? 19.562 -4.581 -20.178 1.00 66.50 404 ALA A O 1
ATOM 3176 N N . THR A 1 405 ? 19.065 -4.145 -22.321 1.00 78.62 405 THR A N 1
ATOM 3177 C CA . THR A 1 405 ? 20.188 -4.894 -22.908 1.00 78.62 405 THR A CA 1
ATOM 3178 C C . THR A 1 405 ? 21.541 -4.416 -22.375 1.00 78.62 405 THR A C 1
ATOM 3180 O O . THR A 1 405 ? 22.396 -5.230 -22.019 1.00 78.62 405 THR A O 1
ATOM 3183 N N . ARG A 1 406 ? 21.731 -3.096 -22.251 1.00 84.94 406 ARG A N 1
ATOM 3184 C CA . ARG A 1 406 ? 22.948 -2.512 -21.669 1.00 84.94 406 ARG A CA 1
ATOM 3185 C C . ARG A 1 406 ? 23.097 -2.843 -20.183 1.00 84.94 406 ARG A C 1
ATOM 3187 O O . ARG A 1 406 ? 24.199 -3.156 -19.741 1.00 84.94 406 ARG A O 1
ATOM 3194 N N . LEU A 1 407 ? 22.008 -2.768 -19.418 1.00 80.00 407 LEU A N 1
ATOM 3195 C CA . LEU A 1 407 ? 21.998 -3.090 -17.987 1.00 80.00 407 LEU A CA 1
ATOM 3196 C C . LEU A 1 407 ? 22.213 -4.588 -17.722 1.00 80.00 407 LEU A C 1
ATOM 3198 O O . LEU A 1 407 ? 22.778 -4.945 -16.695 1.00 80.00 407 LEU A O 1
ATOM 3202 N N . SER A 1 408 ? 21.862 -5.455 -18.674 1.00 79.44 408 SER A N 1
ATOM 3203 C CA . SER A 1 408 ? 22.173 -6.891 -18.658 1.00 79.44 408 SER A CA 1
ATOM 3204 C C . SER A 1 408 ? 23.633 -7.223 -19.014 1.00 79.44 408 SER A C 1
ATOM 3206 O O . SER A 1 408 ? 23.962 -8.390 -19.217 1.00 79.44 408 SER A O 1
ATOM 3208 N N . GLY A 1 409 ? 24.520 -6.224 -19.108 1.00 85.81 409 GLY A N 1
ATOM 3209 C CA . GLY A 1 409 ? 25.958 -6.419 -19.327 1.00 85.81 409 GLY A CA 1
ATOM 3210 C C . GLY A 1 409 ? 26.373 -6.629 -20.787 1.00 85.81 409 GLY A C 1
ATOM 3211 O O . GLY A 1 409 ? 27.542 -6.907 -21.058 1.00 85.81 409 GLY A O 1
ATOM 3212 N N . ILE A 1 410 ? 25.457 -6.479 -21.750 1.00 90.88 410 ILE A N 1
ATOM 3213 C CA . ILE A 1 410 ? 25.768 -6.606 -23.179 1.00 90.88 410 ILE A CA 1
ATOM 3214 C C . ILE A 1 410 ? 26.312 -5.270 -23.700 1.00 90.88 410 ILE A C 1
ATOM 3216 O O . ILE A 1 410 ? 25.705 -4.210 -23.528 1.00 90.88 410 ILE A O 1
ATOM 3220 N N . ASN A 1 411 ? 27.457 -5.309 -24.390 1.00 90.69 411 ASN A N 1
ATOM 3221 C CA . ASN A 1 411 ? 28.025 -4.123 -25.030 1.00 90.69 411 ASN A CA 1
ATOM 3222 C C . ASN A 1 411 ? 27.233 -3.759 -26.297 1.00 90.69 411 ASN A C 1
ATOM 3224 O O . ASN A 1 411 ? 27.557 -4.188 -27.406 1.00 90.69 411 ASN A O 1
ATOM 3228 N N . VAL A 1 412 ? 26.198 -2.942 -26.105 1.00 88.19 412 VAL A N 1
ATOM 3229 C CA . VAL A 1 412 ? 25.293 -2.460 -27.157 1.00 88.19 412 VAL A CA 1
ATOM 3230 C C . VAL A 1 412 ? 26.037 -1.838 -28.340 1.00 88.19 412 VAL A C 1
ATOM 3232 O O . VAL A 1 412 ? 25.700 -2.120 -29.487 1.00 88.19 412 VAL A O 1
ATOM 3235 N N . ASN A 1 413 ? 27.068 -1.027 -28.087 1.00 88.25 413 ASN A N 1
ATOM 3236 C CA . ASN A 1 413 ? 27.798 -0.336 -29.152 1.00 88.25 413 ASN A CA 1
ATOM 3237 C C . ASN A 1 413 ? 28.479 -1.330 -30.097 1.00 88.25 413 ASN A C 1
ATOM 3239 O O . ASN A 1 413 ? 28.410 -1.174 -31.313 1.00 88.25 413 ASN A O 1
ATOM 3243 N N . ARG A 1 414 ? 29.077 -2.394 -29.547 1.00 88.56 414 ARG A N 1
ATOM 3244 C CA . ARG A 1 414 ? 29.721 -3.442 -30.348 1.00 88.56 414 ARG A CA 1
ATOM 3245 C C . ARG A 1 414 ? 28.712 -4.185 -31.219 1.00 88.56 414 ARG A C 1
ATOM 3247 O O . ARG A 1 414 ? 28.986 -4.436 -32.387 1.00 88.56 414 ARG A O 1
ATOM 3254 N N . VAL A 1 415 ? 27.542 -4.501 -30.664 1.00 91.19 415 VAL A N 1
ATOM 3255 C CA . VAL A 1 415 ? 26.468 -5.182 -31.402 1.00 91.19 415 VAL A CA 1
ATOM 3256 C C . VAL A 1 415 ? 25.939 -4.290 -32.528 1.00 91.19 415 VAL A C 1
ATOM 3258 O O . VAL A 1 415 ? 25.821 -4.762 -33.653 1.00 91.19 415 VAL A O 1
ATOM 3261 N N . LYS A 1 416 ? 25.717 -2.992 -32.275 1.00 86.81 416 LYS A N 1
ATOM 3262 C CA . LYS A 1 416 ? 25.309 -2.025 -33.310 1.00 86.81 416 LYS A CA 1
ATOM 3263 C C . LYS A 1 416 ? 26.307 -1.960 -34.464 1.00 86.81 416 LYS A C 1
ATOM 3265 O O . LYS A 1 416 ? 25.892 -2.043 -35.615 1.00 86.81 416 LYS A O 1
ATOM 3270 N N . VAL A 1 417 ? 27.605 -1.855 -34.171 1.00 88.81 417 VAL A N 1
ATOM 3271 C CA . VAL A 1 417 ? 28.654 -1.818 -35.206 1.00 88.81 417 VAL A CA 1
ATOM 3272 C C . VAL A 1 417 ? 28.620 -3.080 -36.068 1.00 88.81 417 VAL A C 1
ATOM 3274 O O . VAL A 1 417 ? 28.669 -2.975 -37.291 1.00 88.81 417 VAL A O 1
ATOM 3277 N N . ILE A 1 418 ? 28.478 -4.259 -35.454 1.00 91.00 418 ILE A N 1
ATOM 3278 C CA . ILE A 1 418 ? 28.384 -5.529 -36.187 1.00 91.00 418 ILE A CA 1
ATOM 3279 C C . ILE A 1 418 ? 27.153 -5.539 -37.100 1.00 91.00 418 ILE A C 1
ATOM 3281 O O . ILE A 1 418 ? 27.282 -5.844 -38.281 1.00 91.00 418 ILE A O 1
ATOM 3285 N N . VAL A 1 419 ? 25.978 -5.164 -36.584 1.00 89.81 419 VAL A N 1
ATOM 3286 C CA . VAL A 1 419 ? 24.727 -5.155 -37.359 1.00 89.81 419 VAL A CA 1
ATOM 3287 C C . VAL A 1 419 ? 24.814 -4.200 -38.549 1.00 89.81 419 VAL A C 1
ATOM 3289 O O . VAL A 1 419 ? 24.545 -4.616 -39.671 1.00 89.81 419 VAL A O 1
ATOM 3292 N N . TYR A 1 420 ? 25.248 -2.952 -38.342 1.00 85.38 420 TYR A N 1
ATOM 3293 C CA . TYR A 1 420 ? 25.383 -1.990 -39.442 1.00 85.38 420 TYR A CA 1
ATOM 3294 C C . TYR A 1 420 ? 26.426 -2.424 -40.479 1.00 85.38 420 TYR A C 1
ATOM 3296 O O . TYR A 1 420 ? 26.208 -2.230 -41.673 1.00 85.38 420 TYR A O 1
ATOM 3304 N N . SER A 1 421 ? 27.520 -3.059 -40.046 1.00 90.81 421 SER A N 1
ATOM 3305 C CA . SER A 1 421 ? 28.537 -3.594 -40.962 1.00 90.81 421 SER A CA 1
ATOM 3306 C C . SER A 1 421 ? 27.991 -4.747 -41.808 1.00 90.81 421 SER A C 1
ATOM 3308 O O . SER A 1 421 ? 28.243 -4.795 -43.008 1.00 90.81 421 SER A O 1
ATOM 3310 N N . LEU A 1 422 ? 27.206 -5.651 -41.209 1.00 90.88 422 LEU A N 1
ATOM 3311 C CA . LEU A 1 422 ? 26.550 -6.747 -41.927 1.00 90.88 422 LEU A CA 1
ATOM 3312 C C . LEU A 1 422 ? 25.525 -6.224 -42.938 1.00 90.88 422 LEU A C 1
ATOM 3314 O O . LEU A 1 422 ? 25.523 -6.678 -44.078 1.00 90.88 422 LEU A O 1
ATOM 3318 N N . CYS A 1 423 ? 24.706 -5.237 -42.566 1.00 87.19 423 CYS A N 1
ATOM 3319 C CA . CYS A 1 423 ? 23.777 -4.601 -43.503 1.00 87.19 423 CYS A CA 1
ATOM 3320 C C . CYS A 1 423 ? 24.516 -3.959 -44.689 1.00 87.19 423 CYS A C 1
ATOM 3322 O O . CYS A 1 423 ? 24.109 -4.143 -45.833 1.00 87.19 423 CYS A O 1
ATOM 3324 N N . GLY A 1 424 ? 25.627 -3.257 -44.431 1.00 87.12 424 GLY A N 1
ATOM 3325 C CA . GLY A 1 424 ? 26.469 -2.682 -45.483 1.00 87.12 424 GLY A CA 1
ATOM 3326 C C . GLY A 1 424 ? 27.083 -3.739 -46.407 1.00 87.12 424 GLY A C 1
ATOM 3327 O O . GLY A 1 424 ? 27.077 -3.565 -47.622 1.00 87.12 424 GLY A O 1
ATOM 3328 N N . LEU A 1 425 ? 27.550 -4.863 -45.853 1.00 90.75 425 LEU A N 1
ATOM 3329 C CA . LEU A 1 425 ? 28.087 -5.987 -46.625 1.00 90.75 425 LEU A CA 1
ATOM 3330 C C . LEU A 1 425 ? 27.026 -6.614 -47.542 1.00 90.75 425 LEU A C 1
ATOM 3332 O O . LEU A 1 425 ? 27.303 -6.892 -4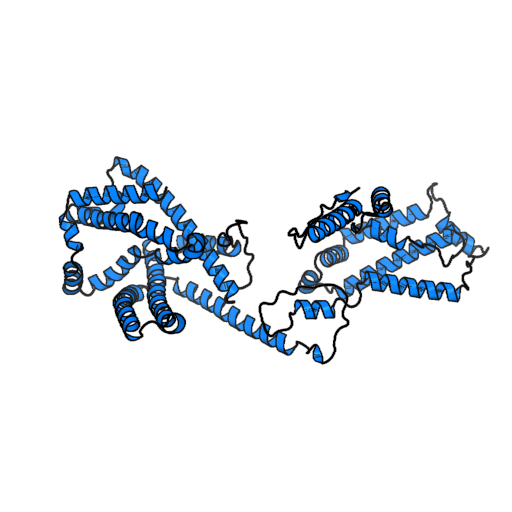8.706 1.00 90.75 425 LEU A O 1
ATOM 3336 N N . LEU A 1 426 ? 25.808 -6.813 -47.031 1.00 89.81 426 LEU A N 1
ATOM 3337 C CA . LEU A 1 426 ? 24.696 -7.357 -47.812 1.00 89.81 426 LEU A CA 1
ATOM 3338 C C . LEU A 1 426 ? 24.259 -6.397 -48.925 1.00 89.81 426 LEU A C 1
ATOM 3340 O O . LEU A 1 426 ? 24.016 -6.839 -50.046 1.00 89.81 426 LEU A O 1
ATOM 3344 N N . ALA A 1 427 ? 24.222 -5.091 -48.647 1.00 86.19 427 ALA A N 1
ATOM 3345 C CA . ALA A 1 427 ? 23.943 -4.074 -49.658 1.00 86.19 427 ALA A CA 1
ATOM 3346 C C . ALA A 1 427 ? 25.030 -4.034 -50.748 1.00 86.19 427 ALA A C 1
ATOM 3348 O O . ALA A 1 427 ? 24.709 -3.936 -51.931 1.00 86.19 427 ALA A O 1
ATOM 3349 N N . ALA A 1 428 ? 26.306 -4.174 -50.371 1.00 88.12 428 ALA A N 1
ATOM 3350 C CA . ALA A 1 428 ? 27.411 -4.263 -51.323 1.00 88.12 428 ALA A CA 1
ATOM 3351 C C . ALA A 1 428 ? 27.304 -5.513 -52.211 1.00 88.12 428 ALA A C 1
ATOM 3353 O O . ALA A 1 428 ? 27.468 -5.404 -53.422 1.00 88.12 428 ALA A O 1
ATOM 3354 N N . LEU A 1 429 ? 26.972 -6.675 -51.636 1.00 89.88 429 LEU A N 1
ATOM 3355 C CA . LEU A 1 429 ? 26.747 -7.915 -52.388 1.00 89.88 429 LEU A CA 1
ATOM 3356 C C . LEU A 1 429 ? 25.565 -7.793 -53.364 1.00 89.88 429 LEU A C 1
ATOM 3358 O O . LEU A 1 429 ? 25.651 -8.241 -54.502 1.00 89.88 429 LEU A O 1
ATOM 3362 N N . ALA A 1 430 ? 24.463 -7.170 -52.941 1.00 87.12 430 ALA A N 1
ATOM 3363 C CA . ALA A 1 430 ? 23.334 -6.903 -53.830 1.00 87.12 430 ALA A CA 1
ATOM 3364 C C . ALA A 1 430 ? 23.742 -5.974 -54.988 1.00 87.12 430 ALA A C 1
ATOM 3366 O O . ALA A 1 430 ? 23.421 -6.247 -56.144 1.00 87.12 430 ALA A O 1
ATOM 3367 N N . GLY A 1 431 ? 24.513 -4.922 -54.692 1.00 87.25 431 GLY A N 1
ATOM 3368 C CA . GLY A 1 431 ? 25.050 -4.006 -55.697 1.00 87.25 431 GLY A CA 1
ATOM 3369 C C . GLY A 1 431 ? 25.981 -4.690 -56.700 1.00 87.25 431 GLY A C 1
ATOM 3370 O O . GLY A 1 431 ? 25.857 -4.455 -57.899 1.00 87.25 431 GLY A O 1
ATOM 3371 N N . THR A 1 432 ? 26.879 -5.573 -56.256 1.00 87.31 432 THR A N 1
ATOM 3372 C CA . THR A 1 432 ? 27.779 -6.294 -57.172 1.00 87.31 432 THR A CA 1
ATOM 3373 C C . THR A 1 432 ? 27.027 -7.254 -58.087 1.00 87.31 432 THR A C 1
ATOM 3375 O O . THR A 1 432 ? 27.355 -7.329 -59.269 1.00 87.31 432 THR A O 1
ATOM 3378 N N . ILE A 1 433 ? 25.994 -7.935 -57.583 1.00 87.94 433 ILE A N 1
ATOM 3379 C CA . ILE A 1 433 ? 25.117 -8.789 -58.398 1.00 87.94 433 ILE A CA 1
ATOM 3380 C C . ILE A 1 433 ? 24.388 -7.960 -59.463 1.00 87.94 433 ILE A C 1
ATOM 3382 O O . ILE A 1 433 ? 24.282 -8.389 -60.611 1.00 87.94 433 ILE A O 1
ATOM 3386 N N . GLU A 1 434 ? 23.909 -6.767 -59.106 1.00 87.19 434 GLU A N 1
ATOM 3387 C CA . GLU A 1 434 ? 23.236 -5.861 -60.040 1.00 87.19 434 GLU A CA 1
ATOM 3388 C C . GLU A 1 434 ? 24.174 -5.424 -61.175 1.00 87.19 434 GLU A C 1
ATOM 3390 O O . GLU A 1 434 ? 23.824 -5.538 -62.351 1.00 87.19 434 GLU A O 1
ATOM 3395 N N . VAL A 1 435 ? 25.401 -5.012 -60.836 1.00 89.06 435 VAL A N 1
ATOM 3396 C CA . VAL A 1 435 ? 26.430 -4.637 -61.821 1.00 89.06 435 VAL A CA 1
ATOM 3397 C C . VAL A 1 435 ? 26.816 -5.830 -62.698 1.00 89.06 435 VAL A C 1
ATOM 3399 O O . VAL A 1 435 ? 26.954 -5.674 -63.910 1.00 89.06 435 VAL A O 1
ATOM 3402 N N . ALA A 1 436 ? 26.944 -7.029 -62.120 1.00 88.31 436 ALA A N 1
ATOM 3403 C CA . ALA A 1 436 ? 27.233 -8.254 -62.866 1.00 88.31 436 ALA A CA 1
ATOM 3404 C C . ALA A 1 436 ? 26.108 -8.623 -63.844 1.00 88.31 436 ALA A C 1
ATOM 3406 O O . ALA A 1 436 ? 26.377 -9.134 -64.928 1.00 88.31 436 ALA A O 1
ATOM 3407 N N . ARG A 1 437 ? 24.846 -8.349 -63.490 1.00 85.50 437 ARG A N 1
ATOM 3408 C CA . ARG A 1 437 ? 23.688 -8.626 -64.351 1.00 85.50 437 ARG A CA 1
ATOM 3409 C C . ARG A 1 437 ? 23.550 -7.624 -65.495 1.00 85.50 437 ARG A C 1
ATOM 3411 O O . ARG A 1 437 ? 23.120 -8.003 -66.579 1.00 85.50 437 ARG A O 1
ATOM 3418 N N . LEU A 1 438 ? 23.869 -6.357 -65.244 1.00 85.69 438 LEU A N 1
ATOM 3419 C CA . LEU A 1 438 ? 23.756 -5.279 -66.232 1.00 85.69 438 LEU A CA 1
ATOM 3420 C C . LEU A 1 438 ? 25.030 -5.097 -67.072 1.00 85.69 438 LEU A C 1
ATOM 3422 O O . LEU A 1 438 ? 25.027 -4.296 -68.005 1.00 85.69 438 LEU A O 1
ATOM 3426 N N . SER A 1 439 ? 26.123 -5.783 -66.718 1.00 85.50 439 SER A N 1
ATOM 3427 C CA . SER A 1 439 ? 27.473 -5.599 -67.282 1.00 85.50 439 SER A CA 1
ATOM 3428 C C . SER A 1 439 ? 27.970 -4.142 -67.244 1.00 85.50 439 SER A C 1
ATOM 3430 O O . SER A 1 439 ? 28.933 -3.773 -67.924 1.00 85.50 439 SER A O 1
ATOM 3432 N N . SER A 1 440 ? 27.335 -3.304 -66.425 1.00 85.75 440 SER A N 1
ATOM 3433 C CA . SER A 1 440 ? 27.533 -1.860 -66.357 1.00 85.75 440 SER A CA 1
ATOM 3434 C C . SER A 1 440 ? 27.150 -1.345 -64.973 1.00 85.75 440 SER A C 1
ATOM 3436 O O . SER A 1 440 ? 26.122 -1.727 -64.410 1.00 85.75 440 SER A O 1
ATOM 3438 N N . ALA A 1 441 ? 27.989 -0.480 -64.409 1.00 86.06 441 ALA A N 1
ATOM 3439 C CA . ALA A 1 441 ? 27.745 0.196 -63.147 1.00 86.06 441 ALA A CA 1
ATOM 3440 C C . ALA A 1 441 ? 27.066 1.540 -63.413 1.00 86.06 441 ALA A C 1
ATOM 3442 O O . ALA A 1 441 ? 27.699 2.507 -63.845 1.00 86.06 441 ALA A O 1
ATOM 3443 N N . GLN A 1 442 ? 25.761 1.595 -63.154 1.00 83.94 442 GLN A N 1
ATOM 3444 C CA . GLN A 1 442 ? 24.954 2.791 -63.368 1.00 83.94 442 GLN A CA 1
ATOM 3445 C C . GLN A 1 442 ? 24.862 3.624 -62.073 1.00 83.94 442 GLN A C 1
ATOM 3447 O O . GLN A 1 442 ? 24.401 3.098 -61.060 1.00 83.94 442 GLN A O 1
ATOM 3452 N N . PRO A 1 443 ? 25.234 4.922 -62.073 1.00 80.50 443 PRO A N 1
ATOM 3453 C CA . PRO A 1 443 ? 25.224 5.762 -60.862 1.00 80.50 443 PRO A CA 1
ATOM 3454 C C . PRO A 1 443 ? 23.843 5.941 -60.213 1.00 80.50 443 PRO A C 1
ATOM 3456 O O . PRO A 1 443 ? 23.734 6.246 -59.025 1.00 80.50 443 PRO A O 1
ATOM 3459 N N . THR A 1 444 ? 22.779 5.765 -60.997 1.00 80.38 444 THR A N 1
ATOM 3460 C CA . THR A 1 444 ? 21.378 5.918 -60.585 1.00 80.38 444 THR A CA 1
ATOM 3461 C C . THR A 1 444 ? 20.677 4.587 -60.297 1.00 80.38 444 THR A C 1
ATOM 3463 O O . THR A 1 444 ? 19.499 4.592 -59.921 1.00 80.38 444 THR A O 1
ATOM 3466 N N . ALA A 1 445 ? 21.375 3.453 -60.439 1.00 79.81 445 ALA A N 1
ATOM 3467 C CA . ALA A 1 445 ? 20.823 2.136 -60.137 1.00 79.81 445 ALA A CA 1
ATOM 3468 C C . ALA A 1 445 ? 20.366 2.045 -58.669 1.00 79.81 445 ALA A C 1
ATOM 3470 O O . ALA A 1 445 ? 20.957 2.650 -57.768 1.00 79.81 445 ALA A O 1
ATOM 3471 N N . GLY A 1 446 ? 19.276 1.308 -58.437 1.00 74.50 446 GLY A N 1
ATOM 3472 C CA . GLY A 1 446 ? 18.714 1.088 -57.102 1.00 74.50 446 GLY A CA 1
ATOM 3473 C C . GLY A 1 446 ? 18.004 2.293 -56.478 1.00 74.50 446 GLY A C 1
ATOM 3474 O O . GLY A 1 446 ? 17.822 2.321 -55.269 1.00 74.50 446 GLY A O 1
ATOM 3475 N N . THR A 1 447 ? 17.612 3.305 -57.261 1.00 78.50 447 THR A N 1
ATOM 3476 C CA . THR A 1 447 ? 16.761 4.405 -56.764 1.00 78.50 447 THR A CA 1
ATOM 3477 C C . THR A 1 447 ? 15.384 3.882 -56.354 1.00 78.50 447 THR A C 1
ATOM 3479 O O . THR A 1 447 ? 14.683 3.309 -57.184 1.00 78.50 447 THR A O 1
ATOM 3482 N N . GLY A 1 448 ? 14.987 4.107 -55.100 1.00 73.12 448 GLY A N 1
ATOM 3483 C CA . GLY A 1 448 ? 13.706 3.670 -54.544 1.00 73.12 448 GLY A CA 1
ATOM 3484 C C . GLY A 1 448 ? 13.762 2.316 -53.832 1.00 73.12 448 GLY A C 1
ATOM 3485 O O . GLY A 1 448 ? 12.877 2.027 -53.027 1.00 73.12 448 GLY A O 1
ATOM 3486 N N . TYR A 1 449 ? 14.816 1.515 -54.038 1.00 79.38 449 TYR A N 1
ATOM 3487 C CA . TYR A 1 449 ? 14.969 0.211 -53.375 1.00 79.38 449 TYR A CA 1
ATOM 3488 C C . TYR A 1 449 ? 15.158 0.349 -51.863 1.00 79.38 449 TYR A C 1
ATOM 3490 O O . TYR A 1 449 ? 14.824 -0.559 -51.108 1.00 79.38 449 TYR A O 1
ATOM 3498 N N . GLU A 1 450 ? 15.655 1.493 -51.400 1.00 72.81 450 GLU A N 1
ATOM 3499 C CA . GLU A 1 450 ? 15.765 1.823 -49.984 1.00 72.81 450 GLU A CA 1
ATOM 3500 C C . GLU A 1 450 ? 14.403 1.857 -49.277 1.00 72.81 450 GLU A C 1
ATOM 3502 O O . GLU A 1 450 ? 14.279 1.359 -48.158 1.00 72.81 450 GLU A O 1
ATOM 3507 N N . LEU A 1 451 ? 13.372 2.399 -49.934 1.00 68.62 451 LEU A N 1
ATOM 3508 C CA . LEU A 1 451 ? 12.013 2.459 -49.397 1.00 68.62 451 LEU A CA 1
ATOM 3509 C C . LEU A 1 451 ? 11.372 1.074 -49.414 1.00 68.62 451 LEU A C 1
ATOM 3511 O O . LEU A 1 451 ? 10.764 0.682 -48.420 1.00 68.62 451 LEU A O 1
ATOM 3515 N N . ASP A 1 452 ? 11.575 0.313 -50.491 1.00 70.75 452 ASP A N 1
ATOM 3516 C CA . ASP A 1 452 ? 11.064 -1.054 -50.616 1.00 70.75 452 ASP A CA 1
ATOM 3517 C C . ASP A 1 452 ? 11.688 -1.990 -49.562 1.00 70.75 452 ASP A C 1
ATOM 3519 O O . ASP A 1 452 ? 10.983 -2.767 -48.915 1.00 70.75 452 ASP A O 1
ATOM 3523 N N . ALA A 1 453 ? 12.996 -1.872 -49.309 1.00 74.19 453 ALA A N 1
ATOM 3524 C CA . ALA A 1 453 ? 13.692 -2.654 -48.287 1.00 74.19 453 ALA A CA 1
ATOM 3525 C C . ALA A 1 453 ? 13.202 -2.338 -46.863 1.00 74.19 453 ALA A C 1
ATOM 3527 O O . ALA A 1 453 ? 13.129 -3.230 -46.017 1.00 74.19 453 ALA A O 1
ATOM 3528 N N . ILE A 1 454 ? 12.850 -1.079 -46.587 1.00 69.38 454 ILE A N 1
ATOM 3529 C CA . ILE A 1 454 ? 12.295 -0.666 -45.291 1.00 69.38 454 ILE A CA 1
ATOM 3530 C C . ILE A 1 454 ? 10.845 -1.129 -45.154 1.00 69.38 454 ILE A C 1
ATOM 3532 O O . ILE A 1 454 ? 10.489 -1.693 -44.119 1.00 69.38 454 ILE A O 1
ATOM 3536 N N . ALA A 1 455 ? 10.026 -0.931 -46.188 1.00 63.94 455 ALA A N 1
ATOM 3537 C CA . ALA A 1 455 ? 8.623 -1.339 -46.207 1.00 63.94 455 ALA A CA 1
ATOM 3538 C C . ALA A 1 455 ? 8.454 -2.858 -46.038 1.00 63.94 455 ALA A C 1
ATOM 3540 O O . ALA A 1 455 ? 7.470 -3.308 -45.458 1.00 63.94 455 ALA A O 1
ATOM 3541 N N . ALA A 1 456 ? 9.439 -3.652 -46.469 1.00 66.94 456 ALA A N 1
ATOM 3542 C CA . ALA A 1 456 ? 9.447 -5.099 -46.271 1.00 66.94 456 ALA A CA 1
ATOM 3543 C C . ALA A 1 456 ? 9.582 -5.539 -44.796 1.00 66.94 456 ALA A C 1
ATOM 3545 O O . ALA A 1 456 ? 9.257 -6.682 -44.476 1.00 66.94 456 ALA A O 1
ATOM 3546 N N . VAL A 1 457 ? 10.075 -4.674 -43.899 1.00 65.88 457 VAL A N 1
ATOM 3547 C CA . VAL A 1 457 ? 10.415 -5.042 -42.506 1.00 65.88 457 VAL A CA 1
ATOM 3548 C C . VAL A 1 457 ? 9.708 -4.165 -41.465 1.00 65.88 457 VAL A C 1
ATOM 3550 O O . VAL A 1 457 ? 9.479 -4.607 -40.339 1.00 65.88 457 VAL A O 1
ATOM 3553 N N . VAL A 1 458 ? 9.352 -2.927 -41.812 1.00 63.59 458 VAL A N 1
ATOM 3554 C CA . VAL A 1 458 ? 8.754 -1.946 -40.899 1.00 63.59 458 VAL A CA 1
ATOM 3555 C C . VAL A 1 458 ? 7.300 -1.694 -41.279 1.00 63.59 458 VAL A C 1
ATOM 3557 O O . VAL A 1 458 ? 6.990 -1.451 -42.441 1.00 63.59 458 VAL A O 1
ATOM 3560 N N . LEU A 1 459 ? 6.410 -1.684 -40.281 1.00 62.09 459 LEU A N 1
ATOM 3561 C CA . LEU A 1 459 ? 5.031 -1.243 -40.475 1.00 62.09 459 LEU A CA 1
ATOM 3562 C C . LEU A 1 459 ? 5.015 0.262 -40.758 1.00 62.09 459 LEU A C 1
ATOM 3564 O O . LEU A 1 459 ? 5.203 1.074 -39.849 1.00 62.09 459 LEU A O 1
ATOM 3568 N N . VAL A 1 460 ? 4.801 0.637 -42.017 1.00 62.78 460 VAL A N 1
ATOM 3569 C CA . VAL A 1 460 ? 4.701 2.042 -42.419 1.00 62.78 460 VAL A CA 1
ATOM 3570 C C . VAL A 1 460 ? 3.227 2.426 -42.461 1.00 62.78 460 VAL A C 1
ATOM 3572 O O . VAL A 1 460 ? 2.468 1.917 -43.287 1.00 62.78 460 VAL A O 1
ATOM 3575 N N . VAL A 1 461 ? 2.818 3.316 -41.553 1.00 68.38 461 VAL A N 1
ATOM 3576 C CA . VAL A 1 461 ? 1.466 3.884 -41.538 1.00 68.38 461 VAL A CA 1
ATOM 3577 C C . VAL A 1 461 ? 1.513 5.276 -42.154 1.00 68.38 461 VAL A C 1
ATOM 3579 O O . VAL A 1 461 ? 2.104 6.191 -41.582 1.00 68.38 461 VAL A O 1
ATOM 3582 N N . GLY A 1 462 ? 0.904 5.436 -43.327 1.00 69.50 462 GLY A N 1
ATOM 3583 C CA . GLY A 1 462 ? 0.745 6.743 -43.957 1.00 69.50 462 GLY A CA 1
ATOM 3584 C C . GLY A 1 462 ? -0.272 7.596 -43.202 1.00 69.50 462 GLY A C 1
ATOM 3585 O O . GLY A 1 462 ? -1.295 7.096 -42.738 1.00 69.50 462 GLY A O 1
ATOM 3586 N N . PHE A 1 463 ? -0.038 8.896 -43.121 1.00 59.38 463 PHE A N 1
ATOM 3587 C CA . PHE A 1 463 ? -1.004 9.865 -42.608 1.00 59.38 463 PHE A CA 1
ATOM 3588 C C . PHE A 1 463 ? -1.439 10.747 -43.780 1.00 59.38 463 PHE A C 1
ATOM 3590 O O . PHE A 1 463 ? -0.561 11.084 -44.568 1.00 59.38 463 PHE A O 1
ATOM 3597 N N . ASP A 1 464 ? -2.740 11.061 -43.883 1.00 65.19 464 ASP A N 1
ATOM 3598 C CA . ASP A 1 464 ? -3.442 11.865 -44.919 1.00 65.19 464 ASP A CA 1
ATOM 3599 C C . ASP A 1 464 ? -4.418 11.013 -45.766 1.00 65.19 464 ASP A C 1
ATOM 3601 O O . ASP A 1 464 ? -5.558 11.409 -46.003 1.00 65.19 464 ASP A O 1
ATOM 3605 N N . GLY A 1 465 ? -4.030 9.778 -46.119 1.00 62.19 465 GLY A N 1
ATOM 3606 C CA . GLY A 1 465 ? -4.849 8.802 -46.861 1.00 62.19 465 GLY A CA 1
ATOM 3607 C C . GLY A 1 465 ? -5.460 9.350 -48.150 1.00 62.19 465 GLY A C 1
ATOM 3608 O O . GLY A 1 465 ? -6.591 9.032 -48.519 1.00 62.19 465 GLY A O 1
ATOM 3609 N N . THR A 1 466 ? -4.657 10.153 -48.845 1.00 75.06 466 THR A N 1
ATOM 3610 C CA . THR A 1 466 ? -4.860 10.552 -50.235 1.00 75.06 466 THR A CA 1
ATOM 3611 C C . THR A 1 466 ? -5.060 9.329 -51.136 1.00 75.06 466 THR A C 1
ATOM 3613 O O . THR A 1 466 ? -4.703 8.203 -50.777 1.00 75.06 466 THR A O 1
ATOM 3616 N N . ALA A 1 467 ? -5.581 9.538 -52.349 1.00 76.31 467 ALA A N 1
ATOM 3617 C CA . ALA A 1 467 ? -5.727 8.463 -53.335 1.00 76.31 467 ALA A CA 1
ATOM 3618 C C . ALA A 1 467 ? -4.404 7.704 -53.578 1.00 76.31 467 ALA A C 1
ATOM 3620 O O . ALA A 1 467 ? -4.414 6.492 -53.785 1.00 76.31 467 ALA A O 1
ATOM 3621 N N . ASP A 1 468 ? -3.268 8.397 -53.484 1.00 76.12 468 ASP A N 1
ATOM 3622 C CA . ASP A 1 468 ? -1.938 7.794 -53.588 1.00 76.12 468 ASP A CA 1
ATOM 3623 C C . ASP A 1 468 ? -1.568 6.977 -52.345 1.00 76.12 468 ASP A C 1
ATOM 3625 O O . ASP A 1 468 ? -1.010 5.888 -52.471 1.00 76.12 468 ASP A O 1
ATOM 3629 N N . GLY A 1 469 ? -1.928 7.451 -51.147 1.00 74.56 469 GLY A N 1
ATOM 3630 C CA . GLY A 1 469 ? -1.760 6.707 -49.897 1.00 74.56 469 GLY A CA 1
ATOM 3631 C C . GLY A 1 469 ? -2.564 5.404 -49.875 1.00 74.56 469 GLY A C 1
ATOM 3632 O O . GLY A 1 469 ? -2.039 4.368 -49.473 1.00 74.56 469 GLY A O 1
ATOM 3633 N N . VAL A 1 470 ? -3.804 5.424 -50.372 1.00 77.44 470 VAL A N 1
ATOM 3634 C CA . VAL A 1 470 ? -4.652 4.223 -50.487 1.00 77.44 470 VAL A CA 1
ATOM 3635 C C . VAL A 1 470 ? -4.064 3.231 -51.496 1.00 77.44 470 VAL A C 1
ATOM 3637 O O . VAL A 1 470 ? -3.868 2.065 -51.158 1.00 77.44 470 VAL A O 1
ATOM 3640 N N . LYS A 1 471 ? -3.655 3.692 -52.685 1.00 80.69 471 LYS A N 1
ATOM 3641 C CA . LYS A 1 471 ? -2.959 2.849 -53.679 1.00 80.69 471 LYS A CA 1
ATOM 3642 C C . LYS A 1 471 ? -1.635 2.281 -53.155 1.00 80.69 471 LYS A C 1
ATOM 3644 O O . LYS A 1 471 ? -1.226 1.176 -53.523 1.00 80.69 471 LYS A O 1
ATOM 3649 N N . ALA A 1 472 ? -0.935 3.019 -52.297 1.00 76.06 472 ALA A N 1
ATOM 3650 C CA . ALA A 1 472 ? 0.284 2.543 -51.655 1.00 76.06 472 ALA A CA 1
ATOM 3651 C C . ALA A 1 472 ? 0.004 1.419 -50.637 1.00 76.06 472 ALA A C 1
ATOM 3653 O O . ALA A 1 472 ? 0.811 0.496 -50.530 1.00 76.06 472 ALA A O 1
ATOM 3654 N N . VAL A 1 473 ? -1.142 1.441 -49.945 1.00 79.25 473 VAL A N 1
ATOM 3655 C CA . VAL A 1 473 ? -1.594 0.318 -49.100 1.00 79.25 473 VAL A CA 1
ATOM 3656 C C . VAL A 1 473 ? -1.964 -0.898 -49.956 1.00 79.25 473 VAL A C 1
ATOM 3658 O O . VAL A 1 473 ? -1.482 -2.000 -49.694 1.00 79.25 473 VAL A O 1
ATOM 3661 N N . GLU A 1 474 ? -2.729 -0.701 -51.033 1.00 80.38 474 GLU A N 1
ATOM 3662 C CA . GLU A 1 474 ? -3.135 -1.777 -51.956 1.00 80.38 474 GLU A CA 1
ATOM 3663 C C . GLU A 1 474 ? -1.932 -2.473 -52.615 1.00 80.38 474 GLU A C 1
ATOM 3665 O O . GLU A 1 474 ? -1.871 -3.700 -52.694 1.00 80.38 474 GLU A O 1
ATOM 3670 N N . SER A 1 475 ? -0.923 -1.699 -53.027 1.00 76.50 475 SER A N 1
ATOM 3671 C CA . SER A 1 475 ? 0.329 -2.225 -53.594 1.00 76.50 475 SER A CA 1
ATOM 3672 C C . SER A 1 475 ? 1.283 -2.829 -52.554 1.00 76.50 475 SER A C 1
ATOM 3674 O O . SER A 1 475 ? 2.331 -3.359 -52.921 1.00 76.50 475 SER A O 1
ATOM 3676 N N . GLY A 1 476 ? 0.937 -2.782 -51.262 1.00 71.56 476 GLY A N 1
ATOM 3677 C CA . GLY A 1 476 ? 1.743 -3.328 -50.168 1.00 71.56 476 GLY A CA 1
ATOM 3678 C C . GLY A 1 476 ? 2.958 -2.484 -49.772 1.00 71.56 476 GLY A C 1
ATOM 3679 O O . GLY A 1 476 ? 3.782 -2.965 -49.000 1.00 71.56 476 GLY A O 1
ATOM 3680 N N . LYS A 1 477 ? 3.070 -1.247 -50.272 1.00 71.50 477 LYS A N 1
ATOM 3681 C CA . LYS A 1 477 ? 4.130 -0.289 -49.909 1.00 71.50 477 LYS A CA 1
ATOM 3682 C C . LYS A 1 477 ? 3.876 0.397 -48.562 1.00 71.50 477 LYS A C 1
ATOM 3684 O O . LYS A 1 477 ? 4.822 0.807 -47.897 1.00 71.50 477 LYS A O 1
ATOM 3689 N N . LEU A 1 478 ? 2.611 0.515 -48.156 1.00 74.94 478 LEU A N 1
ATOM 3690 C CA . LEU A 1 478 ? 2.188 0.941 -46.820 1.00 74.94 478 LEU A CA 1
ATOM 3691 C C . LEU A 1 478 ? 1.421 -0.190 -46.131 1.00 74.94 478 LEU A C 1
ATOM 3693 O O . LEU A 1 478 ? 0.678 -0.931 -46.768 1.00 74.94 478 LEU A O 1
ATOM 3697 N N . SER A 1 479 ? 1.575 -0.310 -44.815 1.00 77.00 479 SER A N 1
ATOM 3698 C CA . SER A 1 479 ? 0.831 -1.292 -44.014 1.00 77.00 479 SER A CA 1
ATOM 3699 C C . SER A 1 479 ? -0.577 -0.806 -43.677 1.00 77.00 479 SER A C 1
ATOM 3701 O O . SER A 1 479 ? -1.507 -1.602 -43.578 1.00 77.00 479 SER A O 1
ATOM 3703 N N . ALA A 1 480 ? -0.727 0.506 -43.502 1.00 77.75 480 ALA A N 1
ATOM 3704 C CA . ALA A 1 480 ? -2.012 1.169 -43.361 1.00 77.75 480 ALA A CA 1
ATOM 3705 C C . ALA A 1 480 ? -1.882 2.646 -43.754 1.00 77.75 480 ALA A C 1
ATOM 3707 O O . ALA A 1 480 ? -0.779 3.192 -43.798 1.00 77.75 480 ALA A O 1
ATOM 3708 N N . THR A 1 481 ? -2.998 3.326 -43.986 1.00 83.00 481 THR A N 1
ATOM 3709 C CA . THR A 1 481 ? -3.037 4.783 -44.023 1.00 83.00 481 THR A CA 1
ATOM 3710 C C . THR A 1 481 ? -4.259 5.320 -43.294 1.00 83.00 481 THR A C 1
ATOM 3712 O O . THR A 1 481 ? -5.340 4.740 -43.351 1.00 83.00 481 THR A O 1
ATOM 3715 N N . VAL A 1 482 ? -4.089 6.419 -42.565 1.00 80.25 482 VAL A N 1
ATOM 3716 C CA . VAL A 1 482 ? -5.202 7.144 -41.953 1.00 80.25 482 VAL A CA 1
ATOM 3717 C C . VAL A 1 482 ? -5.778 8.087 -43.003 1.00 80.25 482 VAL A C 1
ATOM 3719 O O . VAL A 1 482 ? -5.196 9.138 -43.272 1.00 80.25 482 VAL A O 1
ATOM 3722 N N . ALA A 1 483 ? -6.909 7.698 -43.587 1.00 76.69 483 ALA A N 1
ATOM 3723 C CA . ALA A 1 483 ? -7.687 8.520 -44.497 1.00 76.69 483 ALA A CA 1
ATOM 3724 C C . ALA A 1 483 ? -8.417 9.606 -43.718 1.00 76.69 483 ALA A C 1
ATOM 3726 O O . ALA A 1 483 ? -9.348 9.347 -42.943 1.00 76.69 483 ALA A O 1
ATOM 3727 N N . GLN A 1 484 ? -7.964 10.837 -43.938 1.00 70.19 484 GLN A N 1
ATOM 3728 C CA . GLN A 1 484 ? -8.713 12.009 -43.533 1.00 70.19 484 GLN A CA 1
ATOM 3729 C C . GLN A 1 484 ? -9.980 12.111 -44.390 1.00 70.19 484 GLN A C 1
ATOM 3731 O O . GLN A 1 484 ? -10.091 11.501 -45.454 1.00 70.19 484 GLN A O 1
ATOM 3736 N N . MET A 1 485 ? -10.963 12.879 -43.924 1.00 74.88 485 MET A N 1
ATOM 3737 C CA . MET A 1 485 ? -12.169 13.186 -44.697 1.00 74.88 485 MET A CA 1
ATOM 3738 C C . MET A 1 485 ? -12.164 14.682 -45.045 1.00 74.88 485 MET A C 1
ATOM 3740 O O . MET A 1 485 ? -12.887 15.438 -44.391 1.00 74.88 485 MET A O 1
ATOM 3744 N N . PRO A 1 486 ? -11.352 15.136 -46.028 1.00 75.06 486 PRO A N 1
ATOM 3745 C CA . PRO A 1 486 ? -11.200 16.557 -46.353 1.00 75.06 486 PRO A CA 1
ATOM 3746 C C . PRO A 1 486 ? -12.538 17.236 -46.628 1.00 75.06 486 PRO A C 1
ATOM 3748 O O . PRO A 1 486 ? -12.788 18.322 -46.118 1.00 75.06 486 PRO A O 1
ATOM 3751 N N . ASP A 1 487 ? -13.437 16.548 -47.335 1.00 80.00 487 ASP A N 1
ATOM 3752 C CA . ASP A 1 487 ? -14.770 17.060 -47.653 1.00 80.00 487 ASP A CA 1
ATOM 3753 C C . ASP A 1 487 ? -15.599 17.319 -46.390 1.00 80.00 487 ASP A C 1
ATOM 3755 O O . ASP A 1 487 ? -16.260 18.349 -46.275 1.00 80.00 487 ASP A O 1
ATOM 3759 N N . LYS A 1 488 ? -15.534 16.422 -45.394 1.00 78.81 488 LYS A N 1
ATOM 3760 C CA . LYS A 1 488 ? -16.218 16.627 -44.107 1.00 78.81 488 LYS A CA 1
ATOM 3761 C C . LYS A 1 488 ? -15.592 17.760 -43.308 1.00 78.81 488 LYS A C 1
ATOM 3763 O O . LYS A 1 488 ? -16.327 18.547 -42.725 1.00 78.81 488 LYS A O 1
ATOM 3768 N N . ILE A 1 489 ? -14.263 17.852 -43.288 1.00 81.00 489 ILE A N 1
ATOM 3769 C CA . ILE A 1 489 ? -13.547 18.939 -42.607 1.00 81.00 489 ILE A CA 1
ATOM 3770 C C . ILE A 1 489 ? -13.939 20.286 -43.234 1.00 81.00 489 ILE A C 1
ATOM 3772 O O . ILE A 1 489 ? -14.268 21.227 -42.512 1.00 81.00 489 ILE A O 1
ATOM 3776 N N . GLY A 1 490 ? -13.986 20.355 -44.567 1.00 82.50 490 GLY A N 1
ATOM 3777 C CA . GLY A 1 490 ? -14.433 21.527 -45.315 1.00 82.50 490 GLY A CA 1
ATOM 3778 C C . GLY A 1 490 ? -15.889 21.892 -45.025 1.00 82.50 490 GLY A C 1
ATOM 3779 O O . GLY A 1 490 ? -16.170 23.041 -44.690 1.00 82.50 490 GLY A O 1
ATOM 3780 N N . MET A 1 491 ? -16.808 20.921 -45.070 1.00 84.00 491 MET A N 1
ATOM 3781 C CA . MET A 1 491 ? -18.224 21.141 -44.744 1.00 84.00 491 MET A CA 1
ATOM 3782 C C . MET A 1 491 ? -18.421 21.643 -43.312 1.00 84.00 491 MET A C 1
ATOM 3784 O O . MET A 1 491 ? -19.159 22.601 -43.103 1.00 84.00 491 MET A O 1
ATOM 3788 N N . ILE A 1 492 ? -17.736 21.044 -42.333 1.00 85.56 492 ILE A N 1
ATOM 3789 C CA . ILE A 1 492 ? -17.786 21.486 -40.932 1.00 85.56 492 ILE A CA 1
ATOM 3790 C C . ILE A 1 492 ? -17.249 22.914 -40.804 1.00 85.56 492 ILE A C 1
ATOM 3792 O O . ILE A 1 492 ? -17.820 23.711 -40.062 1.00 85.56 492 ILE A O 1
ATOM 3796 N N . GLY A 1 493 ? -16.184 23.261 -41.533 1.00 84.81 493 GLY A N 1
ATOM 3797 C CA . GLY A 1 493 ? -15.643 24.619 -41.563 1.00 84.81 493 GLY A CA 1
ATOM 3798 C C . GLY A 1 493 ? -16.656 25.648 -42.074 1.00 84.81 493 GLY A C 1
ATOM 3799 O O . GLY A 1 493 ? -16.853 26.681 -41.435 1.00 84.81 493 GLY A O 1
ATOM 3800 N N . VAL A 1 494 ? -17.342 25.343 -43.179 1.00 88.69 494 VAL A N 1
ATOM 3801 C CA . VAL A 1 494 ? -18.367 26.223 -43.769 1.00 88.69 494 VAL A CA 1
ATOM 3802 C C . VAL A 1 494 ? -19.602 26.337 -42.869 1.00 88.69 494 VAL A C 1
ATOM 3804 O O . VAL A 1 494 ? -20.063 27.445 -42.612 1.00 88.69 494 VAL A O 1
ATOM 3807 N N . ASP A 1 495 ? -20.103 25.223 -42.333 1.00 86.25 495 ASP A N 1
ATOM 3808 C CA . ASP A 1 495 ? -21.250 25.198 -41.411 1.00 86.25 495 ASP A CA 1
ATOM 3809 C C . ASP A 1 495 ? -20.956 25.962 -40.108 1.00 86.25 495 ASP A C 1
ATOM 3811 O O . ASP A 1 495 ? -21.786 26.723 -39.612 1.00 86.25 495 ASP A O 1
ATOM 3815 N N . THR A 1 496 ? -19.736 25.833 -39.580 1.00 86.06 496 THR A N 1
ATOM 3816 C CA . THR A 1 496 ? -19.299 26.592 -38.399 1.00 86.06 496 THR A CA 1
ATOM 3817 C C . THR A 1 496 ? -19.264 28.093 -38.697 1.00 86.06 496 THR A C 1
ATOM 3819 O O . THR A 1 496 ? -19.717 28.885 -37.873 1.00 86.06 496 THR A O 1
ATOM 3822 N N . ALA A 1 497 ? -18.772 28.498 -39.872 1.00 85.81 497 ALA A N 1
ATOM 3823 C CA . ALA A 1 497 ? -18.756 29.901 -40.279 1.00 85.81 497 ALA A CA 1
ATOM 3824 C C . ALA A 1 497 ? -20.174 30.481 -40.440 1.00 85.81 497 ALA A C 1
ATOM 3826 O O . ALA A 1 497 ? -20.437 31.581 -39.957 1.00 85.81 497 ALA A O 1
ATOM 3827 N N . ASP A 1 498 ? -21.101 29.736 -41.050 1.00 89.94 498 ASP A N 1
ATOM 3828 C CA . ASP A 1 498 ? -22.503 30.149 -41.208 1.00 89.94 498 ASP A CA 1
ATOM 3829 C C . ASP A 1 498 ? -23.213 30.324 -39.852 1.00 89.94 498 ASP A C 1
ATOM 3831 O O . ASP A 1 498 ? -23.872 31.337 -39.610 1.00 89.94 498 ASP A O 1
ATOM 3835 N N . LYS A 1 499 ? -23.002 29.395 -38.912 1.00 87.19 499 LYS A N 1
ATOM 3836 C CA . LYS A 1 499 ? -23.538 29.489 -37.541 1.00 87.19 499 LYS A CA 1
ATOM 3837 C C . LYS A 1 499 ? -23.010 30.704 -36.783 1.00 87.19 499 LYS A C 1
ATOM 3839 O O . LYS A 1 499 ? -23.776 31.393 -36.110 1.00 87.19 499 LYS A O 1
ATOM 3844 N N . VAL A 1 500 ? -21.721 31.013 -36.930 1.00 87.25 500 VAL A N 1
ATOM 3845 C CA . VAL A 1 500 ? -21.123 32.222 -36.339 1.00 87.25 500 VAL A CA 1
ATOM 3846 C C . VAL A 1 500 ? -21.749 33.487 -36.926 1.00 87.25 500 VAL A C 1
ATOM 3848 O O . VAL A 1 500 ? -22.092 34.396 -36.172 1.00 87.25 500 VAL A O 1
ATOM 3851 N N . LEU A 1 501 ? -21.948 33.544 -38.247 1.00 89.06 501 LEU A N 1
ATOM 3852 C CA . LEU A 1 501 ? -22.585 34.687 -38.913 1.00 89.06 501 LEU A CA 1
ATOM 3853 C C . LEU A 1 501 ? -24.039 34.898 -38.462 1.00 89.06 501 LEU A C 1
ATOM 3855 O O . LEU A 1 501 ? -24.504 36.035 -38.407 1.00 89.06 501 LEU A O 1
ATOM 3859 N N . LYS A 1 502 ? -24.736 33.823 -38.083 1.00 91.50 502 LYS A N 1
ATOM 3860 C CA . LYS A 1 502 ? -26.094 33.855 -37.516 1.00 91.50 502 LYS A CA 1
ATOM 3861 C C . LYS A 1 502 ? -26.135 34.152 -36.010 1.00 91.50 502 LYS A C 1
ATOM 3863 O O . LYS A 1 502 ? -27.217 34.222 -35.433 1.00 91.50 502 LYS A O 1
ATOM 3868 N N . GLY A 1 503 ? -24.981 34.362 -35.370 1.00 88.25 503 GLY A N 1
ATOM 3869 C CA . GLY A 1 503 ? -24.875 34.661 -33.939 1.00 88.25 503 GLY A CA 1
ATOM 3870 C C . GLY A 1 503 ? -25.066 33.446 -33.025 1.00 88.25 503 GLY A C 1
ATOM 3871 O O . GLY A 1 503 ? -25.289 33.606 -31.824 1.00 88.25 503 GLY A O 1
ATOM 3872 N N . GLU A 1 504 ? -24.988 32.231 -33.569 1.00 91.12 504 GLU A N 1
ATOM 3873 C CA . GLU A 1 504 ? -25.130 30.992 -32.808 1.00 91.12 504 GLU A CA 1
ATOM 3874 C C . GLU A 1 504 ? -23.824 30.623 -32.083 1.00 91.12 504 GLU A C 1
ATOM 3876 O O . GLU A 1 504 ? -22.713 30.916 -32.532 1.00 91.12 504 GLU A O 1
ATOM 3881 N N . LYS A 1 505 ? -23.941 29.942 -30.935 1.00 81.19 505 LYS A N 1
ATOM 3882 C CA . LYS A 1 505 ? -22.772 29.424 -30.210 1.00 81.19 505 LYS A CA 1
ATOM 3883 C C . LYS A 1 505 ? -22.233 28.177 -30.910 1.00 81.19 505 LYS A C 1
ATOM 3885 O O . LYS A 1 505 ? -22.926 27.168 -30.995 1.00 81.19 505 LYS A O 1
ATOM 3890 N N . VAL A 1 506 ? -20.970 28.224 -31.322 1.00 86.00 506 VAL A N 1
ATOM 3891 C CA . VAL A 1 506 ? -20.241 27.094 -31.921 1.00 86.00 506 VAL A CA 1
ATOM 3892 C C . VAL A 1 506 ? -19.239 26.479 -30.946 1.00 86.00 506 VAL A C 1
ATOM 3894 O O . VAL A 1 506 ? -18.713 27.147 -30.055 1.00 86.00 506 VAL A O 1
ATOM 3897 N N . GLN A 1 507 ? -18.988 25.179 -31.105 1.00 80.44 507 GLN A N 1
ATOM 3898 C CA . GLN A 1 507 ? -18.008 24.446 -30.305 1.00 80.44 507 GLN A CA 1
ATOM 3899 C C . GLN A 1 507 ? -16.583 24.779 -30.765 1.00 80.44 507 GLN A C 1
ATOM 3901 O O . GLN A 1 507 ? -16.321 24.913 -31.957 1.00 80.44 507 GLN A O 1
ATOM 3906 N N . ALA A 1 508 ? -15.647 24.890 -29.818 1.00 72.88 508 ALA A N 1
ATOM 3907 C CA . ALA A 1 508 ? -14.247 25.209 -30.116 1.00 72.88 508 ALA A CA 1
ATOM 3908 C C . ALA A 1 508 ? -13.479 24.044 -30.770 1.00 72.88 508 ALA A C 1
ATOM 3910 O O . ALA A 1 508 ? -12.434 24.259 -31.378 1.00 72.88 508 ALA A O 1
ATOM 3911 N N . ILE A 1 509 ? -13.974 22.811 -30.618 1.00 74.75 509 ILE A N 1
ATOM 3912 C CA . ILE A 1 509 ? -13.356 21.592 -31.143 1.00 74.75 509 ILE A CA 1
ATOM 3913 C C . ILE A 1 509 ? -14.466 20.712 -31.715 1.00 74.75 509 ILE A C 1
ATOM 3915 O O . ILE A 1 509 ? -15.326 20.259 -30.965 1.00 74.75 509 ILE A O 1
ATOM 3919 N N . ASN A 1 510 ? -14.409 20.440 -33.019 1.00 76.44 510 ASN A N 1
ATOM 3920 C CA . ASN A 1 510 ? -15.293 19.487 -33.687 1.00 76.44 510 ASN A CA 1
ATOM 3921 C C . ASN A 1 510 ? -14.488 18.225 -34.037 1.00 76.44 510 ASN A C 1
ATOM 3923 O O . ASN A 1 510 ? -13.618 18.299 -34.910 1.00 76.44 510 ASN A O 1
ATOM 3927 N N . PRO A 1 511 ? -14.718 17.082 -33.364 1.00 75.56 511 PRO A N 1
ATOM 3928 C CA . PRO A 1 511 ? -14.050 15.838 -33.720 1.00 75.56 511 PRO A CA 1
ATOM 3929 C C . PRO A 1 511 ? -14.516 15.373 -35.104 1.00 75.56 511 PRO A C 1
ATOM 3931 O O . PRO A 1 511 ? -15.702 15.435 -35.427 1.00 75.56 511 PRO A O 1
ATOM 3934 N N . VAL A 1 512 ? -13.574 14.904 -35.922 1.00 76.56 512 VAL A N 1
ATOM 3935 C CA . VAL A 1 512 ? -13.856 14.338 -37.245 1.00 76.56 512 VAL A CA 1
ATOM 3936 C C . VAL A 1 512 ? -13.438 12.880 -37.240 1.00 76.56 512 VAL A C 1
ATOM 3938 O O . VAL A 1 512 ? -12.292 12.563 -36.918 1.00 76.56 512 VAL A O 1
ATOM 3941 N N . ASP A 1 513 ? -14.367 12.003 -37.608 1.00 75.31 513 ASP A N 1
ATOM 3942 C CA . ASP A 1 513 ? -14.088 10.576 -37.718 1.00 75.31 513 ASP A CA 1
ATOM 3943 C C . ASP A 1 513 ? -13.024 10.325 -38.790 1.00 75.31 513 ASP A C 1
ATOM 3945 O O . ASP A 1 513 ? -13.161 10.741 -39.945 1.00 75.31 513 ASP A O 1
ATOM 3949 N N . LEU A 1 514 ? -11.966 9.618 -38.403 1.00 76.19 514 LEU A N 1
ATOM 3950 C CA . LEU A 1 514 ? -10.912 9.169 -39.303 1.00 76.19 514 LEU A CA 1
ATOM 3951 C C . LEU A 1 514 ? -11.195 7.734 -39.740 1.00 76.19 514 LEU A C 1
ATOM 3953 O O . LEU A 1 514 ? -11.662 6.914 -38.947 1.00 76.19 514 LEU A O 1
ATOM 3957 N N . LYS A 1 515 ? -10.872 7.408 -40.993 1.00 76.81 515 LYS A N 1
ATOM 3958 C CA . LYS A 1 515 ? -10.920 6.026 -41.476 1.00 76.81 515 LYS A CA 1
ATOM 3959 C C . LYS A 1 515 ? -9.510 5.464 -41.546 1.00 76.81 515 LYS A C 1
ATOM 3961 O O . LYS A 1 515 ? -8.652 6.020 -42.223 1.00 76.81 515 LYS A O 1
ATOM 3966 N N . LEU A 1 516 ? -9.272 4.347 -40.867 1.00 79.12 516 LEU A N 1
ATOM 3967 C CA . LEU A 1 516 ? -8.047 3.582 -41.057 1.00 79.12 516 LEU A CA 1
ATOM 3968 C C . LEU A 1 516 ? -8.234 2.664 -42.266 1.00 79.12 516 LEU A C 1
ATOM 3970 O O . LEU A 1 516 ? -9.120 1.814 -42.269 1.00 79.12 516 LEU A O 1
ATOM 3974 N N . VAL A 1 517 ? -7.408 2.853 -43.285 1.00 76.81 517 VAL A N 1
ATOM 3975 C CA . VAL A 1 517 ? -7.344 1.996 -44.466 1.00 76.81 517 VAL A CA 1
ATOM 3976 C C . VAL A 1 517 ? -6.182 1.038 -44.265 1.00 76.81 517 VAL A C 1
ATOM 3978 O O . VAL A 1 517 ? -5.028 1.456 -44.235 1.00 76.81 517 VAL A O 1
ATOM 3981 N N . THR A 1 518 ? -6.481 -0.240 -44.082 1.00 79.31 518 THR A N 1
ATOM 3982 C CA . THR A 1 518 ? -5.490 -1.320 -44.022 1.00 79.31 518 THR A CA 1
ATOM 3983 C C . THR A 1 518 ? -5.554 -2.150 -45.299 1.00 79.31 518 THR A C 1
ATOM 3985 O O . THR A 1 518 ? -6.492 -2.001 -46.081 1.00 79.31 518 THR A O 1
ATOM 3988 N N . LYS A 1 519 ? -4.542 -2.993 -45.505 1.00 67.56 519 LYS A N 1
ATOM 3989 C CA . LYS A 1 519 ? -4.490 -3.943 -46.618 1.00 67.56 519 LYS A CA 1
ATOM 3990 C C . LYS A 1 519 ? -5.646 -4.943 -46.597 1.00 67.56 519 LYS A C 1
ATOM 3992 O O . LYS A 1 519 ? -6.102 -5.274 -45.476 1.00 67.56 519 LYS A O 1
#